Protein AF-0000000075210042 (afdb_homodimer)

InterPro domains:
  IPR010273 Protein of unknown function DUF881 [PF05949] (85-230)
  IPR010273 Protein of unknown function DUF881 [PTHR37313] (5-234)

Radius of gyration: 29.51 Å; Cα contacts (8 Å, |Δi|>4): 650; chains: 2; bounding box: 84×74×99 Å

Nearest PDB structures (foldseek):
  3gmg-assembly1_B  TM=8.256E-01  e=3.263E-10  Mycobacterium tuberculosis
  3tx8-assembly1_A-2  TM=2.469E-01  e=9.122E-02  Corynebacterium glutamicum
  5y1h-assembly1_A  TM=3.412E-01  e=2.172E+00  Plasmodium falciparum FcB1/Columbia
  1rq0-assembly1_C  TM=2.371E-01  e=1.702E+00  Thermotoga maritima
  7pd8-assembly1_A  TM=3.123E-01  e=5.421E+00  Bos taurus

Foldseek 3Di:
DPPDPVVVVVVVCVVVVVVCVVVPVVPDPPPPPPCCCVVVVVVVVVVVVVVVVVVVVVVVVLVVLQVCLVPDDDVSVVVSVVVNVVVVCVQQLQAKDKFWAKKKKKDFQPCPPPPDDDDTFADDLVLVVVLVVVLVVQAWRWKAKQQATDGPPWDWHDDPRFIDTRNHTHDDDTIMMTTHGPDHPSSQVDSCPDPSVVVSVVSRMDMDMDIDGMDIHGGHDDDDPPDPPPDPPPPD/DDPDPVVVVVVVCVVVVVVCVVVPVVPDPPPPPPCCCVVVVVVVVVVVVVVVVVVVVVVVVLVVLQVCLVPDDDVSVVVSVVVNVVVVCVQQLQAKDKFWAKKKKKDFQPPPPPPDDDDTFADDLVLVVVLVVVLVVQAWRWKAKQQATDGPPWDWHDDPRFIDTRNHTHDDDTIMMTTHGPDHPSSQVDSCPDVSVVVSVVSRMDMDMDIDGMDIHGGHDDDDPPDPPPDPPPPD

Structure (mmCIF, N/CA/C/O backbone):
data_AF-0000000075210042-model_v1
#
loop_
_entity.id
_entity.type
_entity.pdbx_description
1 polymer 'NgoFVII family restriction endonuclease'
#
loop_
_atom_site.group_PDB
_atom_site.id
_atom_site.type_symbol
_atom_site.label_atom_id
_atom_site.label_alt_id
_atom_site.label_comp_id
_atom_site.label_asym_id
_atom_site.label_entity_id
_atom_site.label_seq_id
_atom_site.pdbx_PDB_ins_code
_atom_site.Cartn_x
_atom_site.Cartn_y
_atom_site.Cartn_z
_atom_site.occupancy
_atom_site.B_iso_or_equiv
_atom_site.auth_seq_id
_atom_site.auth_comp_id
_atom_site.auth_asym_id
_atom_site.auth_atom_id
_atom_site.pdbx_PDB_model_num
ATOM 1 N N . MET A 1 1 ? 5.688 -45.719 52.594 1 31.33 1 MET A N 1
ATOM 2 C CA . MET A 1 1 ? 6.605 -45.969 51.469 1 31.33 1 MET A CA 1
ATOM 3 C C . MET A 1 1 ? 7.375 -44.688 51.094 1 31.33 1 MET A C 1
ATOM 5 O O . MET A 1 1 ? 6.773 -43.688 50.75 1 31.33 1 MET A O 1
ATOM 9 N N . LYS A 1 2 ? 8.641 -44.469 51.781 1 35.53 2 LYS A N 1
ATOM 10 C CA . LYS A 1 2 ? 9.773 -43.562 51.906 1 35.53 2 LYS A CA 1
ATOM 11 C C . LYS A 1 2 ? 10.391 -43.219 50.562 1 35.53 2 LYS A C 1
ATOM 13 O O . LYS A 1 2 ? 11.156 -44.031 50 1 35.53 2 LYS A O 1
ATOM 18 N N . MET A 1 3 ? 9.594 -42.938 49.656 1 43.34 3 MET A N 1
ATOM 19 C CA . MET A 1 3 ? 10.047 -42.719 48.281 1 43.34 3 MET A CA 1
ATOM 20 C C . MET A 1 3 ? 11.336 -41.875 48.25 1 43.34 3 MET A C 1
ATOM 22 O O . MET A 1 3 ? 11.336 -40.719 48.656 1 43.34 3 MET A O 1
ATOM 26 N N . ASN A 1 4 ? 12.562 -42.656 48.281 1 39.06 4 ASN A N 1
ATOM 27 C CA . ASN A 1 4 ? 13.883 -42.438 48.844 1 39.06 4 ASN A CA 1
ATOM 28 C C . ASN A 1 4 ? 14.555 -41.219 48.25 1 39.06 4 ASN A C 1
ATOM 30 O O . ASN A 1 4 ? 14.328 -40.875 47.094 1 39.06 4 ASN A O 1
ATOM 34 N N . ARG A 1 5 ? 15.117 -40.375 49.188 1 46.75 5 ARG A N 1
ATOM 35 C CA . ARG A 1 5 ? 15.953 -39.188 49.094 1 46.75 5 ARG A CA 1
ATOM 36 C C . ARG A 1 5 ? 16.984 -39.312 47.969 1 46.75 5 ARG A C 1
ATOM 38 O O . ARG A 1 5 ? 17.328 -38.312 47.312 1 46.75 5 ARG A O 1
ATOM 45 N N . GLN A 1 6 ? 17.344 -40.594 47.844 1 48.81 6 GLN A N 1
ATOM 46 C CA . GLN A 1 6 ? 18.453 -40.906 46.938 1 48.81 6 GLN A CA 1
ATOM 47 C C . GLN A 1 6 ? 18.031 -40.75 45.469 1 48.81 6 GLN A C 1
ATOM 49 O O . GLN A 1 6 ? 18.812 -40.281 44.656 1 48.81 6 GLN A O 1
ATOM 54 N N . TYR A 1 7 ? 16.828 -41.219 45.219 1 51.28 7 TYR A N 1
ATOM 55 C CA . TYR A 1 7 ? 16.391 -41.188 43.844 1 51.28 7 TYR A CA 1
ATOM 56 C C . TYR A 1 7 ? 16.141 -39.75 43.375 1 51.28 7 TYR A C 1
ATOM 58 O O . TYR A 1 7 ? 16.344 -39.406 42.219 1 51.28 7 TYR A O 1
ATOM 66 N N . MET A 1 8 ? 15.727 -39 44.406 1 45.5 8 MET A N 1
ATOM 67 C CA . MET A 1 8 ? 15.516 -37.562 44.125 1 45.5 8 MET A CA 1
ATOM 68 C C . MET A 1 8 ? 16.828 -36.875 43.812 1 45.5 8 MET A C 1
ATOM 70 O O . MET A 1 8 ? 16.906 -36.062 42.906 1 45.5 8 MET A O 1
ATOM 74 N N . LEU A 1 9 ? 17.828 -37.312 44.625 1 45.19 9 LEU A N 1
ATOM 75 C CA . LEU A 1 9 ? 19.125 -36.656 44.406 1 45.19 9 LEU A CA 1
ATOM 76 C C . LEU A 1 9 ? 19.734 -37.062 43.094 1 45.19 9 LEU A C 1
ATOM 78 O O . LEU A 1 9 ? 20.328 -36.25 42.375 1 45.19 9 LEU A O 1
ATOM 82 N N . ALA A 1 10 ? 19.469 -38.344 42.781 1 48.41 10 ALA A N 1
ATOM 83 C CA . ALA A 1 10 ? 20 -38.875 41.531 1 48.41 10 ALA A CA 1
ATOM 84 C C . ALA A 1 10 ? 19.328 -38.188 40.344 1 48.41 10 ALA A C 1
ATOM 86 O O . ALA A 1 10 ? 19.984 -37.906 39.344 1 48.41 10 ALA A O 1
ATOM 87 N N . PHE A 1 11 ? 18.062 -38 40.469 1 48.75 11 PHE A N 1
ATOM 88 C CA . PHE A 1 11 ? 17.312 -37.406 39.406 1 48.75 11 PHE A CA 1
ATOM 89 C C . PHE A 1 11 ? 17.734 -35.938 39.188 1 48.75 11 PHE A C 1
ATOM 91 O O . PHE A 1 11 ? 17.922 -35.5 38.062 1 48.75 11 PHE A O 1
ATOM 98 N N . VAL A 1 12 ? 17.922 -35.281 40.344 1 48.28 12 VAL A N 1
ATOM 99 C CA . VAL A 1 12 ? 18.375 -33.906 40.25 1 48.28 12 VAL A CA 1
ATOM 100 C C . VAL A 1 12 ? 19.781 -33.844 39.688 1 48.28 12 VAL A C 1
ATOM 102 O O . VAL A 1 12 ? 20.094 -32.969 38.875 1 48.28 12 VAL A O 1
ATOM 105 N N . ALA A 1 13 ? 20.547 -34.844 40.125 1 44.5 13 ALA A N 1
ATOM 106 C CA . ALA A 1 13 ? 21.906 -34.906 39.625 1 44.5 13 ALA A CA 1
ATOM 107 C C . ALA A 1 13 ? 21.922 -35.188 38.125 1 44.5 13 ALA A C 1
ATOM 109 O O . ALA A 1 13 ? 22.766 -34.656 37.375 1 44.5 13 ALA A O 1
ATOM 110 N N . LEU A 1 14 ? 21.031 -36.062 37.75 1 46.41 14 LEU A N 1
ATOM 111 C CA . LEU A 1 14 ? 20.969 -36.438 36.312 1 46.41 14 LEU A CA 1
ATOM 112 C C . LEU A 1 14 ? 20.547 -35.25 35.469 1 46.41 14 LEU A C 1
ATOM 114 O O . LEU A 1 14 ? 21.109 -35 34.406 1 46.41 14 LEU A O 1
ATOM 118 N N . VAL A 1 15 ? 19.516 -34.531 36 1 45.03 15 VAL A N 1
ATOM 119 C CA . VAL A 1 15 ? 19.047 -33.344 35.281 1 45.03 15 VAL A CA 1
ATOM 120 C C . VAL A 1 15 ? 20.141 -32.281 35.281 1 45.03 15 VAL A C 1
ATOM 122 O O . VAL A 1 15 ? 20.391 -31.641 34.25 1 45.03 15 VAL A O 1
ATOM 125 N N . LEU A 1 16 ? 20.797 -32.125 36.375 1 43.44 16 LEU A N 1
ATOM 126 C CA . LEU A 1 16 ? 21.875 -31.141 36.5 1 43.44 16 LEU A CA 1
ATOM 127 C C . LEU A 1 16 ? 23.094 -31.578 35.656 1 43.44 16 LEU A C 1
ATOM 129 O O . LEU A 1 16 ? 23.766 -30.734 35.062 1 43.44 16 LEU A O 1
ATOM 133 N N . GLY A 1 17 ? 23.344 -32.906 35.75 1 38.06 17 GLY A N 1
ATOM 134 C CA . GLY A 1 17 ? 24.453 -33.438 34.969 1 38.06 17 GLY A CA 1
ATOM 135 C C . GLY A 1 17 ? 24.266 -33.25 33.469 1 38.06 17 GLY A C 1
ATOM 136 O O . GLY A 1 17 ? 25.219 -33 32.75 1 38.06 17 GLY A O 1
ATOM 137 N N . MET A 1 18 ? 22.984 -33.625 32.938 1 36.81 18 MET A N 1
ATOM 138 C CA . MET A 1 18 ? 22.75 -33.469 31.5 1 36.81 18 MET A CA 1
ATOM 139 C C . MET A 1 18 ? 22.875 -32 31.078 1 36.81 18 MET A C 1
ATOM 141 O O . MET A 1 18 ? 23.297 -31.719 29.969 1 36.81 18 MET A O 1
ATOM 145 N N . MET A 1 19 ? 22.562 -31.141 31.969 1 34.25 19 MET A N 1
ATOM 146 C CA . MET A 1 19 ? 22.797 -29.719 31.828 1 34.25 19 MET A CA 1
ATOM 147 C C . MET A 1 19 ? 24.297 -29.422 31.766 1 34.25 19 MET A C 1
ATOM 149 O O . MET A 1 19 ? 24.734 -28.578 30.984 1 34.25 19 MET A O 1
ATOM 153 N N . LEU A 1 20 ? 25.016 -30 32.625 1 34.47 20 LEU A N 1
ATOM 154 C CA . LEU A 1 20 ? 26.453 -29.719 32.719 1 34.47 20 LEU A CA 1
ATOM 155 C C . LEU A 1 20 ? 27.203 -30.359 31.562 1 34.47 20 LEU A C 1
ATOM 157 O O . LEU A 1 20 ? 28.219 -29.828 31.109 1 34.47 20 LEU A O 1
ATOM 161 N N . SER A 1 21 ? 26.875 -31.656 31.266 1 33.06 21 SER A N 1
ATOM 162 C CA . SER A 1 21 ? 27.672 -32.281 30.219 1 33.06 21 SER A CA 1
ATOM 163 C C . SER A 1 21 ? 27.641 -31.5 28.922 1 33.06 21 SER A C 1
ATOM 165 O O . SER A 1 21 ? 28.562 -31.547 28.125 1 33.06 21 SER A O 1
ATOM 167 N N . VAL A 1 22 ? 26.391 -31.016 28.484 1 31.31 22 VAL A N 1
ATOM 168 C CA . VAL A 1 22 ? 26.438 -30.219 27.266 1 31.31 22 VAL A CA 1
ATOM 169 C C . VAL A 1 22 ? 27.281 -28.969 27.5 1 31.31 22 VAL A C 1
ATOM 171 O O . VAL A 1 22 ? 27.625 -28.25 26.547 1 31.31 22 VAL A O 1
ATOM 174 N N . GLN A 1 23 ? 27.594 -28.719 28.703 1 30.39 23 GLN A N 1
ATOM 175 C CA . GLN A 1 23 ? 28.375 -27.531 29.031 1 30.39 23 GLN A CA 1
ATOM 176 C C . GLN A 1 23 ? 29.844 -27.734 28.688 1 30.39 23 GLN A C 1
ATOM 178 O O . GLN A 1 23 ? 30.578 -26.766 28.5 1 30.39 23 GLN A O 1
ATOM 183 N N . PHE A 1 24 ? 30.391 -28.875 29.094 1 29.14 24 PHE A N 1
ATOM 184 C CA . PHE A 1 24 ? 31.844 -28.922 29.078 1 29.14 24 PHE A CA 1
ATOM 185 C C . PHE A 1 24 ? 32.375 -28.734 27.656 1 29.14 24 PHE A C 1
ATOM 187 O O . PHE A 1 24 ? 33.531 -28.344 27.469 1 29.14 24 PHE A O 1
ATOM 194 N N . GLN A 1 25 ? 32 -29.594 26.641 1 29.92 25 GLN A N 1
ATOM 195 C CA . GLN A 1 25 ? 32.75 -29.469 25.391 1 29.92 25 GLN A CA 1
ATOM 196 C C . GLN A 1 25 ? 32.656 -28.047 24.828 1 29.92 25 GLN A C 1
ATOM 198 O O . GLN A 1 25 ? 32.844 -27.828 23.641 1 29.92 25 GLN A O 1
ATOM 203 N N . THR A 1 26 ? 32.188 -27.141 25.594 1 28.23 26 THR A N 1
ATOM 204 C CA . THR A 1 26 ? 32.094 -25.719 25.281 1 28.23 26 THR A CA 1
ATOM 205 C C . THR A 1 26 ? 33.469 -25.078 25.188 1 28.23 26 THR A C 1
ATOM 207 O O . THR A 1 26 ? 33.594 -23.859 25.047 1 28.23 26 THR A O 1
ATOM 210 N N . ALA A 1 27 ? 34.438 -25.562 25.75 1 26.67 27 ALA A N 1
ATOM 211 C CA . ALA A 1 27 ? 35.531 -24.828 26.344 1 26.67 27 ALA A CA 1
ATOM 212 C C . ALA A 1 27 ? 36.469 -24.297 25.266 1 26.67 27 ALA A C 1
ATOM 214 O O . ALA A 1 27 ? 36.906 -23.141 25.344 1 26.67 27 ALA A O 1
ATOM 215 N N . ASN A 1 28 ? 37.5 -24.922 24.953 1 28.94 28 ASN A N 1
ATOM 216 C CA . ASN A 1 28 ? 38.719 -24.438 24.312 1 28.94 28 ASN A CA 1
ATOM 217 C C . ASN A 1 28 ? 38.469 -24.047 22.844 1 28.94 28 ASN A C 1
ATOM 219 O O . ASN A 1 28 ? 39.406 -23.891 22.078 1 28.94 28 ASN A O 1
ATOM 223 N N . ASN A 1 29 ? 37.406 -24.641 22.281 1 28.27 29 ASN A N 1
ATOM 224 C CA . ASN A 1 29 ? 37.188 -24.297 20.891 1 28.27 29 ASN A CA 1
ATOM 225 C C . ASN A 1 29 ? 36.844 -22.828 20.719 1 28.27 29 ASN A C 1
ATOM 227 O O . ASN A 1 29 ? 35.812 -22.359 21.266 1 28.27 29 ASN A O 1
ATOM 231 N N . PRO A 1 30 ? 37.844 -21.875 20.438 1 31.92 30 PRO A N 1
ATOM 232 C CA . PRO A 1 30 ? 37.594 -20.422 20.453 1 31.92 30 PRO A CA 1
ATOM 233 C C . PRO A 1 30 ? 36.25 -20.031 19.844 1 31.92 30 PRO A C 1
ATOM 235 O O . PRO A 1 30 ? 35.75 -20.734 18.969 1 31.92 30 PRO A O 1
ATOM 238 N N . ILE A 1 31 ? 35.312 -19.625 20.547 1 31.48 31 ILE A N 1
ATOM 239 C CA . ILE A 1 31 ? 33.969 -19.219 20.141 1 31.48 31 ILE A CA 1
ATOM 240 C C . ILE A 1 31 ? 34.031 -18.547 18.766 1 31.48 31 ILE A C 1
ATOM 242 O O . ILE A 1 31 ? 34.531 -17.438 18.625 1 31.48 31 ILE A O 1
ATOM 246 N N . GLU A 1 32 ? 34.531 -19.266 17.828 1 31.45 32 GLU A N 1
ATOM 247 C CA . GLU A 1 32 ? 34.594 -18.781 16.453 1 31.45 32 GLU A CA 1
ATOM 248 C C . GLU A 1 32 ? 33.281 -18.125 16.031 1 31.45 32 GLU A C 1
ATOM 250 O O . GLU A 1 32 ? 32.219 -18.781 16.016 1 31.45 32 GLU A O 1
ATOM 255 N N . ARG A 1 33 ? 33.094 -16.859 16.328 1 32.53 33 ARG A N 1
ATOM 256 C CA . ARG A 1 33 ? 32.125 -15.859 15.875 1 32.53 33 ARG A CA 1
ATOM 257 C C . ARG A 1 33 ? 31.531 -16.266 14.523 1 32.53 33 ARG A C 1
ATOM 259 O O . ARG A 1 33 ? 32.25 -16.5 13.562 1 32.53 33 ARG A O 1
ATOM 266 N N . ASP A 1 34 ? 30.484 -16.969 14.57 1 33.16 34 ASP A N 1
ATOM 267 C CA . ASP A 1 34 ? 29.688 -17.641 13.562 1 33.16 34 ASP A CA 1
ATOM 268 C C . ASP A 1 34 ? 29.766 -16.922 12.211 1 33.16 34 ASP A C 1
ATOM 270 O O . ASP A 1 34 ? 29.203 -15.852 12.039 1 33.16 34 ASP A O 1
ATOM 274 N N . THR A 1 35 ? 30.75 -17.016 11.516 1 37.66 35 THR A N 1
ATOM 275 C CA . THR A 1 35 ? 31.156 -16.609 10.172 1 37.66 35 THR A CA 1
ATOM 276 C C . THR A 1 35 ? 30.078 -17 9.148 1 37.66 35 THR A C 1
ATOM 278 O O . THR A 1 35 ? 30.031 -16.438 8.055 1 37.66 35 THR A O 1
ATOM 281 N N . ARG A 1 36 ? 29.453 -18.031 9.461 1 40.59 36 ARG A N 1
ATOM 282 C CA . ARG A 1 36 ? 28.312 -18.312 8.594 1 40.59 36 ARG A CA 1
ATOM 283 C C . ARG A 1 36 ? 27.281 -17.188 8.664 1 40.59 36 ARG A C 1
ATOM 285 O O . ARG A 1 36 ? 26.641 -16.875 7.66 1 40.59 36 ARG A O 1
ATOM 292 N N . ASP A 1 37 ? 27.094 -16.672 9.875 1 41.28 37 ASP A N 1
ATOM 293 C CA . ASP A 1 37 ? 26.203 -15.523 9.977 1 41.28 37 ASP A CA 1
ATOM 294 C C . ASP A 1 37 ? 26.812 -14.305 9.289 1 41.28 37 ASP A C 1
ATOM 296 O O . ASP A 1 37 ? 26.094 -13.555 8.602 1 41.28 37 ASP A O 1
ATOM 300 N N . ILE A 1 38 ? 28.141 -14.352 9.492 1 44.28 38 ILE A N 1
ATOM 301 C CA . ILE A 1 38 ? 28.797 -13.289 8.75 1 44.28 38 ILE A CA 1
ATOM 302 C C . ILE A 1 38 ? 28.875 -13.648 7.266 1 44.28 38 ILE A C 1
ATOM 304 O O . ILE A 1 38 ? 28.625 -12.805 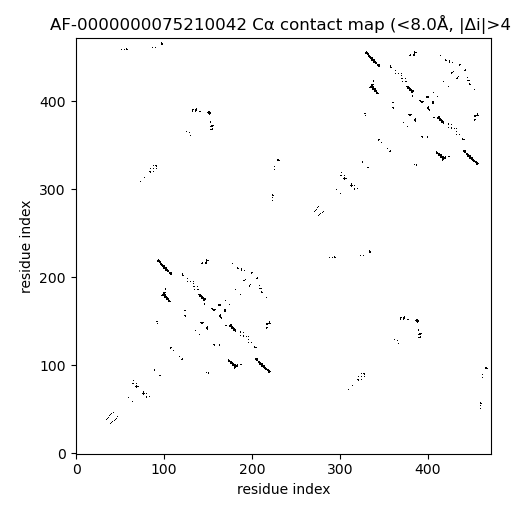6.398 1 44.28 38 ILE A O 1
ATOM 308 N N . TRP A 1 39 ? 29.141 -15 7.082 1 43.44 39 TRP A N 1
ATOM 309 C CA . TRP A 1 39 ? 29.156 -15.414 5.684 1 43.44 39 TRP A CA 1
ATOM 310 C C . TRP A 1 39 ? 27.75 -15.383 5.102 1 43.44 39 TRP A C 1
ATOM 312 O O . TRP A 1 39 ? 27.547 -14.922 3.975 1 43.44 39 TRP A O 1
ATOM 322 N N . GLU A 1 40 ? 26.875 -15.984 5.898 1 45.78 40 GLU A N 1
ATOM 323 C CA . GLU A 1 40 ? 25.484 -15.859 5.453 1 45.78 40 GLU A CA 1
ATOM 324 C C . GLU A 1 40 ? 25.047 -14.398 5.387 1 45.78 40 GLU A C 1
ATOM 326 O O . GLU A 1 40 ? 24.391 -13.984 4.434 1 45.78 40 GLU A O 1
ATOM 331 N N . LEU A 1 41 ? 25.453 -13.742 6.387 1 44.84 41 LEU A N 1
ATOM 332 C CA . LEU A 1 41 ? 25.188 -12.312 6.348 1 44.84 41 LEU A CA 1
ATOM 333 C C . LEU A 1 41 ? 25.984 -11.648 5.227 1 44.84 41 LEU A C 1
ATOM 335 O O . LEU A 1 41 ? 25.469 -10.758 4.539 1 44.84 41 LEU A O 1
ATOM 339 N N . ARG A 1 42 ? 27.219 -12.125 5.094 1 44.69 42 ARG A N 1
ATOM 340 C CA . ARG A 1 42 ? 28.016 -11.641 3.973 1 44.69 42 ARG A CA 1
ATOM 341 C C . ARG A 1 42 ? 27.453 -12.141 2.645 1 44.69 42 ARG A C 1
ATOM 343 O O . ARG A 1 42 ? 27.422 -11.406 1.66 1 44.69 42 ARG A O 1
ATOM 350 N N . ALA A 1 43 ? 27.062 -13.391 2.723 1 49 43 ALA A N 1
ATOM 351 C CA . ALA A 1 43 ? 26.422 -13.914 1.525 1 49 43 ALA A CA 1
ATOM 352 C C . ALA A 1 43 ? 25.094 -13.195 1.269 1 49 43 ALA A C 1
ATOM 354 O O . ALA A 1 43 ? 24.781 -12.844 0.129 1 49 43 ALA A O 1
ATOM 355 N N . ASP A 1 44 ? 24.422 -13.016 2.309 1 50.69 44 ASP A N 1
ATOM 356 C CA . ASP A 1 44 ? 23.203 -12.219 2.193 1 50.69 44 ASP A CA 1
ATOM 357 C C . ASP A 1 44 ? 23.531 -10.773 1.808 1 50.69 44 ASP A C 1
ATOM 359 O O . ASP A 1 44 ? 22.844 -10.18 0.973 1 50.69 44 ASP A O 1
ATOM 363 N N . LEU A 1 45 ? 24.547 -10.273 2.383 1 48.78 45 LEU A N 1
ATOM 364 C CA . LEU A 1 45 ? 25.016 -8.938 2.025 1 48.78 45 LEU A CA 1
ATOM 365 C C . LEU A 1 45 ? 25.531 -8.906 0.592 1 48.78 45 LEU A C 1
ATOM 367 O O . LEU A 1 45 ? 25.281 -7.949 -0.144 1 48.78 45 LEU A O 1
ATOM 371 N N . GLU A 1 46 ? 26.266 -9.922 0.293 1 51.91 46 GLU A N 1
ATOM 372 C CA . GLU A 1 46 ? 26.734 -10.016 -1.083 1 51.91 46 GLU A CA 1
ATOM 373 C C . GLU A 1 46 ? 25.578 -10.211 -2.059 1 51.91 46 GLU A C 1
ATOM 375 O O . GLU A 1 46 ? 25.562 -9.609 -3.137 1 51.91 46 GLU A O 1
ATOM 380 N N . GLU A 1 47 ? 24.672 -11 -1.646 1 50.53 47 GLU A N 1
ATOM 381 C CA . GLU A 1 47 ? 23.469 -11.164 -2.463 1 50.53 47 GLU A CA 1
ATOM 382 C C . GLU A 1 47 ? 22.672 -9.867 -2.535 1 50.53 47 GLU A C 1
ATOM 384 O O . GLU A 1 47 ? 22.188 -9.492 -3.604 1 50.53 47 GLU A O 1
ATOM 389 N N . GLU A 1 48 ? 22.688 -9.234 -1.444 1 48.25 48 GLU A N 1
ATOM 390 C CA . GLU A 1 48 ? 22.016 -7.938 -1.401 1 48.25 48 GLU A CA 1
ATOM 391 C C . GLU A 1 48 ? 22.797 -6.895 -2.205 1 48.25 48 GLU A C 1
ATOM 393 O O . GLU A 1 48 ? 22.203 -6.078 -2.908 1 48.25 48 GLU A O 1
ATOM 398 N N . LYS A 1 49 ? 24.062 -7 -2.074 1 48.88 49 LYS A N 1
ATOM 399 C CA . LYS A 1 49 ? 24.906 -6.117 -2.873 1 48.88 49 LYS A CA 1
ATOM 400 C C . LYS A 1 49 ? 24.766 -6.418 -4.363 1 48.88 49 LYS A C 1
ATOM 402 O O . LYS A 1 49 ? 24.672 -5.5 -5.18 1 48.88 49 LYS A O 1
ATOM 407 N N . LYS A 1 50 ? 24.797 -7.617 -4.656 1 50.38 50 LYS A N 1
ATOM 408 C CA . LYS A 1 50 ? 24.578 -8.023 -6.043 1 50.38 50 LYS A CA 1
ATOM 409 C C . LYS A 1 50 ? 23.203 -7.594 -6.535 1 50.38 50 LYS A C 1
ATOM 411 O O . LYS A 1 50 ? 23.062 -7.098 -7.652 1 50.38 50 LYS A O 1
ATOM 416 N N . ARG A 1 51 ? 22.281 -7.789 -5.668 1 45.12 51 ARG A N 1
ATOM 417 C CA . ARG A 1 51 ? 20.938 -7.336 -5.992 1 45.12 51 ARG A CA 1
ATOM 418 C C . ARG A 1 51 ? 20.891 -5.82 -6.152 1 45.12 51 ARG A C 1
ATOM 420 O O . ARG A 1 51 ? 20.281 -5.312 -7.094 1 45.12 51 ARG A O 1
ATOM 427 N N . GLN A 1 52 ? 21.562 -5.141 -5.277 1 45.16 52 GLN A N 1
ATOM 428 C CA . GLN A 1 52 ? 21.672 -3.689 -5.379 1 45.16 52 GLN A CA 1
ATOM 429 C C . GLN A 1 52 ? 22.391 -3.279 -6.656 1 45.16 52 GLN A C 1
ATOM 431 O O . GLN A 1 52 ? 22 -2.322 -7.324 1 45.16 52 GLN A O 1
ATOM 436 N N . GLN A 1 53 ? 23.453 -3.971 -6.879 1 47.66 53 GLN A N 1
ATOM 437 C CA . GLN A 1 53 ? 24.203 -3.682 -8.094 1 47.66 53 GLN A CA 1
ATOM 438 C C . GLN A 1 53 ? 23.375 -3.971 -9.344 1 47.66 53 GLN A C 1
ATOM 440 O O . GLN A 1 53 ? 23.375 -3.186 -10.289 1 47.66 53 GLN A O 1
ATOM 445 N N . MET A 1 54 ? 22.672 -5.023 -9.266 1 45.97 54 MET A N 1
ATOM 446 C CA . MET A 1 54 ? 21.812 -5.371 -10.391 1 45.97 54 MET A CA 1
ATOM 447 C C . MET A 1 54 ? 20.703 -4.34 -10.562 1 45.97 54 MET A C 1
ATOM 449 O O . MET A 1 54 ? 20.391 -3.938 -11.688 1 45.97 54 MET A O 1
ATOM 453 N N . LEU A 1 55 ? 20.172 -3.912 -9.492 1 43.47 55 LEU A N 1
ATOM 454 C CA . LEU A 1 55 ? 19.125 -2.9 -9.523 1 43.47 55 LEU A CA 1
ATOM 455 C C . LEU A 1 55 ? 19.672 -1.556 -9.984 1 43.47 55 LEU A C 1
ATOM 457 O O . LEU A 1 55 ? 19.062 -0.875 -10.805 1 43.47 55 LEU A O 1
ATOM 461 N N . ASN A 1 56 ? 20.797 -1.192 -9.492 1 44.72 56 ASN A N 1
ATOM 462 C CA . ASN A 1 56 ? 21.469 0.031 -9.93 1 44.72 56 ASN A CA 1
ATOM 463 C C . ASN A 1 56 ? 21.812 -0.029 -11.414 1 44.72 56 ASN A C 1
ATOM 465 O O . ASN A 1 56 ? 21.672 0.961 -12.133 1 44.72 56 ASN A O 1
ATOM 469 N N . GLU A 1 57 ? 22.234 -1.109 -11.805 1 46.84 57 GLU A N 1
ATOM 470 C CA . GLU A 1 57 ? 22.547 -1.299 -13.219 1 46.84 57 GLU A CA 1
ATOM 471 C C . GLU A 1 57 ? 21.281 -1.23 -14.078 1 46.84 57 GLU A C 1
ATOM 473 O O . GLU A 1 57 ? 21.297 -0.655 -15.164 1 46.84 57 GLU A O 1
ATOM 478 N N . GLU A 1 58 ? 20.297 -1.729 -13.539 1 45.34 58 GLU A N 1
ATOM 479 C CA . GLU A 1 58 ? 19.031 -1.654 -14.25 1 45.34 58 GLU A CA 1
ATOM 480 C C . GLU A 1 58 ? 18.531 -0.216 -14.336 1 45.34 58 GLU A C 1
ATOM 482 O O . GLU A 1 58 ? 18.062 0.223 -15.391 1 45.34 58 GLU A O 1
ATOM 487 N N . ILE A 1 59 ? 18.609 0.504 -13.328 1 43.53 59 ILE A N 1
ATOM 488 C CA . ILE A 1 59 ? 18.234 1.914 -13.32 1 43.53 59 ILE A CA 1
ATOM 489 C C . ILE A 1 59 ? 19.094 2.684 -14.32 1 43.53 59 ILE A C 1
ATOM 491 O O . ILE A 1 59 ? 18.578 3.463 -15.125 1 43.53 59 ILE A O 1
ATOM 495 N N . ARG A 1 60 ? 20.359 2.508 -14.195 1 45.03 60 ARG A N 1
ATOM 496 C CA . ARG A 1 60 ? 21.266 3.176 -15.117 1 45.03 60 ARG A CA 1
ATOM 497 C C . ARG A 1 60 ? 20.969 2.805 -16.562 1 45.03 60 ARG A C 1
ATOM 499 O O . ARG A 1 60 ? 20.969 3.664 -17.453 1 45.03 60 ARG A O 1
ATOM 506 N N . LYS A 1 61 ? 20.703 1.547 -16.703 1 46.09 61 LYS A N 1
ATOM 507 C CA . LYS A 1 61 ? 20.359 1.101 -18.047 1 46.09 61 LYS A CA 1
ATOM 508 C C . LYS A 1 61 ? 19.094 1.787 -18.547 1 46.09 61 LYS A C 1
ATOM 510 O O . LYS A 1 61 ? 19.031 2.23 -19.688 1 46.09 61 LYS A O 1
ATOM 515 N N . ASN A 1 62 ? 18.156 1.882 -17.688 1 45.75 62 ASN A N 1
ATOM 516 C CA . ASN A 1 62 ? 16.922 2.553 -18.078 1 45.75 62 ASN A CA 1
ATOM 517 C C . ASN A 1 62 ? 17.141 4.043 -18.312 1 45.75 62 ASN A C 1
ATOM 519 O O . ASN A 1 62 ? 16.578 4.617 -19.25 1 45.75 62 ASN A O 1
ATOM 523 N N . GLU A 1 63 ? 17.828 4.625 -17.469 1 47.09 63 GLU A N 1
ATOM 524 C CA . GLU A 1 63 ? 18.203 6.023 -17.656 1 47.09 63 GLU A CA 1
ATOM 525 C C . GLU A 1 63 ? 19 6.211 -18.953 1 47.09 63 GLU A C 1
ATOM 527 O O . GLU A 1 63 ? 18.766 7.164 -19.703 1 47.09 63 GLU A O 1
ATOM 532 N N . ASP A 1 64 ? 20.016 5.355 -19.078 1 48.16 64 ASP A N 1
ATOM 533 C CA . ASP A 1 64 ? 20.812 5.387 -20.312 1 48.16 64 ASP A CA 1
ATOM 534 C C . ASP A 1 64 ? 19.938 5.156 -21.531 1 48.16 64 ASP A C 1
ATOM 536 O O . ASP A 1 64 ? 20.109 5.812 -22.562 1 48.16 64 ASP A O 1
ATOM 540 N N . LEU A 1 65 ? 19.125 4.195 -21.297 1 46 65 LEU A N 1
ATOM 541 C CA . LEU A 1 65 ? 18.188 3.959 -22.391 1 46 65 LEU A CA 1
ATOM 542 C C . LEU A 1 65 ? 17.359 5.207 -22.672 1 46 65 LEU A C 1
ATOM 544 O O . LEU A 1 65 ? 17.141 5.574 -23.828 1 46 65 LEU A O 1
ATOM 548 N N . LEU A 1 66 ? 16.984 5.836 -21.641 1 46.38 66 LEU A N 1
ATOM 549 C CA . LEU A 1 66 ? 16.25 7.086 -21.781 1 46.38 66 LEU A CA 1
ATOM 550 C C . LEU A 1 66 ? 17.094 8.148 -22.469 1 46.38 66 LEU A C 1
ATOM 552 O O . LEU A 1 66 ? 16.609 8.891 -23.328 1 46.38 66 LEU A O 1
ATOM 556 N N . HIS A 1 67 ? 18.25 8.234 -21.984 1 47.94 67 HIS A N 1
ATOM 557 C CA . HIS A 1 67 ? 19.172 9.188 -22.594 1 47.94 67 HIS A CA 1
ATOM 558 C C . HIS A 1 67 ? 19.469 8.82 -24.047 1 47.94 67 HIS A C 1
ATOM 560 O O . HIS A 1 67 ? 19.516 9.703 -24.906 1 47.94 67 HIS A O 1
ATOM 566 N N . GLN A 1 68 ? 19.984 7.602 -24.281 1 48.84 68 GLN A N 1
ATOM 567 C CA . GLN A 1 68 ? 20.25 7.141 -25.641 1 48.84 68 GLN A CA 1
ATOM 568 C C . GLN A 1 68 ? 19.047 7.344 -26.547 1 48.84 68 GLN A C 1
ATOM 570 O O . GLN A 1 68 ? 19.188 7.664 -27.719 1 48.84 68 GLN A O 1
ATOM 575 N N . TYR A 1 69 ? 17.969 7.125 -25.953 1 46.88 69 TYR A N 1
ATOM 576 C CA . TYR A 1 69 ? 16.719 7.312 -26.672 1 46.88 69 TYR A CA 1
ATOM 577 C C . TYR A 1 69 ? 16.562 8.766 -27.109 1 46.88 69 TYR A C 1
ATOM 579 O O . TYR A 1 69 ? 15.977 9.039 -28.172 1 46.88 69 TYR A O 1
ATOM 587 N N . SER A 1 70 ? 16.938 9.664 -26.344 1 46.69 70 SER A N 1
ATOM 588 C CA . SER A 1 70 ? 16.875 11.094 -26.656 1 46.69 70 SER A CA 1
ATOM 589 C C . SER A 1 70 ? 17.891 11.453 -27.734 1 46.69 70 SER A C 1
ATOM 591 O O . SER A 1 70 ? 17.688 12.406 -28.484 1 46.69 70 SER A O 1
ATOM 593 N N . SER A 1 71 ? 18.906 10.789 -27.656 1 47.5 71 SER A N 1
ATOM 594 C CA . SER A 1 71 ? 19.969 11.18 -28.578 1 47.5 71 SER A CA 1
ATOM 595 C C . SER A 1 71 ? 19.859 10.438 -29.906 1 47.5 71 SER A C 1
ATOM 597 O O . SER A 1 71 ? 20.469 10.836 -30.891 1 47.5 71 SER A O 1
ATOM 599 N N . LYS A 1 72 ? 19.297 9.18 -29.859 1 48.09 72 LYS A N 1
ATOM 600 C CA . LYS A 1 72 ? 19.391 8.461 -31.125 1 48.09 72 LYS A CA 1
ATOM 601 C C . LYS A 1 72 ? 18.406 9 -32.156 1 48.09 72 LYS A C 1
ATOM 603 O O . LYS A 1 72 ? 17.422 9.648 -31.781 1 48.09 72 LYS A O 1
ATOM 608 N N . GLY A 1 73 ? 18.688 8.766 -33.406 1 51.22 73 GLY A N 1
ATOM 609 C CA . GLY A 1 73 ? 17.906 9.133 -34.594 1 51.22 73 GLY A CA 1
ATOM 610 C C . GLY A 1 73 ? 16.406 8.945 -34.375 1 51.22 73 GLY A C 1
ATOM 611 O O . GLY A 1 73 ? 15.977 8.312 -33.438 1 51.22 73 GLY A O 1
ATOM 612 N N . GLN A 1 74 ? 15.492 9.547 -35.125 1 55.41 74 GLN A N 1
ATOM 613 C CA . GLN A 1 74 ? 14.055 9.758 -34.969 1 55.41 74 GLN A CA 1
ATOM 614 C C . GLN A 1 74 ? 13.328 8.438 -34.75 1 55.41 74 GLN A C 1
ATOM 616 O O . GLN A 1 74 ? 12.484 8.328 -33.875 1 55.41 74 GLN A O 1
ATOM 621 N N . GLU A 1 75 ? 13.609 7.402 -35.625 1 58.06 75 GLU A N 1
ATOM 622 C CA . GLU A 1 75 ? 12.852 6.156 -35.562 1 58.06 75 GLU A CA 1
ATOM 623 C C . GLU A 1 75 ? 13.227 5.344 -34.344 1 58.06 75 GLU A C 1
ATOM 625 O O . GLU A 1 75 ? 12.352 4.785 -33.656 1 58.06 75 GLU A O 1
ATOM 630 N N . SER A 1 76 ? 14.508 5.316 -34.031 1 62.75 76 SER A N 1
ATOM 631 C CA . SER A 1 76 ? 15.016 4.547 -32.906 1 62.75 76 SER A CA 1
ATOM 632 C C . SER A 1 76 ? 14.609 5.184 -31.578 1 62.75 76 SER A C 1
ATOM 634 O O . SER A 1 76 ? 14.273 4.48 -30.625 1 62.75 76 SER A O 1
ATOM 636 N N . ALA A 1 77 ? 14.453 6.383 -31.672 1 61.69 77 ALA A N 1
ATOM 637 C CA . ALA A 1 77 ? 14.047 7.121 -30.469 1 61.69 77 ALA A CA 1
ATOM 638 C C . ALA A 1 77 ? 12.578 6.875 -30.141 1 61.69 77 ALA A C 1
ATOM 640 O O . ALA A 1 77 ? 12.219 6.723 -28.984 1 61.69 77 ALA A O 1
ATOM 641 N N . ASN A 1 78 ? 11.797 6.672 -31.234 1 67.31 78 ASN A N 1
ATOM 642 C CA . ASN A 1 78 ? 10.375 6.43 -31.047 1 67.31 78 ASN A CA 1
ATOM 643 C C . ASN A 1 78 ? 10.117 5.039 -30.469 1 67.31 78 ASN A C 1
ATOM 645 O O . ASN A 1 78 ? 9.281 4.879 -29.578 1 67.31 78 ASN A O 1
ATOM 649 N N . GLU A 1 79 ? 10.789 4.09 -31 1 72.69 79 GLU A N 1
ATOM 650 C CA . GLU A 1 79 ? 10.641 2.727 -30.5 1 72.69 79 GLU A CA 1
ATOM 651 C C . GLU A 1 79 ? 11.078 2.627 -29.031 1 72.69 79 GLU A C 1
ATOM 653 O O . GLU A 1 79 ? 10.445 1.935 -28.234 1 72.69 79 GLU A O 1
ATOM 658 N N . ALA A 1 80 ? 12.078 3.355 -28.75 1 70.19 80 ALA A N 1
ATOM 659 C CA . ALA A 1 80 ? 12.57 3.355 -27.375 1 70.19 80 ALA A CA 1
ATOM 660 C C . ALA A 1 80 ? 11.562 4.004 -26.422 1 70.19 80 ALA A C 1
ATOM 662 O O . ALA A 1 80 ? 11.352 3.527 -25.312 1 70.19 80 ALA A O 1
ATOM 663 N N . MET A 1 81 ? 10.961 5.012 -26.828 1 72.56 81 MET A N 1
ATOM 664 C CA . MET A 1 81 ? 9.969 5.703 -26.016 1 72.56 81 MET A CA 1
ATOM 665 C C . MET A 1 81 ? 8.727 4.836 -25.812 1 72.56 81 MET A C 1
ATOM 667 O O . MET A 1 81 ? 8.164 4.797 -24.719 1 72.56 81 MET A O 1
ATOM 671 N N . GLU A 1 82 ? 8.375 4.152 -26.844 1 72.88 82 GLU A N 1
ATOM 672 C CA . GLU A 1 82 ? 7.234 3.246 -26.75 1 72.88 82 GLU A CA 1
ATOM 673 C C . GLU A 1 82 ? 7.5 2.127 -25.75 1 72.88 82 GLU A C 1
ATOM 675 O O . GLU A 1 82 ? 6.617 1.759 -24.969 1 72.88 82 GLU A O 1
ATOM 680 N N . GLN A 1 83 ? 8.688 1.667 -25.75 1 75.69 83 GLN A N 1
ATOM 681 C CA . GLN A 1 83 ? 9.055 0.609 -24.812 1 75.69 83 GLN A CA 1
ATOM 682 C C . GLN A 1 83 ? 9.102 1.131 -23.375 1 75.69 83 GLN A C 1
ATOM 684 O O . GLN A 1 83 ? 8.648 0.452 -22.453 1 75.69 83 GLN A O 1
ATOM 689 N N . ALA A 1 84 ? 9.602 2.318 -23.234 1 69.5 84 ALA A N 1
ATOM 690 C CA . ALA A 1 84 ? 9.641 2.93 -21.906 1 69.5 84 ALA A CA 1
ATOM 691 C C . ALA A 1 84 ? 8.234 3.145 -21.359 1 69.5 84 ALA A C 1
ATOM 693 O O . ALA A 1 84 ? 7.98 2.902 -20.172 1 69.5 84 ALA A O 1
ATOM 694 N N . LEU A 1 85 ? 7.352 3.584 -22.203 1 73.5 85 LEU A N 1
ATOM 695 C CA . LEU A 1 85 ? 5.961 3.801 -21.812 1 73.5 85 LEU A CA 1
ATOM 696 C C . LEU A 1 85 ? 5.312 2.494 -21.375 1 73.5 85 LEU A C 1
ATOM 698 O O . LEU A 1 85 ? 4.613 2.453 -20.359 1 73.5 85 LEU A O 1
ATOM 702 N N . ALA A 1 86 ? 5.551 1.498 -22.109 1 71.56 86 ALA A N 1
ATOM 703 C CA . ALA A 1 86 ? 4.992 0.187 -21.797 1 71.56 86 ALA A CA 1
ATOM 704 C C . ALA A 1 86 ? 5.504 -0.319 -20.453 1 71.56 86 ALA A C 1
ATOM 706 O O . ALA A 1 86 ? 4.734 -0.849 -19.641 1 71.56 86 ALA A O 1
ATOM 707 N N . ASP A 1 87 ? 6.699 -0.061 -20.203 1 72.69 87 ASP A N 1
ATOM 708 C CA . ASP A 1 87 ? 7.309 -0.5 -18.953 1 72.69 87 ASP A CA 1
ATOM 709 C C . ASP A 1 87 ? 6.746 0.275 -17.766 1 72.69 87 ASP A C 1
ATOM 711 O O . ASP A 1 87 ? 6.504 -0.299 -16.703 1 72.69 87 ASP A O 1
ATOM 715 N N . LEU A 1 88 ? 6.5 1.511 -17.953 1 73.88 88 LEU A N 1
ATOM 716 C CA . LEU A 1 88 ? 5.98 2.338 -16.859 1 73.88 88 LEU A CA 1
ATOM 717 C C . LEU A 1 88 ? 4.527 1.986 -16.562 1 73.88 88 LEU A C 1
ATOM 719 O O . LEU A 1 88 ? 4.102 2.029 -15.406 1 73.88 88 LEU A O 1
ATOM 723 N N . LYS A 1 89 ? 3.76 1.734 -17.562 1 74.81 89 LYS A N 1
ATOM 724 C CA . LYS A 1 89 ? 2.385 1.286 -17.359 1 74.81 89 LYS A CA 1
ATOM 725 C C . LYS A 1 89 ? 2.344 0.02 -16.516 1 74.81 89 LYS A C 1
ATOM 727 O O . LYS A 1 89 ? 1.498 -0.111 -15.625 1 74.81 89 LYS A O 1
ATOM 732 N N . LYS A 1 90 ? 3.27 -0.799 -16.812 1 75.25 90 LYS A N 1
ATOM 733 C CA . LYS A 1 90 ? 3.396 -2.039 -16.047 1 75.25 90 LYS A CA 1
ATOM 734 C C . LYS A 1 90 ? 3.75 -1.753 -14.586 1 75.25 90 LYS A C 1
ATOM 736 O O . LYS A 1 90 ? 3.143 -2.316 -13.672 1 75.25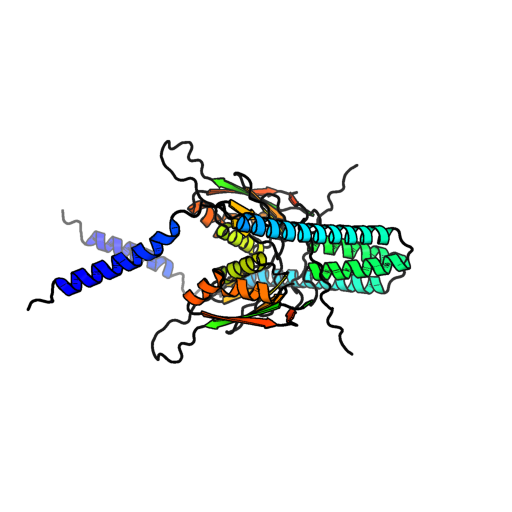 90 LYS A O 1
ATOM 741 N N . GLN A 1 91 ? 4.574 -0.819 -14.438 1 73.75 91 GLN A N 1
ATOM 742 C CA . GLN A 1 91 ? 5.039 -0.49 -13.094 1 73.75 91 GLN A CA 1
ATOM 743 C C . GLN A 1 91 ? 3.936 0.184 -12.281 1 73.75 91 GLN A C 1
ATOM 745 O O . GLN A 1 91 ? 3.85 -0.007 -11.07 1 73.75 91 GLN A O 1
ATOM 750 N N . ALA A 1 92 ? 3.104 0.877 -12.938 1 74.69 92 ALA A N 1
ATOM 751 C CA . ALA A 1 92 ? 2.035 1.614 -12.266 1 74.69 92 ALA A CA 1
ATOM 752 C C . ALA A 1 92 ? 0.809 0.731 -12.055 1 74.69 92 ALA A C 1
ATOM 754 O O . ALA A 1 92 ? -0.171 1.155 -11.438 1 74.69 92 ALA A O 1
ATOM 755 N N . GLY A 1 93 ? 0.887 -0.521 -12.539 1 78.81 93 GLY A N 1
ATOM 756 C CA . GLY A 1 93 ? -0.215 -1.454 -12.375 1 78.81 93 GLY A CA 1
ATOM 757 C C . GLY A 1 93 ? -1.37 -1.188 -13.32 1 78.81 93 GLY A C 1
ATOM 758 O O . GLY A 1 93 ? -2.498 -1.617 -13.07 1 78.81 93 GLY A O 1
ATOM 759 N N . LEU A 1 94 ? -1.091 -0.532 -14.422 1 77.88 94 LEU A N 1
ATOM 760 C CA . LEU A 1 94 ? -2.152 -0.106 -15.328 1 77.88 94 LEU A CA 1
ATOM 761 C C . LEU A 1 94 ? -2.324 -1.103 -16.469 1 77.88 94 LEU A C 1
ATOM 763 O O . LEU A 1 94 ? -3.043 -0.831 -17.438 1 77.88 94 LEU A O 1
ATOM 767 N N . THR A 1 95 ? -1.625 -2.186 -16.422 1 79.81 95 THR A N 1
ATOM 768 C CA . THR A 1 95 ? -1.756 -3.26 -17.391 1 79.81 95 THR A CA 1
ATOM 769 C C . THR A 1 95 ? -1.907 -4.609 -16.703 1 79.81 95 THR A C 1
ATOM 771 O O . THR A 1 95 ? -1.546 -4.758 -15.531 1 79.81 95 THR A O 1
ATOM 774 N N . GLU A 1 96 ? -2.566 -5.473 -17.516 1 88.12 96 GLU A N 1
ATOM 775 C CA . GLU A 1 96 ? -2.498 -6.855 -17.047 1 88.12 96 GLU A CA 1
ATOM 776 C C . GLU A 1 96 ? -1.055 -7.348 -17 1 88.12 96 GLU A C 1
ATOM 778 O O . GLU A 1 96 ? -0.231 -6.957 -17.828 1 88.12 96 GLU A O 1
ATOM 783 N N . ILE A 1 97 ? -0.801 -8.133 -16.031 1 87.62 97 ILE A N 1
ATOM 784 C CA . ILE A 1 97 ? 0.558 -8.648 -15.906 1 87.62 97 ILE A CA 1
ATOM 785 C C . ILE A 1 97 ? 0.52 -10.117 -15.484 1 87.62 97 ILE A C 1
ATOM 787 O O . ILE A 1 97 ? -0.386 -10.539 -14.766 1 87.62 97 ILE A O 1
ATOM 791 N N . SER A 1 98 ? 1.447 -10.828 -16.078 1 92.56 98 SER A N 1
ATOM 792 C CA . SER A 1 98 ? 1.53 -12.25 -15.75 1 92.56 98 SER A CA 1
ATOM 793 C C . SER A 1 98 ? 2.949 -12.641 -15.352 1 92.56 98 SER A C 1
ATOM 795 O O . SER A 1 98 ? 3.908 -11.938 -15.672 1 92.56 98 SER A O 1
ATOM 797 N N . GLY A 1 99 ? 3.021 -13.688 -14.586 1 93.88 99 GLY A N 1
ATOM 798 C CA . GLY A 1 99 ? 4.301 -14.219 -14.133 1 93.88 99 GLY A CA 1
ATOM 799 C C . GLY A 1 99 ? 4.16 -15.328 -13.109 1 93.88 99 GLY A C 1
ATOM 800 O O . GLY A 1 99 ? 3.053 -15.805 -12.852 1 93.88 99 GLY A O 1
ATOM 801 N N . GLN A 1 100 ? 5.312 -15.719 -12.633 1 96.88 100 GLN A N 1
ATOM 802 C CA . GLN A 1 100 ? 5.285 -16.75 -11.609 1 96.88 100 GLN A CA 1
ATOM 803 C C . GLN A 1 100 ? 4.891 -16.172 -10.25 1 96.88 100 GLN A C 1
ATOM 805 O O . GLN A 1 100 ? 5.07 -14.984 -10.008 1 96.88 100 GLN A O 1
ATOM 810 N N . GLY A 1 101 ? 4.375 -16.969 -9.484 1 98.31 101 GLY A N 1
ATOM 811 C CA . GLY A 1 101 ? 3.994 -16.484 -8.164 1 98.31 101 GLY A CA 1
ATOM 812 C C . GLY A 1 101 ? 3.256 -17.531 -7.344 1 98.31 101 GLY A C 1
ATOM 813 O O . GLY A 1 101 ? 3.545 -18.719 -7.441 1 98.31 101 GLY A O 1
ATOM 814 N N . ILE A 1 102 ? 2.438 -16.984 -6.402 1 98.75 102 ILE A N 1
ATOM 815 C CA . ILE A 1 102 ? 1.652 -17.891 -5.562 1 98.75 102 ILE A CA 1
ATOM 816 C C . ILE A 1 102 ? 0.2 -17.422 -5.523 1 98.75 102 ILE A C 1
ATOM 818 O O . ILE A 1 102 ? -0.082 -16.234 -5.723 1 98.75 102 ILE A O 1
ATOM 822 N N . THR A 1 103 ? -0.653 -18.344 -5.375 1 98.75 103 THR A N 1
ATOM 823 C CA . THR A 1 103 ? -2.066 -18.094 -5.117 1 98.75 103 THR A CA 1
ATOM 824 C C . THR A 1 103 ? -2.439 -18.5 -3.693 1 98.75 103 THR A C 1
ATOM 826 O O . THR A 1 103 ? -2.213 -19.641 -3.285 1 98.75 103 THR A O 1
ATOM 829 N N . ILE A 1 104 ? -2.979 -17.562 -2.969 1 98.69 104 ILE A N 1
ATOM 830 C CA . ILE A 1 104 ? -3.424 -17.797 -1.601 1 98.69 104 ILE A CA 1
ATOM 831 C C . ILE A 1 104 ? -4.949 -17.859 -1.557 1 98.69 104 ILE A C 1
ATOM 833 O O . ILE A 1 104 ? -5.625 -16.969 -2.082 1 98.69 104 ILE A O 1
ATOM 837 N N . THR A 1 105 ? -5.477 -18.922 -0.957 1 98.06 105 THR A N 1
ATOM 838 C CA . THR A 1 105 ? -6.918 -19.078 -0.802 1 98.06 105 THR A CA 1
ATOM 839 C C . THR A 1 105 ? -7.305 -19.109 0.674 1 98.06 105 THR A C 1
ATOM 841 O O . THR A 1 105 ? -6.711 -19.844 1.464 1 98.06 105 THR A O 1
ATOM 844 N N . ILE A 1 106 ? -8.266 -18.312 1.007 1 96.69 106 ILE A N 1
ATOM 845 C CA . ILE A 1 106 ? -8.734 -18.188 2.385 1 96.69 106 ILE A CA 1
ATOM 846 C C . ILE A 1 106 ? -10.195 -18.625 2.475 1 96.69 106 ILE A C 1
ATOM 848 O O . ILE A 1 106 ? -11.031 -18.172 1.682 1 96.69 106 ILE A O 1
ATOM 852 N N . GLU A 1 107 ? -10.547 -19.422 3.42 1 94.56 107 GLU A N 1
ATOM 853 C CA . GLU A 1 107 ? -11.914 -19.875 3.654 1 94.56 107 GLU A CA 1
ATOM 854 C C . GLU A 1 107 ? -12.148 -20.172 5.133 1 94.56 107 GLU A C 1
ATOM 856 O O . GLU A 1 107 ? -11.219 -20.562 5.848 1 94.56 107 GLU A O 1
ATOM 861 N N . PRO A 1 108 ? -13.352 -19.906 5.516 1 92.44 108 PRO A N 1
ATOM 862 C CA . PRO A 1 108 ? -13.641 -20.266 6.91 1 92.44 108 PRO A CA 1
ATOM 863 C C . PRO A 1 108 ? -13.547 -21.766 7.168 1 92.44 108 PRO A C 1
ATOM 865 O O . PRO A 1 108 ? -13.844 -22.562 6.281 1 92.44 108 PRO A O 1
ATOM 868 N N . PHE A 1 109 ? -13.125 -21.984 8.359 1 83.81 109 PHE A N 1
ATOM 869 C CA . PHE A 1 109 ? -13.164 -23.391 8.758 1 83.81 109 PHE A CA 1
ATOM 870 C C . PHE A 1 109 ? -14.602 -23.859 8.914 1 83.81 109 PHE A C 1
ATOM 872 O O . PHE A 1 109 ? -15.43 -23.172 9.523 1 83.81 109 PHE A O 1
ATOM 879 N N . ASN A 1 110 ? -15.352 -24.266 7.711 1 67 110 ASN A N 1
ATOM 880 C CA . ASN A 1 110 ? -16.703 -24.797 7.852 1 67 110 ASN A CA 1
ATOM 881 C C . ASN A 1 110 ? -16.75 -25.922 8.883 1 67 110 ASN A C 1
ATOM 883 O O . ASN A 1 110 ? -16.031 -26.922 8.758 1 67 110 ASN A O 1
ATOM 887 N N . GLU A 1 111 ? -16.766 -25.625 10.008 1 53.66 111 GLU A N 1
ATOM 888 C CA . GLU A 1 111 ? -17.172 -26.781 10.781 1 53.66 111 GLU A CA 1
ATOM 889 C C . GLU A 1 111 ? -18.453 -27.391 10.227 1 53.66 111 GLU A C 1
ATOM 891 O O . GLU A 1 111 ? -19.547 -26.859 10.445 1 53.66 111 GLU A O 1
ATOM 896 N N . GLY A 1 112 ? -18.844 -27.469 8.977 1 46.94 112 GLY A N 1
ATOM 897 C CA . GLY A 1 112 ? -19.953 -28.406 8.828 1 46.94 112 GLY A CA 1
ATOM 898 C C . GLY A 1 112 ? -20.094 -29.344 10.008 1 46.94 112 GLY A C 1
ATOM 899 O O . GLY A 1 112 ? -21.172 -29.891 10.234 1 46.94 112 GLY A O 1
ATOM 900 N N . LEU A 1 113 ? -19.078 -30.203 10.18 1 43.5 113 LEU A N 1
ATOM 901 C CA . LEU A 1 113 ? -19.25 -31.391 10.992 1 43.5 113 LEU A CA 1
ATOM 902 C C . LEU A 1 113 ? -19.797 -31.031 12.375 1 43.5 113 LEU A C 1
ATOM 904 O O . LEU A 1 113 ? -20.188 -31.922 13.133 1 43.5 113 LEU A O 1
ATOM 908 N N . VAL A 1 114 ? -19.172 -30 13.148 1 41.09 114 VAL A N 1
ATOM 909 C CA . VAL A 1 114 ? -19.812 -30.047 14.453 1 41.09 114 VAL A CA 1
ATOM 910 C C . VAL A 1 114 ? -21.172 -29.359 14.391 1 41.09 114 VAL A C 1
ATOM 912 O O . VAL A 1 114 ? -21.281 -28.25 13.852 1 41.09 114 VAL A O 1
ATOM 915 N N . GLY A 1 115 ? -22.266 -29.891 14.172 1 44.75 115 GLY A N 1
ATOM 916 C CA . GLY A 1 115 ? -23.656 -29.547 14.445 1 44.75 115 GLY A CA 1
ATOM 917 C C . GLY A 1 115 ? -23.828 -28.188 15.078 1 44.75 115 GLY A C 1
ATOM 918 O O . GLY A 1 115 ? -24.953 -27.719 15.289 1 44.75 115 GLY A O 1
ATOM 919 N N . GLY A 1 116 ? -22.922 -27.703 16.172 1 47.47 116 GLY A N 1
ATOM 920 C CA . GLY A 1 116 ? -23.312 -26.672 17.125 1 47.47 116 GLY A CA 1
ATOM 921 C C . GLY A 1 116 ? -23.141 -25.266 16.578 1 47.47 116 GLY A C 1
ATOM 922 O O . GLY A 1 116 ? -22.688 -25.078 15.445 1 47.47 116 GLY A O 1
ATOM 923 N N . ASP A 1 117 ? -23.438 -24.031 17.328 1 52.16 117 ASP A N 1
ATOM 924 C CA . ASP A 1 117 ? -23.484 -22.578 17.453 1 52.16 117 ASP A CA 1
ATOM 925 C C . ASP A 1 117 ? -22.141 -21.953 17.109 1 52.16 117 ASP A C 1
ATOM 927 O O . ASP A 1 117 ? -21.797 -20.891 17.641 1 52.16 117 ASP A O 1
ATOM 931 N N . THR A 1 118 ? -21.344 -22.625 16.312 1 57.34 118 THR A N 1
ATOM 932 C CA . THR A 1 118 ? -20.078 -21.922 16.281 1 57.34 118 THR A CA 1
ATOM 933 C C . THR A 1 118 ? -20.141 -20.719 15.328 1 57.34 118 THR A C 1
ATOM 935 O O . THR A 1 118 ? -20.547 -20.859 14.18 1 57.34 118 THR A O 1
ATOM 938 N N . PRO A 1 119 ? -19.906 -19.484 15.75 1 63.03 119 PRO A N 1
ATOM 939 C CA . PRO A 1 119 ? -20 -18.234 14.984 1 63.03 119 PRO A CA 1
ATOM 940 C C . PRO A 1 119 ? -19.047 -18.203 13.797 1 63.03 119 PRO A C 1
ATOM 942 O O . PRO A 1 119 ? -17.953 -18.766 13.867 1 63.03 119 PRO A O 1
ATOM 945 N N . VAL A 1 120 ? -19.562 -18.156 12.562 1 73.12 120 VAL A N 1
ATOM 946 C CA . VAL A 1 120 ? -18.781 -17.906 11.359 1 73.12 120 VAL A CA 1
ATOM 947 C C . VAL A 1 120 ? -17.719 -16.844 11.641 1 73.12 120 VAL A C 1
ATOM 949 O O . VAL A 1 120 ? -18.016 -15.789 12.219 1 73.12 120 VAL A O 1
ATOM 952 N N . PRO A 1 121 ? -16.469 -17.25 11.273 1 84.25 121 PRO A N 1
ATOM 953 C CA . PRO A 1 121 ? -15.414 -16.266 11.562 1 84.25 121 PRO A CA 1
ATOM 954 C C . PRO A 1 121 ? -15.586 -14.977 10.781 1 84.25 121 PRO A C 1
ATOM 956 O O . PRO A 1 121 ? -16.188 -14.969 9.703 1 84.25 121 PRO A O 1
ATOM 959 N N . HIS A 1 122 ? -15.133 -13.977 11.375 1 87.81 122 HIS A N 1
ATOM 960 C CA . HIS A 1 122 ? -15.227 -12.648 10.781 1 87.81 122 HIS A CA 1
ATOM 961 C C . HIS A 1 122 ? -13.883 -12.18 10.258 1 87.81 122 HIS A C 1
ATOM 963 O O . HIS A 1 122 ? -12.867 -12.273 10.953 1 87.81 122 HIS A O 1
ATOM 969 N N . LEU A 1 123 ? -13.844 -11.812 8.977 1 92.81 123 LEU A N 1
ATOM 970 C CA . LEU A 1 123 ? -12.664 -11.219 8.359 1 92.81 123 LEU A CA 1
ATOM 971 C C . LEU A 1 123 ? -12.594 -9.727 8.648 1 92.81 123 LEU A C 1
ATOM 973 O O . LEU A 1 123 ? -13.602 -9.023 8.547 1 92.81 123 LEU A O 1
ATOM 977 N N . TYR A 1 124 ? -11.367 -9.219 9.031 1 92.69 124 TYR A N 1
ATOM 978 C CA . TYR A 1 124 ? -11.164 -7.797 9.297 1 92.69 124 TYR A CA 1
ATOM 979 C C . TYR A 1 124 ? -10.188 -7.188 8.289 1 92.69 124 TYR A C 1
ATOM 981 O O . TYR A 1 124 ? -9.242 -7.848 7.855 1 92.69 124 TYR A O 1
ATOM 989 N N . PRO A 1 125 ? -10.398 -5.859 7.957 1 95 125 PRO A N 1
ATOM 990 C CA . PRO A 1 125 ? -9.484 -5.184 7.035 1 95 125 PRO A CA 1
ATOM 991 C C . PRO A 1 125 ? -8.023 -5.25 7.492 1 95 125 PRO A C 1
ATOM 993 O O . PRO A 1 125 ? -7.121 -5.387 6.668 1 95 125 PRO A O 1
ATOM 996 N N . ASP A 1 126 ? -7.848 -5.23 8.758 1 93.62 126 ASP A N 1
ATOM 997 C CA . ASP A 1 126 ? -6.492 -5.211 9.305 1 93.62 126 ASP A CA 1
ATOM 998 C C . ASP A 1 126 ? -5.75 -6.508 8.984 1 93.62 126 ASP A C 1
ATOM 1000 O O . ASP A 1 126 ? -4.535 -6.504 8.789 1 93.62 126 ASP A O 1
ATOM 1004 N N . MET A 1 127 ? -6.43 -7.602 8.961 1 95.94 127 MET A N 1
ATOM 1005 C CA . MET A 1 127 ? -5.82 -8.891 8.633 1 95.94 127 MET A CA 1
ATOM 1006 C C . MET A 1 127 ? -5.266 -8.883 7.215 1 95.94 127 MET A C 1
ATOM 1008 O O . MET A 1 127 ? -4.141 -9.336 6.984 1 95.94 127 MET A O 1
ATOM 1012 N N . LEU A 1 128 ? -6.027 -8.297 6.332 1 97 128 LEU A N 1
ATOM 1013 C CA . LEU A 1 128 ? -5.594 -8.211 4.941 1 97 128 LEU A CA 1
ATOM 1014 C C . LEU A 1 128 ? -4.418 -7.25 4.793 1 97 128 LEU A C 1
ATOM 1016 O O . LEU A 1 128 ? -3.459 -7.543 4.074 1 97 128 LEU A O 1
ATOM 1020 N N . ARG A 1 129 ? -4.484 -6.152 5.445 1 95.62 129 ARG A N 1
ATOM 1021 C CA . ARG A 1 129 ? -3.398 -5.176 5.383 1 95.62 129 ARG A CA 1
ATOM 1022 C C . ARG A 1 129 ? -2.092 -5.777 5.895 1 95.62 129 ARG A C 1
ATOM 1024 O O . ARG A 1 129 ? -1.029 -5.547 5.312 1 95.62 129 ARG A O 1
ATOM 1031 N N . ARG A 1 130 ? -2.154 -6.496 6.949 1 95.5 130 ARG A N 1
ATOM 1032 C CA . ARG A 1 130 ? -0.966 -7.145 7.496 1 95.5 130 ARG A CA 1
ATOM 1033 C C . ARG A 1 130 ? -0.405 -8.172 6.516 1 95.5 130 ARG A C 1
ATOM 1035 O O . ARG A 1 130 ? 0.812 -8.273 6.344 1 95.5 130 ARG A O 1
ATOM 1042 N N . LEU A 1 131 ? -1.282 -8.906 5.938 1 97.56 131 LEU A N 1
ATOM 1043 C CA . LEU A 1 131 ? -0.853 -9.898 4.961 1 97.56 131 LEU A CA 1
ATOM 1044 C C . LEU A 1 131 ? -0.133 -9.234 3.791 1 97.56 131 LEU A C 1
ATOM 1046 O O . LEU A 1 131 ? 0.934 -9.688 3.373 1 97.56 131 LEU A O 1
ATOM 1050 N N . ILE A 1 132 ? -0.691 -8.125 3.256 1 97.25 132 ILE A N 1
ATOM 1051 C CA . ILE A 1 132 ? -0.091 -7.395 2.146 1 97.25 132 ILE A CA 1
ATOM 1052 C C . ILE A 1 132 ? 1.3 -6.906 2.543 1 97.25 132 ILE A C 1
ATOM 1054 O O . ILE A 1 132 ? 2.25 -7.02 1.768 1 97.25 132 ILE A O 1
ATOM 1058 N N . ASN A 1 133 ? 1.402 -6.398 3.654 1 95.81 133 ASN A N 1
ATOM 1059 C CA . ASN A 1 133 ? 2.689 -5.898 4.129 1 95.81 133 ASN A CA 1
ATOM 1060 C C . ASN A 1 133 ? 3.725 -7.016 4.219 1 95.81 133 ASN A C 1
ATOM 1062 O O . ASN A 1 133 ? 4.891 -6.82 3.869 1 95.81 133 ASN A O 1
ATOM 1066 N N . GLU A 1 134 ? 3.324 -8.125 4.754 1 96.5 134 GLU A N 1
ATOM 1067 C CA . GLU A 1 134 ? 4.254 -9.25 4.855 1 96.5 134 GLU A CA 1
ATOM 1068 C C . GLU A 1 134 ? 4.691 -9.727 3.475 1 96.5 134 GLU A C 1
ATOM 1070 O O . GLU A 1 134 ? 5.867 -10.039 3.264 1 96.5 134 GLU A O 1
ATOM 1075 N N . LEU A 1 135 ? 3.781 -9.797 2.623 1 97.88 135 LEU A N 1
ATOM 1076 C CA . LEU A 1 135 ? 4.109 -10.172 1.251 1 97.88 135 LEU A CA 1
ATOM 1077 C C . LEU A 1 135 ? 5.148 -9.227 0.662 1 97.88 135 LEU A C 1
ATOM 1079 O O . LEU A 1 135 ? 6.109 -9.664 0.031 1 97.88 135 LEU A O 1
ATOM 1083 N N . ASN A 1 136 ? 4.938 -7.98 0.88 1 93.81 136 ASN A N 1
ATOM 1084 C CA . ASN A 1 136 ? 5.902 -6.984 0.427 1 93.81 136 ASN A CA 1
ATOM 1085 C C . ASN A 1 136 ? 7.27 -7.199 1.072 1 93.81 136 ASN A C 1
ATOM 1087 O O . ASN A 1 136 ? 8.305 -7.078 0.408 1 93.81 136 ASN A O 1
ATOM 1091 N N . ARG A 1 137 ? 7.234 -7.512 2.268 1 93.44 137 ARG A N 1
ATOM 1092 C CA . ARG A 1 137 ? 8.469 -7.766 2.996 1 93.44 137 ARG A CA 1
ATOM 1093 C C . ARG A 1 137 ? 9.227 -8.945 2.395 1 93.44 137 ARG A C 1
ATOM 1095 O O . ARG A 1 137 ? 10.461 -8.969 2.408 1 93.44 137 ARG A O 1
ATOM 1102 N N . TYR A 1 138 ? 8.461 -9.867 1.905 1 95.19 138 TYR A N 1
ATOM 1103 C CA . TYR A 1 138 ? 9.078 -11.086 1.383 1 95.19 138 TYR A CA 1
ATOM 1104 C C . TYR A 1 138 ? 9.227 -11.008 -0.132 1 95.19 138 TYR A C 1
ATOM 1106 O O . TYR A 1 138 ? 9.195 -12.039 -0.815 1 95.19 138 TYR A O 1
ATOM 1114 N N . ASP A 1 139 ? 9.164 -9.883 -0.706 1 91.38 139 ASP A N 1
ATOM 1115 C CA . ASP A 1 139 ? 9.594 -9.57 -2.066 1 91.38 139 ASP A CA 1
ATOM 1116 C C . ASP A 1 139 ? 8.484 -9.844 -3.072 1 91.38 139 ASP A C 1
ATOM 1118 O O . ASP A 1 139 ? 8.75 -10.258 -4.203 1 91.38 139 ASP A O 1
ATOM 1122 N N . ALA A 1 140 ? 7.262 -9.727 -2.594 1 95.44 140 ALA A N 1
ATOM 1123 C CA . ALA A 1 140 ? 6.184 -9.688 -3.58 1 95.44 140 ALA A CA 1
ATOM 1124 C C . ALA A 1 140 ? 6.348 -8.508 -4.531 1 95.44 140 ALA A C 1
ATOM 1126 O O . ALA A 1 140 ? 6.762 -7.426 -4.117 1 95.44 140 ALA A O 1
ATOM 1127 N N . LEU A 1 141 ? 5.992 -8.742 -5.82 1 91.81 141 LEU A N 1
ATOM 1128 C CA . LEU A 1 141 ? 6.133 -7.691 -6.82 1 91.81 141 LEU A CA 1
ATOM 1129 C C . LEU A 1 141 ? 4.801 -6.988 -7.062 1 91.81 141 LEU A C 1
ATOM 1131 O O . LEU A 1 141 ? 4.738 -5.758 -7.082 1 91.81 141 LEU A O 1
ATOM 1135 N N . GLU A 1 142 ? 3.818 -7.793 -7.348 1 93.06 142 GLU A N 1
ATOM 1136 C CA . GLU A 1 142 ? 2.457 -7.348 -7.633 1 93.06 142 GLU A CA 1
ATOM 1137 C C . GLU A 1 142 ? 1.429 -8.312 -7.043 1 93.06 142 GLU A C 1
ATOM 1139 O O . GLU A 1 142 ? 1.733 -9.484 -6.805 1 93.06 142 GLU A O 1
ATOM 1144 N N . MET A 1 143 ? 0.226 -7.676 -6.82 1 97.38 143 MET A N 1
ATOM 1145 C CA . MET A 1 143 ? -0.766 -8.586 -6.262 1 97.38 143 MET A CA 1
ATOM 1146 C C . MET A 1 143 ? -2.182 -8.094 -6.539 1 97.38 143 MET A C 1
ATOM 1148 O O . MET A 1 143 ? -2.373 -6.945 -6.945 1 97.38 143 MET A O 1
ATOM 1152 N N . SER A 1 144 ? -3.088 -8.969 -6.395 1 97.5 144 SER A N 1
ATOM 1153 C CA . SER A 1 144 ? -4.516 -8.664 -6.422 1 97.5 144 SER A CA 1
ATOM 1154 C C . SER A 1 144 ? -5.258 -9.398 -5.309 1 97.5 144 SER A C 1
ATOM 1156 O O . SER A 1 144 ? -4.832 -10.477 -4.879 1 97.5 144 SER A O 1
ATOM 1158 N N . ILE A 1 145 ? -6.266 -8.773 -4.848 1 97.88 145 ILE A N 1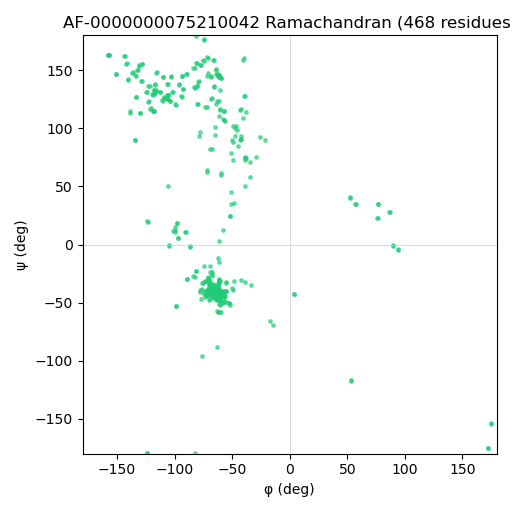
ATOM 1159 C CA . ILE A 1 145 ? -7.164 -9.367 -3.859 1 97.88 145 ILE A CA 1
ATOM 1160 C C . ILE A 1 145 ? -8.57 -9.484 -4.445 1 97.88 145 ILE A C 1
ATOM 1162 O O . ILE A 1 145 ? -9.219 -8.477 -4.723 1 97.88 145 ILE A O 1
ATOM 1166 N N . ASP A 1 146 ? -8.992 -10.781 -4.605 1 96.62 146 ASP A N 1
ATOM 1167 C CA . ASP A 1 146 ? -10.336 -11.047 -5.117 1 96.62 146 ASP A CA 1
ATOM 1168 C C . ASP A 1 146 ? -10.594 -10.289 -6.414 1 96.62 146 ASP A C 1
ATOM 1170 O O . ASP A 1 146 ? -11.617 -9.617 -6.551 1 96.62 146 ASP A O 1
ATOM 1174 N N . GLY A 1 147 ? -9.57 -10.273 -7.234 1 94.56 147 GLY A N 1
ATOM 1175 C CA . GLY A 1 147 ? -9.719 -9.711 -8.562 1 94.56 147 GLY A CA 1
ATOM 1176 C C . GLY A 1 147 ? -9.422 -8.227 -8.625 1 94.56 147 GLY A C 1
ATOM 1177 O O . GLY A 1 147 ? -9.5 -7.609 -9.688 1 94.56 147 GLY A O 1
ATOM 1178 N N . GLN A 1 148 ? -9.094 -7.656 -7.488 1 94.19 148 GLN A N 1
ATOM 1179 C CA . GLN A 1 148 ? -8.773 -6.234 -7.453 1 94.19 148 GLN A CA 1
ATOM 1180 C C . GLN A 1 148 ? -7.266 -6.016 -7.344 1 94.19 148 GLN A C 1
ATOM 1182 O O . GLN A 1 148 ? -6.633 -6.488 -6.395 1 94.19 148 GLN A O 1
ATOM 1187 N N . ARG A 1 149 ? -6.77 -5.246 -8.367 1 93.94 149 ARG A N 1
ATOM 1188 C CA . ARG A 1 149 ? -5.348 -4.934 -8.344 1 93.94 149 ARG A CA 1
ATOM 1189 C C . ARG A 1 149 ? -5 -4.051 -7.145 1 93.94 149 ARG A C 1
ATOM 1191 O O . ARG A 1 149 ? -5.734 -3.117 -6.824 1 93.94 149 ARG A O 1
ATOM 1198 N N . VAL A 1 150 ? -3.891 -4.391 -6.469 1 94.12 150 VAL A N 1
ATOM 1199 C CA . VAL A 1 150 ? -3.451 -3.605 -5.32 1 94.12 150 VAL A CA 1
ATOM 1200 C C . VAL A 1 150 ? -2.33 -2.658 -5.742 1 94.12 150 VAL A C 1
ATOM 1202 O O . VAL A 1 150 ? -1.293 -3.098 -6.242 1 94.12 150 VAL A O 1
ATOM 1205 N N . VAL A 1 151 ? -2.525 -1.346 -5.578 1 89.44 151 VAL A N 1
ATOM 1206 C CA . VAL A 1 151 ? -1.515 -0.315 -5.789 1 89.44 151 VAL A CA 1
ATOM 1207 C C . VAL A 1 151 ? -1.356 0.522 -4.523 1 89.44 151 VAL A C 1
ATOM 1209 O O . VAL A 1 151 ? -2.012 0.259 -3.512 1 89.44 151 VAL A O 1
ATOM 1212 N N . SER A 1 152 ? -0.526 1.502 -4.496 1 87.56 152 SER A N 1
ATOM 1213 C CA . SER A 1 152 ? -0.175 2.262 -3.299 1 87.56 152 SER A CA 1
ATOM 1214 C C . SER A 1 152 ? -1.396 2.959 -2.709 1 87.56 152 SER A C 1
ATOM 1216 O O . SER A 1 152 ? -1.511 3.096 -1.489 1 87.56 152 SER A O 1
ATOM 1218 N N . ARG A 1 153 ? -2.322 3.33 -3.531 1 87.88 153 ARG A N 1
ATOM 1219 C CA . ARG A 1 153 ? -3.443 4.137 -3.059 1 87.88 153 ARG A CA 1
ATOM 1220 C C . ARG A 1 153 ? -4.68 3.273 -2.824 1 87.88 153 ARG A C 1
ATOM 1222 O O . ARG A 1 153 ? -5.789 3.791 -2.684 1 87.88 153 ARG A O 1
ATOM 1229 N N . THR A 1 154 ? -4.465 1.981 -2.822 1 91.19 154 THR A N 1
ATOM 1230 C CA . THR A 1 154 ? -5.578 1.068 -2.59 1 91.19 154 THR A CA 1
ATOM 1231 C C . THR A 1 154 ? -6.02 1.112 -1.129 1 91.19 154 THR A C 1
ATOM 1233 O O . THR A 1 154 ? -5.254 0.746 -0.234 1 91.19 154 THR A O 1
ATOM 1236 N N . PRO A 1 155 ? -7.219 1.499 -0.918 1 92.56 155 PRO A N 1
ATOM 1237 C CA . PRO A 1 155 ? -7.754 1.394 0.442 1 92.56 155 PRO A CA 1
ATOM 1238 C C . PRO A 1 155 ? -8.43 0.051 0.708 1 92.56 155 PRO A C 1
ATOM 1240 O O . PRO A 1 155 ? -9.055 -0.519 -0.191 1 92.56 155 PRO A O 1
ATOM 1243 N N . ILE A 1 156 ? -8.328 -0.418 1.914 1 95.06 156 ILE A N 1
ATOM 1244 C CA . ILE A 1 156 ? -9.07 -1.571 2.416 1 95.06 156 ILE A CA 1
ATOM 1245 C C . ILE A 1 156 ? -9.914 -1.158 3.617 1 95.06 156 ILE A C 1
ATOM 1247 O O . ILE A 1 156 ? -9.383 -0.727 4.645 1 95.06 156 ILE A O 1
ATOM 1251 N N . ARG A 1 157 ? -11.227 -1.28 3.459 1 92.25 157 ARG A N 1
ATOM 1252 C CA . ARG A 1 157 ? -12.086 -0.744 4.508 1 92.25 157 ARG A CA 1
ATOM 1253 C C . ARG A 1 157 ? -13.312 -1.625 4.715 1 92.25 157 ARG A C 1
ATOM 1255 O O . ARG A 1 157 ? -13.633 -2.463 3.869 1 92.25 157 ARG A O 1
ATOM 1262 N N . GLU A 1 158 ? -13.938 -1.453 5.812 1 92.69 158 GLU A N 1
ATOM 1263 C CA . GLU A 1 158 ? -15.203 -2.123 6.105 1 92.69 158 GLU A CA 1
ATOM 1264 C C . GLU A 1 158 ? -16.375 -1.15 6.016 1 92.69 158 GLU A C 1
ATOM 1266 O O . GLU A 1 158 ? -16.344 -0.07 6.609 1 92.69 158 GLU A O 1
ATOM 1271 N N . VAL A 1 159 ? -17.406 -1.545 5.234 1 87.75 159 VAL A N 1
ATOM 1272 C CA . VAL A 1 159 ? -18.625 -0.758 5.094 1 87.75 159 VAL A CA 1
ATOM 1273 C C . VAL A 1 159 ? -19.844 -1.651 5.316 1 87.75 159 VAL A C 1
ATOM 1275 O O . VAL A 1 159 ? -20.109 -2.568 4.531 1 87.75 159 VAL A O 1
ATOM 1278 N N . ASN A 1 160 ? -20.594 -1.426 6.402 1 90.44 160 ASN A N 1
ATOM 1279 C CA . ASN A 1 160 ? -21.812 -2.166 6.711 1 90.44 160 ASN A CA 1
ATOM 1280 C C . ASN A 1 160 ? -21.547 -3.668 6.797 1 90.44 160 ASN A C 1
ATOM 1282 O O . ASN A 1 160 ? -22.281 -4.465 6.203 1 90.44 160 ASN A O 1
ATOM 1286 N N . GLY A 1 161 ? -20.422 -4.004 7.277 1 87.75 161 GLY A N 1
ATOM 1287 C CA . GLY A 1 161 ? -20.125 -5.402 7.539 1 87.75 161 GLY A CA 1
ATOM 1288 C C . GLY A 1 161 ? -19.406 -6.082 6.387 1 87.75 161 GLY A C 1
ATOM 1289 O O . GLY A 1 161 ? -19 -7.242 6.496 1 87.75 161 GLY A O 1
ATOM 1290 N N . SER A 1 162 ? -19.281 -5.332 5.352 1 92.12 162 SER A N 1
ATOM 1291 C CA . SER A 1 162 ? -18.578 -5.883 4.199 1 92.12 162 SER A CA 1
ATOM 1292 C C . SER A 1 162 ? -17.219 -5.207 4.008 1 92.12 162 SER A C 1
ATOM 1294 O O . SER A 1 162 ? -17.094 -3.994 4.188 1 92.12 162 SER A O 1
ATOM 1296 N N . ILE A 1 163 ? -16.312 -6.059 3.576 1 95.12 163 ILE A N 1
ATOM 1297 C CA . ILE A 1 163 ? -14.984 -5.5 3.316 1 95.12 163 ILE A CA 1
ATOM 1298 C C . ILE A 1 163 ? -14.875 -5.082 1.854 1 95.12 163 ILE A C 1
ATOM 1300 O O . ILE A 1 163 ? -15.266 -5.832 0.955 1 95.12 163 ILE A O 1
ATOM 1304 N N . TYR A 1 164 ? -14.352 -3.891 1.648 1 93.12 164 TYR A N 1
ATOM 1305 C CA . TYR A 1 164 ? -14.141 -3.348 0.311 1 93.12 164 TYR A CA 1
ATOM 1306 C C . TYR A 1 164 ? -12.648 -3.217 0.007 1 93.12 164 TYR A C 1
ATOM 1308 O O . TYR A 1 164 ? -11.875 -2.793 0.864 1 93.12 164 TYR A O 1
ATOM 1316 N N . VAL A 1 165 ? -12.258 -3.68 -1.082 1 94.5 165 VAL A N 1
ATOM 1317 C CA . VAL A 1 165 ? -10.953 -3.41 -1.674 1 94.5 165 VAL A CA 1
ATOM 1318 C C . VAL A 1 165 ? -11.117 -2.51 -2.896 1 94.5 165 VAL A C 1
ATOM 1320 O O . VAL A 1 165 ? -11.852 -2.842 -3.826 1 94.5 165 VAL A O 1
ATOM 1323 N N . ASN A 1 166 ? -10.32 -1.468 -2.721 1 87.94 166 ASN A N 1
ATOM 1324 C CA . ASN A 1 166 ? -10.688 -0.401 -3.645 1 87.94 166 ASN A CA 1
ATOM 1325 C C . ASN A 1 166 ? -12.172 -0.062 -3.545 1 87.94 166 ASN A C 1
ATOM 1327 O O . ASN A 1 166 ? -12.68 0.214 -2.455 1 87.94 166 ASN A O 1
ATOM 1331 N N . ASN A 1 167 ? -13.039 -0.112 -4.254 1 85.25 167 ASN A N 1
ATOM 1332 C CA . ASN A 1 167 ? -14.453 0.221 -4.211 1 85.25 167 ASN A CA 1
ATOM 1333 C C . ASN A 1 167 ? -15.328 -0.983 -4.559 1 85.25 167 ASN A C 1
ATOM 1335 O O . ASN A 1 167 ? -16.484 -0.826 -4.945 1 85.25 167 ASN A O 1
ATOM 1339 N N . GLU A 1 168 ? -14.742 -2.109 -4.441 1 90.19 168 GLU A N 1
ATOM 1340 C CA . GLU A 1 168 ? -15.469 -3.342 -4.719 1 90.19 168 GLU A CA 1
ATOM 1341 C C . GLU A 1 168 ? -15.547 -4.23 -3.482 1 90.19 168 GLU A C 1
ATOM 1343 O O . GLU A 1 168 ? -14.531 -4.469 -2.818 1 90.19 168 GLU A O 1
ATOM 1348 N N . PRO A 1 169 ? -16.75 -4.656 -3.162 1 93.88 169 PRO A N 1
ATOM 1349 C CA . PRO A 1 169 ? -16.844 -5.574 -2.023 1 93.88 169 PRO A CA 1
ATOM 1350 C C . PRO A 1 169 ? -16.219 -6.938 -2.307 1 93.88 169 PRO A C 1
ATOM 1352 O O . PRO A 1 169 ? -16.266 -7.414 -3.445 1 93.88 169 PRO A O 1
ATOM 1355 N N . LEU A 1 170 ? -15.641 -7.48 -1.273 1 94.88 170 LEU A N 1
ATOM 1356 C CA . LEU A 1 170 ? -15.133 -8.844 -1.42 1 94.88 170 LEU A CA 1
ATOM 1357 C C . LEU A 1 170 ? -16.266 -9.812 -1.732 1 94.88 170 LEU A C 1
ATOM 1359 O O . LEU A 1 170 ? -17.375 -9.664 -1.214 1 94.88 170 LEU A O 1
ATOM 1363 N N . SER A 1 171 ? -15.922 -10.773 -2.512 1 89.75 171 SER A N 1
ATOM 1364 C CA . SER A 1 171 ? -16.875 -11.828 -2.807 1 89.75 171 SER A CA 1
ATOM 1365 C C . SER A 1 171 ? -17.047 -12.773 -1.621 1 89.75 171 SER A C 1
ATOM 1367 O O . SER A 1 171 ? -16.375 -12.625 -0.604 1 89.75 171 SER A O 1
ATOM 1369 N N . SER A 1 172 ? -18.016 -13.75 -1.821 1 89.69 172 SER A N 1
ATOM 1370 C CA . SER A 1 172 ? -18.141 -14.812 -0.836 1 89.69 172 SER A CA 1
ATOM 1371 C C . SER A 1 172 ? -16.906 -15.703 -0.815 1 89.69 172 SER A C 1
ATOM 1373 O O . SER A 1 172 ? -16.094 -15.688 -1.751 1 89.69 172 SER A O 1
ATOM 1375 N N . PHE A 1 173 ? -16.766 -16.344 0.259 1 91.88 173 PHE A N 1
ATOM 1376 C CA . PHE A 1 173 ? -15.625 -17.234 0.396 1 91.88 173 PHE A CA 1
ATOM 1377 C C . PHE A 1 173 ? -15.688 -18.359 -0.637 1 91.88 173 PHE A C 1
ATOM 1379 O O . PHE A 1 173 ? -16.781 -18.781 -1.042 1 91.88 173 PHE A O 1
ATOM 1386 N N . PRO A 1 174 ? -14.609 -18.812 -1.152 1 95.25 174 PRO A N 1
ATOM 1387 C CA . PRO A 1 174 ? -13.242 -18.484 -0.748 1 95.25 174 PRO A CA 1
ATOM 1388 C C . PRO A 1 174 ? -12.734 -17.203 -1.378 1 95.25 174 PRO A C 1
ATOM 1390 O O . PRO A 1 174 ? -13.156 -16.828 -2.477 1 95.25 174 PRO A O 1
ATOM 1393 N N . ILE A 1 175 ? -11.797 -16.531 -0.661 1 96.25 175 ILE A N 1
ATOM 1394 C CA . ILE A 1 175 ? -11.102 -15.359 -1.17 1 96.25 175 ILE A CA 1
ATOM 1395 C C . ILE A 1 175 ? -9.758 -15.773 -1.766 1 96.25 175 ILE A C 1
ATOM 1397 O O . ILE A 1 175 ? -9.039 -16.594 -1.18 1 96.25 175 ILE A O 1
ATOM 1401 N N . GLU A 1 176 ? -9.5 -15.164 -2.875 1 97.75 176 GLU A N 1
ATOM 1402 C CA . GLU A 1 176 ? -8.25 -15.508 -3.545 1 97.75 176 GLU A CA 1
ATOM 1403 C C . GLU A 1 176 ? -7.316 -14.297 -3.613 1 97.75 176 GLU A C 1
ATOM 1405 O O . GLU A 1 176 ? -7.73 -13.211 -4.004 1 97.75 176 GLU A O 1
ATOM 1410 N N . ILE A 1 177 ? -6.098 -14.469 -3.273 1 98.5 177 ILE A N 1
ATOM 1411 C CA . ILE A 1 177 ? -5.031 -13.477 -3.383 1 98.5 177 ILE A CA 1
ATOM 1412 C C . ILE A 1 177 ? -3.938 -14 -4.309 1 98.5 177 ILE A C 1
ATOM 1414 O O . ILE A 1 177 ? -3.307 -15.023 -4.02 1 98.5 177 ILE A O 1
ATOM 1418 N N . ASN A 1 178 ? -3.766 -13.328 -5.422 1 98.56 178 ASN A N 1
ATOM 1419 C CA . ASN A 1 178 ? -2.742 -13.695 -6.395 1 98.56 178 ASN A CA 1
ATOM 1420 C C . ASN A 1 178 ? -1.523 -12.781 -6.297 1 98.56 178 ASN A C 1
ATOM 1422 O O . ASN A 1 178 ? -1.66 -11.555 -6.285 1 98.56 178 ASN A O 1
ATOM 1426 N N . VAL A 1 179 ? -0.353 -13.391 -6.242 1 98.44 179 VAL A N 1
ATOM 1427 C CA . VAL A 1 179 ? 0.858 -12.625 -5.965 1 98.44 179 VAL A CA 1
ATOM 1428 C C . VAL A 1 179 ? 1.957 -13.016 -6.949 1 98.44 179 VAL A C 1
ATOM 1430 O O . VAL A 1 179 ? 2.236 -14.203 -7.133 1 98.44 179 VAL A O 1
ATOM 1433 N N . LEU A 1 180 ? 2.508 -12.023 -7.586 1 96.81 180 LEU A N 1
ATOM 1434 C CA . LEU A 1 180 ? 3.664 -12.25 -8.445 1 96.81 180 LEU A CA 1
ATOM 1435 C C . LEU A 1 180 ? 4.965 -12.023 -7.684 1 96.81 180 LEU A C 1
ATOM 1437 O O . LEU A 1 180 ? 5.047 -11.117 -6.852 1 96.81 180 LEU A O 1
ATOM 1441 N N . THR A 1 181 ? 6.043 -12.828 -8 1 95.94 181 THR A N 1
ATOM 1442 C CA . THR A 1 181 ? 7.355 -12.727 -7.371 1 95.94 181 THR A CA 1
ATOM 1443 C C . THR A 1 181 ? 8.43 -13.336 -8.258 1 95.94 181 THR A C 1
ATOM 1445 O O . THR A 1 181 ? 8.125 -14.117 -9.172 1 95.94 181 THR A O 1
ATOM 1448 N N . ASP A 1 182 ? 9.625 -13.031 -8 1 90.62 182 ASP A N 1
ATOM 1449 C CA . ASP A 1 182 ? 10.742 -13.594 -8.758 1 90.62 182 ASP A CA 1
ATOM 1450 C C . ASP A 1 182 ? 11.102 -14.984 -8.258 1 90.62 182 ASP A C 1
ATOM 1452 O O . ASP A 1 182 ? 11.742 -15.766 -8.969 1 90.62 182 ASP A O 1
ATOM 1456 N N . ASP A 1 183 ? 10.742 -15.25 -7.051 1 95.06 183 ASP A N 1
ATOM 1457 C CA . ASP A 1 183 ? 11.039 -16.547 -6.434 1 95.06 183 ASP A CA 1
ATOM 1458 C C . ASP A 1 183 ? 9.812 -17.094 -5.703 1 95.06 183 ASP A C 1
ATOM 1460 O O . ASP A 1 183 ? 9.648 -16.875 -4.504 1 95.06 183 ASP A O 1
ATOM 1464 N N . SER A 1 184 ? 9.055 -17.828 -6.469 1 97.94 184 SER A N 1
ATOM 1465 C CA . SER A 1 184 ? 7.773 -18.312 -5.969 1 97.94 184 SER A CA 1
ATOM 1466 C C . SER A 1 184 ? 7.961 -19.297 -4.816 1 97.94 184 SER A C 1
ATOM 1468 O O . SER A 1 184 ? 7.207 -19.281 -3.844 1 97.94 184 SER A O 1
ATOM 1470 N N . LYS A 1 185 ? 8.953 -20.109 -4.918 1 98.06 185 LYS A N 1
ATOM 1471 C CA . LYS A 1 185 ? 9.195 -21.094 -3.873 1 98.06 185 LYS A CA 1
ATOM 1472 C C . LYS A 1 185 ? 9.602 -20.422 -2.562 1 98.06 185 LYS A C 1
ATOM 1474 O O . LYS A 1 185 ? 9.094 -20.781 -1.497 1 98.06 185 LYS A O 1
ATOM 1479 N N . LYS A 1 186 ? 10.484 -19.484 -2.666 1 98 186 LYS A N 1
ATOM 1480 C CA . LYS A 1 186 ? 10.914 -18.75 -1.479 1 98 186 LYS A CA 1
ATOM 1481 C C . LYS A 1 186 ? 9.742 -18.016 -0.823 1 98 186 LYS A C 1
ATOM 1483 O O . LYS A 1 186 ? 9.57 -18.078 0.396 1 98 186 LYS A O 1
ATOM 1488 N N . LEU A 1 187 ? 8.984 -17.328 -1.61 1 98.25 187 LEU A N 1
ATOM 1489 C CA . LEU A 1 187 ? 7.828 -16.609 -1.079 1 98.25 187 LEU A CA 1
ATOM 1490 C C . LEU A 1 187 ? 6.855 -17.578 -0.411 1 98.25 187 LEU A C 1
ATOM 1492 O O . LEU A 1 187 ? 6.332 -17.297 0.669 1 98.25 187 LEU A O 1
ATOM 1496 N N . HIS A 1 188 ? 6.609 -18.672 -1.032 1 98.56 188 HIS A N 1
ATOM 1497 C CA . HIS A 1 188 ? 5.715 -19.688 -0.475 1 98.56 188 HIS A CA 1
ATOM 1498 C C . HIS A 1 188 ? 6.195 -20.141 0.896 1 98.56 188 HIS A C 1
ATOM 1500 O O . HIS A 1 188 ? 5.422 -20.172 1.856 1 98.56 188 HIS A O 1
ATOM 1506 N N . GLN A 1 189 ? 7.449 -20.469 0.981 1 98.12 189 GLN A N 1
ATOM 1507 C CA . GLN A 1 189 ? 8.031 -20.953 2.225 1 98.12 189 GLN A CA 1
ATOM 1508 C C . GLN A 1 189 ? 7.926 -19.922 3.334 1 98.12 189 GLN A C 1
ATOM 1510 O O . GLN A 1 189 ? 7.59 -20.25 4.473 1 98.12 189 GLN A O 1
ATOM 1515 N N . LYS A 1 190 ? 8.141 -18.734 2.998 1 97.75 190 LYS A N 1
ATOM 1516 C CA . LYS A 1 190 ? 8.141 -17.656 3.998 1 97.75 190 LYS A CA 1
ATOM 1517 C C . LYS A 1 190 ? 6.719 -17.328 4.445 1 97.75 190 LYS A C 1
ATOM 1519 O O . LYS A 1 190 ? 6.461 -17.156 5.637 1 97.75 190 LYS A O 1
ATOM 1524 N N . ILE A 1 191 ? 5.816 -17.281 3.463 1 97.94 191 ILE A N 1
ATOM 1525 C CA . ILE A 1 191 ? 4.488 -16.766 3.783 1 97.94 191 ILE A CA 1
ATOM 1526 C C . ILE A 1 191 ? 3.703 -17.812 4.57 1 97.94 191 ILE A C 1
ATOM 1528 O O . ILE A 1 191 ? 2.918 -17.469 5.457 1 97.94 191 ILE A O 1
ATOM 1532 N N . ILE A 1 192 ? 3.873 -19.078 4.355 1 96.69 192 ILE A N 1
ATOM 1533 C CA . ILE A 1 192 ? 3.107 -20.125 5.035 1 96.69 192 ILE A CA 1
ATOM 1534 C C . ILE A 1 192 ? 3.477 -20.141 6.516 1 96.69 192 ILE A C 1
ATOM 1536 O O . ILE A 1 192 ? 2.664 -20.547 7.359 1 96.69 192 ILE A O 1
ATOM 1540 N N . ALA A 1 193 ? 4.633 -19.734 6.844 1 95.56 193 ALA A N 1
ATOM 1541 C CA . ALA A 1 193 ? 5.086 -19.703 8.234 1 95.56 193 ALA A CA 1
ATOM 1542 C C . ALA A 1 193 ? 4.973 -18.297 8.82 1 95.56 193 ALA A C 1
ATOM 1544 O O . ALA A 1 193 ? 5.469 -18.031 9.914 1 95.56 193 ALA A O 1
ATOM 1545 N N . SER A 1 194 ? 4.34 -17.438 8.164 1 96.06 194 SER A N 1
ATOM 1546 C CA . SER A 1 194 ? 4.344 -16.031 8.555 1 96.06 194 SER A CA 1
ATOM 1547 C C . SER A 1 194 ? 3.354 -15.766 9.68 1 96.06 194 SER A C 1
ATOM 1549 O O . SER A 1 194 ? 2.33 -16.438 9.789 1 96.06 194 SER A O 1
ATOM 1551 N N . PRO A 1 195 ? 3.592 -14.656 10.469 1 94.94 195 PRO A N 1
ATOM 1552 C CA . PRO A 1 195 ? 2.639 -14.25 11.508 1 94.94 195 PRO A CA 1
ATOM 1553 C C . PRO A 1 195 ? 1.273 -13.875 10.93 1 94.94 195 PRO A C 1
ATOM 1555 O O . PRO A 1 195 ? 0.244 -14.117 11.562 1 94.94 195 PRO A O 1
ATOM 1558 N N . ALA A 1 196 ? 1.276 -13.305 9.781 1 96.38 196 ALA A N 1
ATOM 1559 C CA . ALA A 1 196 ? 0.006 -12.906 9.18 1 96.38 196 ALA A CA 1
ATOM 1560 C C . ALA A 1 196 ? -0.883 -14.125 8.93 1 96.38 196 ALA A C 1
ATOM 1562 O O . ALA A 1 196 ? -2.082 -14.094 9.219 1 96.38 196 ALA A O 1
ATOM 1563 N N . ILE A 1 197 ? -0.324 -15.195 8.406 1 97.38 197 ILE A N 1
ATOM 1564 C CA . ILE A 1 197 ? -1.096 -16.406 8.148 1 97.38 197 ILE A CA 1
ATOM 1565 C C . ILE A 1 197 ? -1.533 -17.031 9.469 1 97.38 197 ILE A C 1
ATOM 1567 O O . ILE A 1 197 ? -2.66 -17.516 9.594 1 97.38 197 ILE A O 1
ATOM 1571 N N . GLU A 1 198 ? -0.67 -17.031 10.43 1 96.12 198 GLU A N 1
ATOM 1572 C CA . GLU A 1 198 ? -1.026 -17.531 11.758 1 96.12 198 GLU A CA 1
ATOM 1573 C C . GLU A 1 198 ? -2.25 -16.797 12.305 1 96.12 198 GLU A C 1
ATOM 1575 O O . GLU A 1 198 ? -3.096 -17.406 12.969 1 96.12 198 GLU A O 1
ATOM 1580 N N . ASP A 1 199 ? -2.303 -15.539 12.078 1 95.31 199 ASP A N 1
ATOM 1581 C CA . ASP A 1 199 ? -3.436 -14.734 12.523 1 95.31 199 ASP A CA 1
ATOM 1582 C C . ASP A 1 199 ? -4.738 -15.227 11.898 1 95.31 199 ASP A C 1
ATOM 1584 O O . ASP A 1 199 ? -5.77 -15.297 12.578 1 95.31 199 ASP A O 1
ATOM 1588 N N . PHE A 1 200 ? -4.727 -15.539 10.664 1 96.62 200 PHE A N 1
ATOM 1589 C CA . PHE A 1 200 ? -5.91 -16.078 10 1 96.62 200 PHE A CA 1
ATOM 1590 C C . PHE A 1 200 ? -6.332 -17.391 10.633 1 96.62 200 PHE A C 1
ATOM 1592 O O . PHE A 1 200 ? -7.52 -17.625 10.867 1 96.62 200 PHE A O 1
ATOM 1599 N N . ILE A 1 201 ? -5.398 -18.266 10.914 1 94.38 201 ILE A N 1
ATOM 1600 C CA . ILE A 1 201 ? -5.676 -19.578 11.492 1 94.38 201 ILE A CA 1
ATOM 1601 C C . ILE A 1 201 ? -6.27 -19.406 12.891 1 94.38 201 ILE A C 1
ATOM 1603 O O . ILE A 1 201 ? -7.238 -20.078 13.242 1 94.38 201 ILE A O 1
ATOM 1607 N N . ARG A 1 202 ? -5.73 -18.531 13.578 1 93.88 202 ARG A N 1
ATOM 1608 C CA . ARG A 1 202 ? -6.234 -18.25 14.914 1 93.88 202 ARG A CA 1
ATOM 1609 C C . ARG A 1 202 ? -7.684 -17.766 14.867 1 93.88 202 ARG A C 1
ATOM 1611 O O . ARG A 1 202 ? -8.453 -18.016 15.789 1 93.88 202 ARG A O 1
ATOM 1618 N N . GLU A 1 203 ? -8.094 -17.109 13.844 1 92.75 203 GLU A N 1
ATOM 1619 C CA . GLU A 1 203 ? -9.445 -16.594 13.688 1 92.75 203 GLU A CA 1
ATOM 1620 C C . GLU A 1 203 ? -10.352 -17.609 12.992 1 92.75 203 GLU A C 1
ATOM 1622 O O . GLU A 1 203 ? -11.406 -17.25 12.461 1 92.75 203 GLU A O 1
ATOM 1627 N N . ASN A 1 204 ? -9.852 -18.844 12.844 1 92.56 204 ASN A N 1
ATOM 1628 C CA . ASN A 1 204 ? -10.609 -19.984 12.344 1 92.56 204 ASN A CA 1
ATOM 1629 C C . ASN A 1 204 ? -10.781 -19.922 10.828 1 92.56 204 ASN A C 1
ATOM 1631 O O . ASN A 1 204 ? -11.844 -20.281 10.305 1 92.56 204 ASN A O 1
ATOM 1635 N N . PHE A 1 205 ? -9.773 -19.422 10.227 1 95.31 205 PHE A N 1
ATOM 1636 C CA . PHE A 1 205 ? -9.711 -19.516 8.773 1 95.31 205 PHE A CA 1
ATOM 1637 C C . PHE A 1 205 ? -8.734 -20.609 8.344 1 95.31 205 PHE A C 1
ATOM 1639 O O . PHE A 1 205 ? -7.738 -20.859 9.031 1 95.31 205 PHE A O 1
ATOM 1646 N N . TYR A 1 206 ? -9.148 -21.219 7.254 1 94 206 TYR A N 1
ATOM 1647 C CA . TYR A 1 206 ? -8.227 -22.094 6.543 1 94 206 TYR A CA 1
ATOM 1648 C C . TYR A 1 206 ? -7.523 -21.344 5.414 1 94 206 TYR A C 1
ATOM 1650 O O . TYR A 1 206 ? -8.172 -20.672 4.613 1 94 206 TYR A O 1
ATOM 1658 N N . VAL A 1 207 ? -6.168 -21.406 5.391 1 96.75 207 VAL A N 1
ATOM 1659 C CA . VAL A 1 207 ? -5.391 -20.703 4.379 1 96.75 207 VAL A CA 1
ATOM 1660 C C . VAL A 1 207 ? -4.516 -21.688 3.613 1 96.75 207 VAL A C 1
ATOM 1662 O O . VAL A 1 207 ? -3.756 -22.453 4.219 1 96.75 207 VAL A O 1
ATOM 1665 N N . GLU A 1 208 ? -4.715 -21.672 2.332 1 96.88 208 GLU A N 1
ATOM 1666 C CA . GLU A 1 208 ? -3.873 -22.484 1.457 1 96.88 208 GLU A CA 1
ATOM 1667 C C . GLU A 1 208 ? -3.07 -21.609 0.496 1 96.88 208 GLU A C 1
ATOM 1669 O O . GLU A 1 208 ? -3.586 -20.625 -0.029 1 96.88 208 GLU A O 1
ATOM 1674 N N . ALA A 1 209 ? -1.807 -21.938 0.303 1 98.12 209 ALA A N 1
ATOM 1675 C CA . ALA A 1 209 ? -0.952 -21.266 -0.667 1 98.12 209 ALA A CA 1
ATOM 1676 C C . ALA A 1 209 ? -0.349 -22.25 -1.657 1 98.12 209 ALA A C 1
ATOM 1678 O O . ALA A 1 209 ? 0.146 -23.312 -1.261 1 98.12 209 ALA A O 1
ATOM 1679 N N . ALA A 1 210 ? -0.43 -21.969 -2.904 1 98.19 210 ALA A N 1
ATOM 1680 C CA . ALA A 1 210 ? 0.104 -22.844 -3.941 1 98.19 210 ALA A CA 1
ATOM 1681 C C . ALA A 1 210 ? 1.007 -22.078 -4.902 1 98.19 210 ALA A C 1
ATOM 1683 O O . ALA A 1 210 ? 0.697 -20.953 -5.281 1 98.19 210 ALA A O 1
ATOM 1684 N N . VAL A 1 211 ? 2.076 -22.719 -5.289 1 98.44 211 VAL A N 1
ATOM 1685 C CA . VAL A 1 211 ? 2.996 -22.125 -6.262 1 98.44 211 VAL A CA 1
ATOM 1686 C C . VAL A 1 211 ? 2.441 -22.312 -7.672 1 98.44 211 VAL A C 1
ATOM 1688 O O . VAL A 1 211 ? 1.893 -23.375 -8 1 98.44 211 VAL A O 1
ATOM 1691 N N . SER A 1 212 ? 2.506 -21.328 -8.422 1 96.81 212 SER A N 1
ATOM 1692 C CA . SER A 1 212 ? 2.082 -21.375 -9.812 1 96.81 212 SER A CA 1
ATOM 1693 C C . SER A 1 212 ? 3.107 -20.719 -10.734 1 96.81 212 SER A C 1
ATOM 1695 O O . SER A 1 212 ? 3.68 -19.688 -10.391 1 96.81 212 SER A O 1
ATOM 1697 N N . ASP A 1 213 ? 3.264 -21.25 -11.914 1 94.75 213 ASP A N 1
ATOM 1698 C CA . ASP A 1 213 ? 4.23 -20.719 -12.867 1 94.75 213 ASP A CA 1
ATOM 1699 C C . ASP A 1 213 ? 3.662 -19.516 -13.617 1 94.75 213 ASP A C 1
ATOM 1701 O O . ASP A 1 213 ? 4.414 -18.688 -14.141 1 94.75 213 ASP A O 1
ATOM 1705 N N . GLN A 1 214 ? 2.359 -19.578 -13.703 1 95.44 214 GLN A N 1
ATOM 1706 C CA . GLN A 1 214 ? 1.749 -18.484 -14.453 1 95.44 214 GLN A CA 1
ATOM 1707 C C . GLN A 1 214 ? 0.479 -18 -13.766 1 95.44 214 GLN A C 1
ATOM 1709 O O . GLN A 1 214 ? -0.504 -18.734 -13.664 1 95.44 214 GLN A O 1
ATOM 1714 N N . ILE A 1 215 ? 0.554 -16.812 -13.328 1 96.62 215 ILE A N 1
ATOM 1715 C CA . ILE A 1 215 ? -0.578 -16.109 -12.734 1 96.62 215 ILE A CA 1
ATOM 1716 C C . ILE A 1 215 ? -0.838 -14.812 -13.5 1 96.62 215 ILE A C 1
ATOM 1718 O O . ILE A 1 215 ? 0.1 -14.094 -13.852 1 96.62 215 ILE A O 1
ATOM 1722 N N . MET A 1 216 ? -2.135 -14.57 -13.742 1 95.44 216 MET A N 1
ATOM 1723 C CA . MET A 1 216 ? -2.518 -13.328 -14.398 1 95.44 216 MET A CA 1
ATOM 1724 C C . MET A 1 216 ? -3.178 -12.367 -13.414 1 95.44 216 MET A C 1
ATOM 1726 O O . MET A 1 216 ? -4.082 -12.758 -12.672 1 95.44 216 MET A O 1
ATOM 1730 N N . LEU A 1 217 ? -2.633 -11.141 -13.359 1 95.5 217 LEU A N 1
ATOM 1731 C CA . LEU A 1 217 ? -3.236 -10.094 -12.547 1 95.5 217 LEU A CA 1
ATOM 1732 C C . LEU A 1 217 ? -3.932 -9.055 -13.43 1 95.5 217 LEU A C 1
ATOM 1734 O O . LEU A 1 217 ? -3.398 -8.664 -14.469 1 95.5 217 LEU A O 1
ATOM 1738 N N . PRO A 1 218 ? -5.105 -8.641 -13 1 91.69 218 PRO A N 1
ATOM 1739 C CA . PRO A 1 218 ? -5.785 -7.602 -13.766 1 91.69 218 PRO A CA 1
ATOM 1740 C C . PRO A 1 218 ? -5.117 -6.234 -13.633 1 91.69 218 PRO A C 1
ATOM 1742 O O . PRO A 1 218 ? -4.297 -6.031 -12.734 1 91.69 218 PRO A O 1
ATOM 1745 N N . ALA A 1 219 ? -5.414 -5.344 -14.602 1 86.06 219 ALA A N 1
ATOM 1746 C CA . ALA A 1 219 ? -4.977 -3.953 -14.492 1 86.06 219 ALA A CA 1
ATOM 1747 C C . ALA A 1 219 ? -5.75 -3.215 -13.406 1 86.06 219 ALA A C 1
ATOM 1749 O O . ALA A 1 219 ? -6.887 -3.582 -13.086 1 86.06 219 ALA A O 1
ATOM 1750 N N . TYR A 1 220 ? -5.062 -2.246 -12.734 1 84.56 220 TYR A N 1
ATOM 1751 C CA . TYR A 1 220 ? -5.766 -1.324 -11.852 1 84.56 220 TYR A CA 1
ATOM 1752 C C . TYR A 1 220 ? -6.754 -0.465 -12.633 1 84.56 220 TYR A C 1
ATOM 1754 O O . TYR A 1 220 ? -6.398 0.112 -13.664 1 84.56 220 TYR A O 1
ATOM 1762 N N . THR A 1 221 ? -7.961 -0.532 -12.227 1 73.94 221 THR A N 1
ATOM 1763 C CA . THR A 1 221 ? -8.984 0.062 -13.086 1 73.94 221 THR A CA 1
ATOM 1764 C C . THR A 1 221 ? -9.461 1.394 -12.516 1 73.94 221 THR A C 1
ATOM 1766 O O . THR A 1 221 ? -10.227 2.111 -13.156 1 73.94 221 THR A O 1
ATOM 1769 N N . GLU A 1 222 ? -8.93 1.77 -11.383 1 64.88 222 GLU A N 1
ATOM 1770 C CA . GLU A 1 222 ? -9.469 3.023 -10.875 1 64.88 222 GLU A CA 1
ATOM 1771 C C . GLU A 1 222 ? -8.859 4.223 -11.594 1 64.88 222 GLU A C 1
ATOM 1773 O O . GLU A 1 222 ? -7.695 4.191 -11.992 1 64.88 222 GLU A O 1
ATOM 1778 N N . PRO A 1 223 ? -9.648 5.199 -11.875 1 48.62 223 PRO A N 1
ATOM 1779 C CA . PRO A 1 223 ? -9.219 6.355 -12.672 1 48.62 223 PRO A CA 1
ATOM 1780 C C . PRO A 1 223 ? -8.016 7.07 -12.055 1 48.62 223 PRO A C 1
ATOM 1782 O O . PRO A 1 223 ? -7.926 7.199 -10.836 1 48.62 223 PRO A O 1
ATOM 1785 N N . LEU A 1 224 ? -6.902 7 -12.828 1 48.38 224 LEU A N 1
ATOM 1786 C CA . LEU A 1 224 ? -5.719 7.773 -12.469 1 48.38 224 LEU A CA 1
ATOM 1787 C C . LEU A 1 224 ? -6.047 9.258 -12.359 1 48.38 224 LEU A C 1
ATOM 1789 O O . LEU A 1 224 ? -6.695 9.82 -13.242 1 48.38 224 LEU A O 1
ATOM 1793 N N . ARG A 1 225 ? -6.113 9.82 -11.234 1 43.94 225 ARG A N 1
ATOM 1794 C CA . ARG A 1 225 ? -6.324 11.258 -11.125 1 43.94 225 ARG A CA 1
ATOM 1795 C C . ARG A 1 225 ? -5.078 12.031 -11.539 1 43.94 225 ARG A C 1
ATOM 1797 O O . ARG A 1 225 ? -4.066 12.008 -10.836 1 43.94 225 ARG A O 1
ATOM 1804 N N . VAL A 1 226 ? -4.625 11.984 -12.742 1 39.78 226 VAL A N 1
ATOM 1805 C CA . VAL A 1 226 ? -3.461 12.758 -13.172 1 39.78 226 VAL A CA 1
ATOM 1806 C C . VAL A 1 226 ? -3.732 14.25 -12.969 1 39.78 226 VAL A C 1
ATOM 1808 O O . VAL A 1 226 ? -4.566 14.836 -13.664 1 39.78 226 VAL A O 1
ATOM 1811 N N . LYS A 1 227 ? -3.996 14.766 -11.836 1 41.16 227 LYS A N 1
ATOM 1812 C CA . LYS A 1 227 ? -3.943 16.234 -11.844 1 41.16 227 LYS A CA 1
ATOM 1813 C C . LYS A 1 227 ? -2.514 16.719 -12.047 1 41.16 227 LYS A C 1
ATOM 1815 O O . LYS A 1 227 ? -1.562 16.078 -11.602 1 41.16 227 LYS A O 1
ATOM 1820 N N . TYR A 1 228 ? -2.305 17.578 -13.047 1 38.03 228 TYR A N 1
ATOM 1821 C CA . TYR A 1 228 ? -1.085 18.312 -13.375 1 38.03 228 TYR A CA 1
ATOM 1822 C C . TYR A 1 228 ? -0.382 18.797 -12.117 1 38.03 228 TYR A C 1
ATOM 1824 O O . TYR A 1 228 ? -0.914 19.641 -11.391 1 38.03 228 TYR A O 1
ATOM 1832 N N . MET A 1 229 ? 0.221 17.875 -11.414 1 43.28 229 MET A N 1
ATOM 1833 C CA . MET A 1 229 ? 1.139 18.391 -10.391 1 43.28 229 MET A CA 1
ATOM 1834 C C . MET A 1 229 ? 2.266 19.188 -11.031 1 43.28 229 MET A C 1
ATOM 1836 O O . MET A 1 229 ? 2.789 18.812 -12.078 1 43.28 229 MET A O 1
ATOM 1840 N N . LYS A 1 230 ? 2.25 20.438 -10.82 1 42.31 230 LYS A N 1
ATOM 1841 C CA . LYS A 1 230 ? 3.229 21.359 -11.383 1 42.31 230 LYS A CA 1
ATOM 1842 C C . LYS A 1 230 ? 4.652 20.859 -11.156 1 42.31 230 LYS A C 1
ATOM 1844 O O . LYS A 1 230 ? 5.012 20.484 -10.039 1 42.31 230 LYS A O 1
ATOM 1849 N N . GLN A 1 231 ? 5.219 20.312 -12.172 1 38.91 231 GLN A N 1
ATOM 1850 C CA . GLN A 1 231 ? 6.648 20.047 -12.109 1 38.91 231 GLN A CA 1
ATOM 1851 C C . GLN A 1 231 ? 7.406 21.219 -11.5 1 38.91 231 GLN A C 1
ATOM 1853 O O . GLN A 1 231 ? 7.086 22.391 -11.781 1 38.91 231 GLN A O 1
ATOM 1858 N N . VAL A 1 232 ? 8.039 21.062 -10.375 1 36.41 232 VAL A N 1
ATOM 1859 C CA . VAL A 1 232 ? 8.953 22.094 -9.906 1 36.41 232 VAL A CA 1
ATOM 1860 C C . VAL A 1 232 ? 9.922 22.469 -11.023 1 36.41 232 VAL A C 1
ATOM 1862 O O . VAL A 1 232 ? 10.695 21.625 -11.5 1 36.41 232 VAL A O 1
ATOM 1865 N N . LYS A 1 233 ? 9.68 23.406 -11.867 1 32.34 233 LYS A N 1
ATOM 1866 C CA . LYS A 1 233 ? 10.68 24 -12.742 1 32.34 233 LYS A CA 1
ATOM 1867 C C . LYS A 1 233 ? 11.945 24.359 -11.969 1 32.34 233 LYS A C 1
ATOM 1869 O O . LYS A 1 233 ? 11.875 25.016 -10.922 1 32.34 233 LYS A O 1
ATOM 1874 N N . GLU A 1 234 ? 12.961 23.484 -12.094 1 30.77 234 GLU A N 1
ATOM 1875 C CA . GLU A 1 234 ? 14.289 24 -11.758 1 30.77 234 GLU A CA 1
ATOM 1876 C C . GLU A 1 234 ? 14.461 25.438 -12.234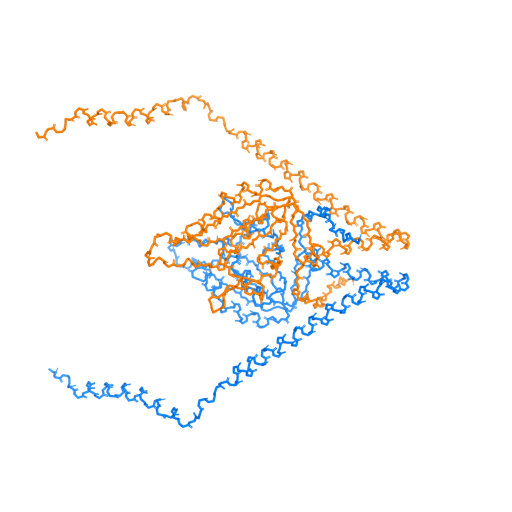 1 30.77 234 GLU A C 1
ATOM 1878 O O . GLU A 1 234 ? 14.352 25.719 -13.43 1 30.77 234 GLU A O 1
ATOM 1883 N N . ASP A 1 235 ? 13.938 26.391 -11.656 1 28.59 235 ASP A N 1
ATOM 1884 C CA . ASP A 1 235 ? 14.516 27.703 -11.961 1 28.59 235 ASP A CA 1
ATOM 1885 C C . ASP A 1 235 ? 16.047 27.641 -11.969 1 28.59 235 ASP A C 1
ATOM 1887 O O . ASP A 1 235 ? 16.656 27.312 -10.961 1 28.59 235 ASP A O 1
ATOM 1891 N N . SER A 1 236 ? 16.734 27.359 -13.117 1 23.84 236 SER A N 1
ATOM 1892 C CA . SER A 1 236 ? 18.016 28.031 -13.352 1 23.84 236 SER A CA 1
ATOM 1893 C C . SER A 1 236 ? 17.859 29.547 -13.273 1 23.84 236 SER A C 1
ATOM 1895 O O . SER A 1 236 ? 16.859 30.094 -13.711 1 23.84 236 SER A O 1
ATOM 1897 N N . MET B 1 1 ? -29 14.531 61.594 1 31.42 1 MET B N 1
ATOM 1898 C CA . MET B 1 1 ? -28.391 13.383 60.906 1 31.42 1 MET B CA 1
ATOM 1899 C C . MET B 1 1 ? -28.672 13.43 59.438 1 31.42 1 MET B C 1
ATOM 1901 O O . MET B 1 1 ? -27.953 12.828 58.625 1 31.42 1 MET B O 1
ATOM 1905 N N . LYS B 1 2 ? -29.938 13.805 58.875 1 37.84 2 LYS B N 1
ATOM 1906 C CA . LYS B 1 2 ? -31.188 13.617 58.156 1 37.84 2 LYS B CA 1
ATOM 1907 C C . LYS B 1 2 ? -31.109 14.266 56.781 1 37.84 2 LYS B C 1
ATOM 1909 O O . LYS B 1 2 ? -31.359 15.469 56.625 1 37.84 2 LYS B O 1
ATOM 1914 N N . MET B 1 3 ? -30 13.93 56.031 1 46.31 3 MET B N 1
ATOM 1915 C CA . MET B 1 3 ? -29.672 14.461 54.688 1 46.31 3 MET B CA 1
ATOM 1916 C C . MET B 1 3 ? -30.875 14.414 53.781 1 46.31 3 MET B C 1
ATOM 1918 O O . MET B 1 3 ? -31.391 13.344 53.469 1 46.31 3 MET B O 1
ATOM 1922 N N . ASN B 1 4 ? -31.734 15.562 53.656 1 40.72 4 ASN B N 1
ATOM 1923 C CA . ASN B 1 4 ? -33.188 15.68 53.5 1 40.72 4 ASN B CA 1
ATOM 1924 C C . ASN B 1 4 ? -33.656 15.078 52.188 1 40.72 4 ASN B C 1
ATOM 1926 O O . ASN B 1 4 ? -33 15.203 51.156 1 40.72 4 ASN B O 1
ATOM 1930 N N . ARG B 1 5 ? -34.594 14.023 52.25 1 47.34 5 ARG B N 1
ATOM 1931 C CA . ARG B 1 5 ? -35.406 13.219 51.312 1 47.34 5 ARG B CA 1
ATOM 1932 C C . ARG B 1 5 ? -35.844 14.055 50.125 1 47.34 5 ARG B C 1
ATOM 1934 O O . ARG B 1 5 ? -35.938 13.555 49 1 47.34 5 ARG B O 1
ATOM 1941 N N . GLN B 1 6 ? -36.094 15.352 50.469 1 49.53 6 GLN B N 1
ATOM 1942 C CA . GLN B 1 6 ? -36.75 16.25 49.5 1 49.53 6 GLN B CA 1
ATOM 1943 C C . GLN B 1 6 ? -35.781 16.625 48.375 1 49.53 6 GLN B C 1
ATOM 1945 O O . GLN B 1 6 ? -36.219 16.734 47.219 1 49.53 6 GLN B O 1
ATOM 1950 N N . TYR B 1 7 ? -34.5 16.875 48.781 1 52.91 7 TYR B N 1
ATOM 1951 C CA . TYR B 1 7 ? -33.531 17.328 47.781 1 52.91 7 TYR B CA 1
ATOM 1952 C C . TYR B 1 7 ? -33.188 16.203 46.812 1 52.91 7 TYR B C 1
ATOM 1954 O O . TYR B 1 7 ? -32.875 16.453 45.656 1 52.91 7 TYR B O 1
ATOM 1962 N N . MET B 1 8 ? -33.281 14.961 47.438 1 45.25 8 MET B N 1
ATOM 1963 C CA . MET B 1 8 ? -33.031 13.781 46.625 1 45.25 8 MET B CA 1
ATOM 1964 C C . MET B 1 8 ? -34.125 13.578 45.594 1 45.25 8 MET B C 1
ATOM 1966 O O . MET B 1 8 ? -33.812 13.25 44.438 1 45.25 8 MET B O 1
ATOM 1970 N N . LEU B 1 9 ? -35.375 13.836 46.062 1 45.66 9 LEU B N 1
ATOM 1971 C CA . LEU B 1 9 ? -36.5 13.625 45.156 1 45.66 9 LEU B CA 1
ATOM 1972 C C . LEU B 1 9 ? -36.5 14.656 44.031 1 45.66 9 LEU B C 1
ATOM 1974 O O . LEU B 1 9 ? -36.781 14.328 42.875 1 45.66 9 LEU B O 1
ATOM 1978 N N . ALA B 1 10 ? -36.062 15.906 44.438 1 49.09 10 ALA B N 1
ATOM 1979 C CA . ALA B 1 10 ? -36.031 17 43.5 1 49.09 10 ALA B CA 1
ATOM 1980 C C . ALA B 1 10 ? -34.969 16.781 42.438 1 49.09 10 ALA B C 1
ATOM 1982 O O . ALA B 1 10 ? -35.156 17.078 41.25 1 49.09 10 ALA B O 1
ATOM 1983 N N . PHE B 1 11 ? -33.844 16.234 42.875 1 49.03 11 PHE B N 1
ATOM 1984 C CA . PHE B 1 11 ? -32.719 15.961 41.969 1 49.03 11 PHE B CA 1
ATOM 1985 C C . PHE B 1 11 ? -33.094 14.852 40.969 1 49.03 11 PHE B C 1
ATOM 1987 O O . PHE B 1 11 ? -32.812 14.945 39.781 1 49.03 11 PHE B O 1
ATOM 1994 N N . VAL B 1 12 ? -33.781 13.836 41.531 1 48.47 12 VAL B N 1
ATOM 1995 C CA . VAL B 1 12 ? -34.188 12.734 40.656 1 48.47 12 VAL B CA 1
ATOM 1996 C C . VAL B 1 12 ? -35.25 13.219 39.656 1 48.47 12 VAL B C 1
ATOM 1998 O O . VAL B 1 12 ? -35.188 12.859 38.5 1 48.47 12 VAL B O 1
ATOM 2001 N N . ALA B 1 13 ? -36.125 14.102 40.188 1 44.78 13 ALA B N 1
ATOM 2002 C CA . ALA B 1 13 ? -37.156 14.625 39.312 1 44.78 13 ALA B CA 1
ATOM 2003 C C . ALA B 1 13 ? -36.594 15.523 38.219 1 44.78 13 ALA B C 1
ATOM 2005 O O . ALA B 1 13 ? -37.062 15.531 37.094 1 44.78 13 ALA B O 1
ATOM 2006 N N . LEU B 1 14 ? -35.562 16.328 38.625 1 47.59 14 LEU B N 1
ATOM 2007 C CA . LEU B 1 14 ? -34.938 17.25 37.688 1 47.59 14 LEU B CA 1
ATOM 2008 C C . LEU B 1 14 ? -34.188 16.484 36.594 1 47.59 14 LEU B C 1
ATOM 2010 O O . LEU B 1 14 ? -34.281 16.844 35.406 1 47.59 14 LEU B O 1
ATOM 2014 N N . VAL B 1 15 ? -33.5 15.383 37.031 1 45.62 15 VAL B N 1
ATOM 2015 C CA . VAL B 1 15 ? -32.781 14.523 36.062 1 45.62 15 VAL B CA 1
ATOM 2016 C C . VAL B 1 15 ? -33.812 13.836 35.156 1 45.62 15 VAL B C 1
ATOM 2018 O O . VAL B 1 15 ? -33.594 13.758 33.938 1 45.62 15 VAL B O 1
ATOM 2021 N N . LEU B 1 16 ? -34.875 13.359 35.719 1 43.56 16 LEU B N 1
ATOM 2022 C CA . LEU B 1 16 ? -35.875 12.672 34.938 1 43.56 16 LEU B CA 1
ATOM 2023 C C . LEU B 1 16 ? -36.625 13.648 34.031 1 43.56 16 LEU B C 1
ATOM 2025 O O . LEU B 1 16 ? -36.969 13.305 32.875 1 43.56 16 LEU B O 1
ATOM 2029 N N . GLY B 1 17 ? -36.875 14.859 34.531 1 38.81 17 GLY B N 1
ATOM 2030 C CA . GLY B 1 17 ? -37.562 15.883 33.75 1 38.81 17 GLY B CA 1
ATOM 2031 C C . GLY B 1 17 ? -36.781 16.328 32.562 1 38.81 17 GLY B C 1
ATOM 2032 O O . GLY B 1 17 ? -37.344 16.578 31.484 1 38.81 17 GLY B O 1
ATOM 2033 N N . MET B 1 18 ? -35.375 16.641 32.719 1 37.66 18 MET B N 1
ATOM 2034 C CA . MET B 1 18 ? -34.531 17.062 31.609 1 37.66 18 MET B CA 1
ATOM 2035 C C . MET B 1 18 ? -34.469 15.977 30.547 1 37.66 18 MET B C 1
ATOM 2037 O O . MET B 1 18 ? -34.344 16.266 29.359 1 37.66 18 MET B O 1
ATOM 2041 N N . MET B 1 19 ? -34.562 14.773 30.969 1 34.19 19 MET B N 1
ATOM 2042 C CA . MET B 1 19 ? -34.656 13.617 30.094 1 34.19 19 MET B CA 1
ATOM 2043 C C . MET B 1 19 ? -35.969 13.648 29.312 1 34.19 19 MET B C 1
ATOM 2045 O O . MET B 1 19 ? -36 13.328 28.125 1 34.19 19 MET B O 1
ATOM 2049 N N . LEU B 1 20 ? -37.031 13.938 29.953 1 34.69 20 LEU B N 1
ATOM 2050 C CA . LEU B 1 20 ? -38.344 13.898 29.297 1 34.69 20 LEU B CA 1
ATOM 2051 C C . LEU B 1 20 ? -38.531 15.062 28.328 1 34.69 20 LEU B C 1
ATOM 2053 O O . LEU B 1 20 ? -39.188 14.93 27.312 1 34.69 20 LEU B O 1
ATOM 2057 N N . SER B 1 21 ? -38.094 16.328 28.781 1 33.66 21 SER B N 1
ATOM 2058 C CA . SER B 1 21 ? -38.375 17.469 27.922 1 33.66 21 SER B CA 1
ATOM 2059 C C . SER B 1 21 ? -37.719 17.297 26.547 1 33.66 21 SER B C 1
ATOM 2061 O O . SER B 1 21 ? -38.156 17.891 25.562 1 33.66 21 SER B O 1
ATOM 2063 N N . VAL B 1 22 ? -36.375 16.781 26.5 1 31.66 22 VAL B N 1
ATOM 2064 C CA . VAL B 1 22 ? -35.781 16.562 25.188 1 31.66 22 VAL B CA 1
ATOM 2065 C C . VAL B 1 22 ? -36.594 15.523 24.422 1 31.66 22 VAL B C 1
ATOM 2067 O O . VAL B 1 22 ? -36.438 15.367 23.203 1 31.66 22 VAL B O 1
ATOM 2070 N N . GLN B 1 23 ? -37.406 14.836 25.125 1 30.44 23 GLN B N 1
ATOM 2071 C CA . GLN B 1 23 ? -38.188 13.781 24.484 1 30.44 23 GLN B CA 1
ATOM 2072 C C . GLN B 1 23 ? -39.375 14.359 23.703 1 30.44 23 GLN B C 1
ATOM 2074 O O . GLN B 1 23 ? -39.938 13.695 22.828 1 30.44 23 GLN B O 1
ATOM 2079 N N . PHE B 1 24 ? -40.031 15.367 24.312 1 29.11 24 PHE B N 1
ATOM 2080 C CA . PHE B 1 24 ? -41.344 15.625 23.734 1 29.11 24 PHE B CA 1
ATOM 2081 C C . PHE B 1 24 ? -41.25 15.992 22.266 1 29.11 24 PHE B C 1
ATOM 2083 O O . PHE B 1 24 ? -42.156 15.766 21.484 1 29.11 24 PHE B O 1
ATOM 2090 N N . GLN B 1 25 ? -40.469 17.125 21.875 1 30.56 25 GLN B N 1
ATOM 2091 C CA . GLN B 1 25 ? -40.719 17.656 20.547 1 30.56 25 GLN B CA 1
ATOM 2092 C C . GLN B 1 25 ? -40.406 16.609 19.469 1 30.56 25 GLN B C 1
ATOM 2094 O O . GLN B 1 25 ? -40.438 16.922 18.281 1 30.56 25 GLN B O 1
ATOM 2099 N N . THR B 1 26 ? -40.031 15.43 19.859 1 28.64 26 THR B N 1
ATOM 2100 C CA . THR B 1 26 ? -39.75 14.25 19.062 1 28.64 26 THR B CA 1
ATOM 2101 C C . THR B 1 26 ? -41.031 13.695 18.438 1 28.64 26 THR B C 1
ATOM 2103 O O . THR B 1 26 ? -41.031 12.578 17.922 1 28.64 26 THR B O 1
ATOM 2106 N N . ALA B 1 27 ? -42.125 14.086 18.984 1 28.44 27 ALA B N 1
ATOM 2107 C CA . ALA B 1 27 ? -43.281 13.258 18.703 1 28.44 27 ALA B CA 1
ATOM 2108 C C . ALA B 1 27 ? -43.625 13.258 17.203 1 28.44 27 ALA B C 1
ATOM 2110 O O . ALA B 1 27 ? -43.938 12.211 16.625 1 28.44 27 ALA B O 1
ATOM 2111 N N . ASN B 1 28 ? -44.406 14.156 16.766 1 30.05 28 ASN B N 1
ATOM 2112 C CA . ASN B 1 28 ? -45.312 14.086 15.609 1 30.05 28 ASN B CA 1
ATOM 2113 C C . ASN B 1 28 ? -44.531 14.172 14.297 1 30.05 28 ASN B C 1
ATOM 2115 O O . ASN B 1 28 ? -45.125 14.438 13.242 1 30.05 28 ASN B O 1
ATOM 2119 N N . ASN B 1 29 ? -43.25 14.68 14.344 1 29.23 29 ASN B N 1
ATOM 2120 C CA . ASN B 1 29 ? -42.812 14.906 12.977 1 29.23 29 ASN B CA 1
ATOM 2121 C C . ASN B 1 29 ? -42.688 13.594 12.203 1 29.23 29 ASN B C 1
ATOM 2123 O O . ASN B 1 29 ? -42 12.672 12.648 1 29.23 29 ASN B O 1
ATOM 2127 N N . PRO B 1 30 ? -43.656 13.188 11.32 1 32.5 30 PRO B N 1
ATOM 2128 C CA . PRO B 1 30 ? -43.531 11.898 10.648 1 32.5 30 PRO B CA 1
ATOM 2129 C C . PRO B 1 30 ? -42.062 11.578 10.266 1 32.5 30 PRO B C 1
ATOM 2131 O O . PRO B 1 30 ? -41.281 12.492 10.039 1 32.5 30 PRO B O 1
ATOM 2134 N N . ILE B 1 31 ? -41.469 10.648 10.789 1 32.22 31 ILE B N 1
ATOM 2135 C CA . ILE B 1 31 ? -40.094 10.203 10.547 1 32.22 31 ILE B CA 1
ATOM 2136 C C . ILE B 1 31 ? -39.781 10.305 9.055 1 32.22 31 ILE B C 1
ATOM 2138 O O . ILE B 1 31 ? -40.281 9.508 8.258 1 32.22 31 ILE B O 1
ATOM 2142 N N . GLU B 1 32 ? -40.062 11.484 8.469 1 32.28 32 GLU B N 1
ATOM 2143 C CA . GLU B 1 32 ? -39.656 11.664 7.082 1 32.28 32 GLU B CA 1
AT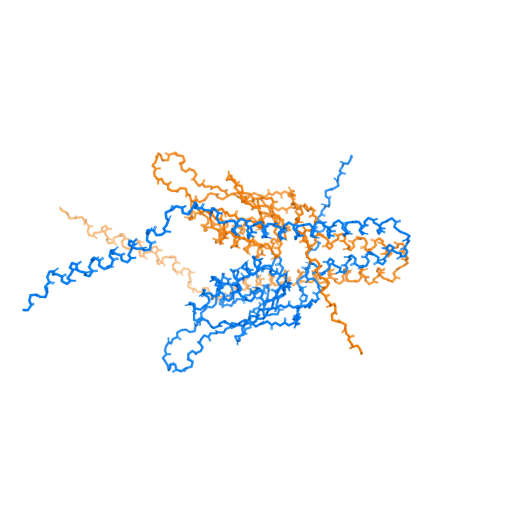OM 2144 C C . GLU B 1 32 ? -38.25 11.102 6.836 1 32.28 32 GLU B C 1
ATOM 2146 O O . GLU B 1 32 ? -37.281 11.523 7.465 1 32.28 32 GLU B O 1
ATOM 2151 N N . ARG B 1 33 ? -38.156 9.852 6.402 1 33.62 33 ARG B N 1
ATOM 2152 C CA . ARG B 1 33 ? -37.031 9.117 5.867 1 33.62 33 ARG B CA 1
ATOM 2153 C C . ARG B 1 33 ? -36 10.055 5.23 1 33.62 33 ARG B C 1
ATOM 2155 O O . ARG B 1 33 ? -36.344 10.859 4.363 1 33.62 33 ARG B O 1
ATOM 2162 N N . ASP B 1 34 ? -35.031 10.492 5.945 1 33.22 34 ASP B N 1
ATOM 2163 C CA . ASP B 1 34 ? -33.969 11.484 5.805 1 33.22 34 ASP B CA 1
ATOM 2164 C C . ASP B 1 34 ? -33.469 11.555 4.359 1 33.22 34 ASP B C 1
ATOM 2166 O O . ASP B 1 34 ? -32.781 10.648 3.895 1 33.22 34 ASP B O 1
ATOM 2170 N N . THR B 1 35 ? -34.156 12.047 3.451 1 38.94 35 THR B N 1
ATOM 2171 C CA . THR B 1 35 ? -33.906 12.445 2.07 1 38.94 35 THR B CA 1
ATOM 2172 C C . THR B 1 35 ? -32.594 13.164 1.944 1 38.94 35 THR B C 1
ATOM 2174 O O . THR B 1 35 ? -32 13.25 0.852 1 38.94 35 THR B O 1
ATOM 2177 N N . ARG B 1 36 ? -32.25 13.797 2.941 1 41.09 36 ARG B N 1
ATOM 2178 C CA . ARG B 1 36 ? -30.891 14.383 2.922 1 41.09 36 ARG B CA 1
ATOM 2179 C C . ARG B 1 36 ? -29.828 13.297 2.811 1 41.09 36 ARG B C 1
ATOM 2181 O O . ARG B 1 36 ? -28.797 13.492 2.17 1 41.09 36 ARG B O 1
ATOM 2188 N N . ASP B 1 37 ? -30.125 12.172 3.441 1 41.81 37 ASP B N 1
ATOM 2189 C CA . ASP B 1 37 ? -29.203 11.047 3.309 1 41.81 37 ASP B CA 1
ATOM 2190 C C . ASP B 1 37 ? -29.219 10.484 1.889 1 41.81 37 ASP B C 1
ATOM 2192 O O . ASP B 1 37 ? -28.172 10.156 1.33 1 41.81 37 ASP B O 1
ATOM 2196 N N . ILE B 1 38 ? -30.469 10.609 1.4 1 45.91 38 ILE B N 1
ATOM 2197 C CA . ILE B 1 38 ? -30.562 10.172 0.01 1 45.91 38 ILE B CA 1
ATOM 2198 C C . ILE B 1 38 ? -30 11.258 -0.905 1 45.91 38 ILE B C 1
ATOM 2200 O O . ILE B 1 38 ? -29.266 10.961 -1.855 1 45.91 38 ILE B O 1
ATOM 2204 N N . TRP B 1 39 ? -30.344 12.531 -0.5 1 44.59 39 TRP B N 1
ATOM 2205 C CA . TRP B 1 39 ? -29.797 13.609 -1.312 1 44.59 39 TRP B CA 1
ATOM 2206 C C . TRP B 1 39 ? -28.281 13.719 -1.128 1 44.59 39 TRP B C 1
ATOM 2208 O O . TRP B 1 39 ? -27.547 13.891 -2.102 1 44.59 39 TRP B O 1
ATOM 2218 N N . GLU B 1 40 ? -27.938 13.688 0.122 1 46.56 40 GLU B N 1
ATOM 2219 C CA . GLU B 1 40 ? -26.5 13.664 0.365 1 46.56 40 GLU B CA 1
ATOM 2220 C C . GLU B 1 40 ? -25.844 12.43 -0.251 1 46.56 40 GLU B C 1
ATOM 2222 O O . GLU B 1 40 ? -24.781 12.516 -0.858 1 46.56 40 GLU B O 1
ATOM 2227 N N . LEU B 1 41 ? -26.547 11.398 -0.074 1 45.31 41 LEU B N 1
ATOM 2228 C CA . LEU B 1 41 ? -26.078 10.188 -0.724 1 45.31 41 LEU B CA 1
ATOM 2229 C C . LEU B 1 41 ? -26.156 10.312 -2.242 1 45.31 41 LEU B C 1
ATOM 2231 O O . LEU B 1 41 ? -25.25 9.867 -2.951 1 45.31 41 LEU B O 1
ATOM 2235 N N . ARG B 1 42 ? -27.234 10.953 -2.676 1 45.62 42 ARG B N 1
ATOM 2236 C CA . ARG B 1 42 ? -27.344 11.227 -4.105 1 45.62 42 ARG B CA 1
ATOM 2237 C C . ARG B 1 42 ? -26.344 12.273 -4.547 1 45.62 42 ARG B C 1
ATOM 2239 O O . ARG B 1 42 ? -25.75 12.156 -5.621 1 45.62 42 ARG B O 1
ATOM 2246 N N . ALA B 1 43 ? -26.219 13.219 -3.682 1 49.47 43 ALA B N 1
ATOM 2247 C CA . ALA B 1 43 ? -25.188 14.211 -3.98 1 49.47 43 ALA B CA 1
ATOM 2248 C C . ALA B 1 43 ? -23.797 13.602 -3.932 1 49.47 43 ALA B C 1
ATOM 2250 O O . ALA B 1 43 ? -22.953 13.875 -4.797 1 49.47 43 ALA B O 1
ATOM 2251 N N . ASP B 1 44 ? -23.656 12.828 -2.986 1 50.75 44 ASP B N 1
ATOM 2252 C CA . ASP B 1 44 ? -22.406 12.078 -2.92 1 50.75 44 ASP B CA 1
ATOM 2253 C C . ASP B 1 44 ? -22.281 11.109 -4.098 1 50.75 44 ASP B C 1
ATOM 2255 O O . ASP B 1 44 ? -21.203 10.977 -4.684 1 50.75 44 ASP B O 1
ATOM 2259 N N . LEU B 1 45 ? -23.344 10.508 -4.418 1 49.19 45 LEU B N 1
ATOM 2260 C CA . LEU B 1 45 ? -23.375 9.625 -5.578 1 49.19 45 LEU B CA 1
ATOM 2261 C C . LEU B 1 45 ? -23.172 10.414 -6.867 1 49.19 45 LEU B C 1
ATOM 2263 O O . LEU B 1 45 ? -22.453 9.961 -7.766 1 49.19 45 LEU B O 1
ATOM 2267 N N . GLU B 1 46 ? -23.812 11.523 -6.895 1 52.38 46 GLU B N 1
ATOM 2268 C CA . GLU B 1 46 ? -23.641 12.383 -8.062 1 52.38 46 GLU B CA 1
ATOM 2269 C C . GLU B 1 46 ? -22.203 12.914 -8.141 1 52.38 46 GLU B C 1
ATOM 2271 O O . GLU B 1 46 ? -21.625 12.969 -9.219 1 52.38 46 GLU B O 1
ATOM 2276 N N . GLU B 1 47 ? -21.719 13.266 -7.031 1 50.66 47 GLU B N 1
ATOM 2277 C CA . GLU B 1 47 ? -20.328 13.695 -6.977 1 50.66 47 GLU B CA 1
ATOM 2278 C C . GLU B 1 47 ? -19.375 12.555 -7.328 1 50.66 47 GLU B C 1
ATOM 2280 O O . GLU B 1 47 ? -18.406 12.742 -8.07 1 50.66 47 GLU B O 1
ATOM 2285 N N . GLU B 1 48 ? -19.781 11.453 -6.895 1 48.34 48 GLU B N 1
ATOM 2286 C CA . GLU B 1 48 ? -19 10.258 -7.219 1 48.34 48 GLU B CA 1
ATOM 2287 C C . GLU B 1 48 ? -19.141 9.898 -8.695 1 48.34 48 GLU B C 1
ATOM 2289 O O . GLU B 1 48 ? -18.172 9.508 -9.344 1 48.34 48 GLU B O 1
ATOM 2294 N N . LYS B 1 49 ? -20.328 10.078 -9.148 1 49.06 49 LYS B N 1
ATOM 2295 C CA . LYS B 1 49 ? -20.562 9.852 -10.57 1 49.06 49 LYS B CA 1
ATOM 2296 C C . LYS B 1 49 ? -19.797 10.859 -11.422 1 49.06 49 LYS B C 1
ATOM 2298 O O . LYS B 1 49 ? -19.203 10.5 -12.438 1 49.06 49 LYS B O 1
ATOM 2303 N N . LYS B 1 50 ? -19.875 12.023 -11.03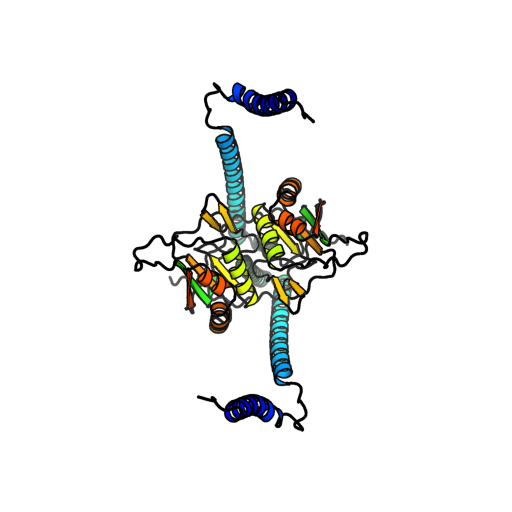9 1 50.72 50 LYS B N 1
ATOM 2304 C CA . LYS B 1 50 ? -19.125 13.07 -11.727 1 50.72 50 LYS B CA 1
ATOM 2305 C C . LYS B 1 50 ? -17.609 12.805 -11.664 1 50.72 50 LYS B C 1
ATOM 2307 O O . LYS B 1 50 ? -16.906 12.953 -12.664 1 50.72 50 LYS B O 1
ATOM 2312 N N . ARG B 1 51 ? -17.234 12.406 -10.523 1 45.41 51 ARG B N 1
ATOM 2313 C CA . ARG B 1 51 ? -15.828 12.039 -10.359 1 45.41 51 ARG B CA 1
ATOM 2314 C C . ARG B 1 51 ? -15.477 10.844 -11.234 1 45.41 51 ARG B C 1
ATOM 2316 O O . ARG B 1 51 ? -14.43 10.836 -11.883 1 45.41 51 ARG B O 1
ATOM 2323 N N . GLN B 1 52 ? -16.359 9.906 -11.273 1 44.97 52 GLN B N 1
ATOM 2324 C CA . GLN B 1 52 ? -16.172 8.75 -12.133 1 44.97 52 GLN B CA 1
ATOM 2325 C C . GLN B 1 52 ? -16.141 9.156 -13.609 1 44.97 52 GLN B C 1
ATOM 2327 O O . GLN B 1 52 ? -15.336 8.648 -14.383 1 44.97 52 GLN B O 1
ATOM 2332 N N . GLN B 1 53 ? -17.062 9.977 -13.906 1 47.88 53 GLN B N 1
ATOM 2333 C CA . GLN B 1 53 ? -17.125 10.453 -15.281 1 47.88 53 GLN B CA 1
ATOM 2334 C C . GLN B 1 53 ? -15.875 11.25 -15.648 1 47.88 53 GLN B C 1
ATOM 2336 O O . GLN B 1 53 ? -15.32 11.086 -16.734 1 47.88 53 GLN B O 1
ATOM 2341 N N . MET B 1 54 ? -15.461 12.016 -14.734 1 46.22 54 MET B N 1
ATOM 2342 C CA . MET B 1 54 ? -14.25 12.797 -14.961 1 46.22 54 MET B CA 1
ATOM 2343 C C . MET B 1 54 ? -13.031 11.891 -15.094 1 46.22 54 MET B C 1
ATOM 2345 O O . MET B 1 54 ? -12.188 12.102 -15.969 1 46.22 54 MET B O 1
ATOM 2349 N N . LEU B 1 55 ? -12.977 10.906 -14.297 1 43.75 55 LEU B N 1
ATOM 2350 C CA . LEU B 1 55 ? -11.883 9.945 -14.344 1 43.75 55 LEU B CA 1
ATOM 2351 C C . LEU B 1 55 ? -11.938 9.117 -15.625 1 43.75 55 LEU B C 1
ATOM 2353 O O . LEU B 1 55 ? -10.914 8.898 -16.266 1 43.75 55 LEU B O 1
ATOM 2357 N N . ASN B 1 56 ? -13.086 8.695 -15.984 1 44.31 56 ASN B N 1
ATOM 2358 C CA . ASN B 1 56 ? -13.266 7.969 -17.234 1 44.31 56 ASN B CA 1
ATOM 2359 C C . ASN B 1 56 ? -12.906 8.828 -18.453 1 44.31 56 ASN B C 1
ATOM 2361 O O . ASN B 1 56 ? -12.289 8.344 -19.391 1 44.31 56 ASN B O 1
ATOM 2365 N N . GLU B 1 57 ? -13.266 9.984 -18.359 1 47.16 57 GLU B N 1
ATOM 2366 C CA . GLU B 1 57 ? -12.922 10.914 -19.438 1 47.16 57 GLU B CA 1
ATOM 2367 C C . GLU B 1 57 ? -11.414 11.148 -19.5 1 47.16 57 GLU B C 1
ATOM 2369 O O . GLU B 1 57 ? -10.836 11.227 -20.578 1 47.16 57 GLU B O 1
ATOM 2374 N N . GLU B 1 58 ? -10.883 11.164 -18.391 1 45.88 58 GLU B N 1
ATOM 2375 C CA . GLU B 1 58 ? -9.43 11.328 -18.344 1 45.88 58 GLU B CA 1
ATOM 2376 C C . GLU B 1 58 ? -8.719 10.094 -18.906 1 45.88 58 GLU B C 1
ATOM 2378 O O . GLU B 1 58 ? -7.762 10.219 -19.672 1 45.88 58 GLU B O 1
ATOM 2383 N N . ILE B 1 59 ? -9.148 8.984 -18.594 1 43.78 59 ILE B N 1
ATOM 2384 C CA . ILE B 1 59 ? -8.594 7.738 -19.125 1 43.78 59 ILE B CA 1
ATOM 2385 C C . ILE B 1 59 ? -8.766 7.699 -20.641 1 43.78 59 ILE B C 1
ATOM 2387 O O . ILE B 1 59 ? -7.82 7.395 -21.359 1 43.78 59 ILE B O 1
ATOM 2391 N N . ARG B 1 60 ? -9.938 7.926 -21.062 1 45.22 60 ARG B N 1
ATOM 2392 C CA . ARG B 1 60 ? -10.211 7.938 -22.484 1 45.22 60 ARG B CA 1
ATOM 2393 C C . ARG B 1 60 ? -9.336 8.961 -23.203 1 45.22 60 ARG B C 1
ATOM 2395 O O . ARG B 1 60 ? -8.797 8.688 -24.281 1 45.22 60 ARG B O 1
ATOM 2402 N N . LYS B 1 61 ? -9.258 10.055 -22.547 1 46.25 61 LYS B N 1
ATOM 2403 C CA . LYS B 1 61 ? -8.414 11.094 -23.125 1 46.25 61 LYS B CA 1
ATOM 2404 C C . LYS B 1 61 ? -6.965 10.625 -23.234 1 46.25 61 LYS B C 1
ATOM 2406 O O . LYS B 1 61 ? -6.312 10.836 -24.266 1 46.25 61 LYS B O 1
ATOM 2411 N N . ASN B 1 62 ? -6.52 9.992 -22.234 1 45.75 62 ASN B N 1
ATOM 2412 C CA . ASN B 1 62 ? -5.152 9.484 -22.266 1 45.75 62 ASN B CA 1
ATOM 2413 C C . ASN B 1 62 ? -4.992 8.375 -23.297 1 45.75 62 ASN B C 1
ATOM 2415 O O . ASN B 1 62 ? -3.98 8.312 -23.984 1 45.75 62 ASN B O 1
ATOM 2419 N N . GLU B 1 63 ? -5.887 7.516 -23.312 1 47.03 63 GLU B N 1
ATOM 2420 C CA . GLU B 1 63 ? -5.898 6.473 -24.328 1 47.03 63 GLU B CA 1
ATOM 2421 C C . GLU B 1 63 ? -5.961 7.07 -25.734 1 47.03 63 GLU B C 1
ATOM 2423 O O . GLU B 1 63 ? -5.262 6.617 -26.641 1 47.03 63 GLU B O 1
ATOM 2428 N N . ASP B 1 64 ? -6.922 7.969 -25.875 1 48.47 64 ASP B N 1
ATOM 2429 C CA . ASP B 1 64 ? -7.043 8.664 -27.156 1 48.47 64 ASP B CA 1
ATOM 2430 C C . ASP B 1 64 ? -5.746 9.383 -27.516 1 48.47 64 ASP B C 1
ATOM 2432 O O . ASP B 1 64 ? -5.32 9.375 -28.672 1 48.47 64 ASP B O 1
ATOM 2436 N N . LEU B 1 65 ? -5.293 9.977 -26.484 1 46.41 65 LEU B N 1
ATOM 2437 C CA . LEU B 1 65 ? -4.008 10.633 -26.703 1 46.41 65 LEU B CA 1
ATOM 2438 C C . LEU B 1 65 ? -2.949 9.625 -27.141 1 46.41 65 LEU B C 1
ATOM 2440 O O . LEU B 1 65 ? -2.172 9.883 -28.062 1 46.41 65 LEU B O 1
ATOM 2444 N N . LEU B 1 66 ? -2.988 8.516 -26.531 1 46.5 66 LEU B N 1
ATOM 2445 C CA . LEU B 1 66 ? -2.074 7.438 -26.906 1 46.5 66 LEU B CA 1
ATOM 2446 C C . LEU B 1 66 ? -2.326 6.98 -28.344 1 46.5 66 LEU B C 1
ATOM 2448 O O . LEU B 1 66 ? -1.381 6.734 -29.094 1 46.5 66 LEU B O 1
ATOM 2452 N N . HIS B 1 67 ? -3.543 6.781 -28.594 1 48.09 67 HIS B N 1
ATOM 2453 C CA . HIS B 1 67 ? -3.918 6.391 -29.938 1 48.09 67 HIS B CA 1
ATOM 2454 C C . HIS B 1 67 ? -3.557 7.473 -30.953 1 48.09 67 HIS B C 1
ATOM 2456 O O . HIS B 1 67 ? -3.064 7.176 -32.031 1 48.09 67 HIS B O 1
ATOM 2462 N N . GLN B 1 68 ? -4.09 8.688 -30.766 1 48.84 68 GLN B N 1
ATOM 2463 C CA . GLN B 1 68 ? -3.777 9.812 -31.641 1 48.84 68 GLN B CA 1
ATOM 2464 C C . GLN B 1 68 ? -2.271 9.961 -31.828 1 48.84 68 GLN B C 1
ATOM 2466 O O . GLN B 1 68 ? -1.802 10.312 -32.906 1 48.84 68 GLN B O 1
ATOM 2471 N N . TYR B 1 69 ? -1.637 9.742 -30.766 1 46.69 69 TYR B N 1
ATOM 2472 C CA . TYR B 1 69 ? -0.18 9.82 -30.781 1 46.69 69 TYR B CA 1
ATOM 2473 C C . TYR B 1 69 ? 0.412 8.789 -31.734 1 46.69 69 TYR B C 1
ATOM 2475 O O . TYR B 1 69 ? 1.447 9.039 -32.344 1 46.69 69 TYR B O 1
ATOM 2483 N N . SER B 1 70 ? -0.118 7.664 -31.828 1 46.66 70 SER B N 1
ATOM 2484 C CA . SER B 1 70 ? 0.315 6.613 -32.75 1 46.66 70 SER B CA 1
ATOM 2485 C C . SER B 1 70 ? 0.008 6.98 -34.188 1 46.66 70 SER B C 1
ATOM 2487 O O . SER B 1 70 ? 0.675 6.504 -35.125 1 46.66 70 SER B O 1
ATOM 2489 N N . SER B 1 71 ? -1.01 7.621 -34.281 1 47.81 71 SER B N 1
ATOM 2490 C CA . SER B 1 71 ? -1.43 7.895 -35.656 1 47.81 71 SER B CA 1
ATOM 2491 C C . SER B 1 71 ? -0.812 9.188 -36.156 1 47.81 71 SER B C 1
ATOM 2493 O O . SER B 1 71 ? -0.811 9.438 -37.375 1 47.81 71 SER B O 1
ATOM 2495 N N . LYS B 1 72 ? -0.539 10.164 -35.219 1 48.12 72 LYS B N 1
ATOM 2496 C CA . LYS B 1 72 ? -0.123 11.438 -35.812 1 48.12 72 LYS B CA 1
ATOM 2497 C C . LYS B 1 72 ? 1.316 11.367 -36.312 1 48.12 72 LYS B C 1
ATOM 2499 O O . LYS B 1 72 ? 2.08 10.492 -35.906 1 48.12 72 LYS B O 1
ATOM 2504 N N . GLY B 1 73 ? 1.668 12.281 -37.25 1 51.41 73 GLY B N 1
ATOM 2505 C CA . GLY B 1 73 ? 2.965 12.453 -37.875 1 51.41 73 GLY B CA 1
ATOM 2506 C C . GLY B 1 73 ? 4.129 12.297 -36.906 1 51.41 73 GLY B C 1
ATOM 2507 O O . GLY B 1 73 ? 3.934 12.273 -35.688 1 51.41 73 GLY B O 1
ATOM 2508 N N . GLN B 1 74 ? 5.355 12.008 -37.281 1 55.53 74 GLN B N 1
ATOM 2509 C CA . GLN B 1 74 ? 6.547 11.547 -36.594 1 55.53 74 GLN B CA 1
ATOM 2510 C C . GLN B 1 74 ? 6.867 12.445 -35.406 1 55.53 74 GLN B C 1
ATOM 2512 O O . GLN B 1 74 ? 7.148 11.953 -34.312 1 55.53 74 GLN B O 1
ATOM 2517 N N . GLU B 1 75 ? 6.902 13.812 -35.625 1 58.38 75 GLU B N 1
ATOM 2518 C CA . GLU B 1 75 ? 7.34 14.727 -34.562 1 58.38 75 GLU B CA 1
ATOM 2519 C C . GLU B 1 75 ? 6.297 14.828 -33.438 1 58.38 75 GLU B C 1
ATOM 2521 O O . GLU B 1 75 ? 6.641 14.828 -32.281 1 58.38 75 GLU B O 1
ATOM 2526 N N . SER B 1 76 ? 5.043 14.883 -33.844 1 62.75 76 SER B N 1
ATOM 2527 C CA . SER B 1 76 ? 3.947 15.023 -32.906 1 62.75 76 SER B CA 1
ATOM 2528 C C . SER B 1 76 ? 3.744 13.742 -32.094 1 62.75 76 SER B C 1
ATOM 2530 O O . SER B 1 76 ? 3.473 13.797 -30.891 1 62.75 76 SER B O 1
ATOM 2532 N N . ALA B 1 77 ? 4.086 12.75 -32.719 1 61.66 77 ALA B N 1
ATOM 2533 C CA . ALA B 1 77 ? 3.963 11.461 -32.031 1 61.66 77 ALA B CA 1
ATOM 2534 C C . ALA B 1 77 ? 5.035 11.281 -30.969 1 61.66 77 ALA B C 1
ATOM 2536 O O . ALA B 1 77 ? 4.762 10.758 -29.891 1 61.66 77 ALA B O 1
ATOM 2537 N N . ASN B 1 78 ? 6.207 11.891 -31.266 1 67.44 78 ASN B N 1
ATOM 2538 C CA . ASN B 1 78 ? 7.305 11.789 -30.312 1 67.44 78 ASN B CA 1
ATOM 2539 C C . ASN B 1 78 ? 7.047 12.633 -29.062 1 67.44 78 ASN B C 1
ATOM 2541 O O . ASN B 1 78 ? 7.312 12.188 -27.953 1 67.44 78 ASN B O 1
ATOM 2545 N N . GLU B 1 79 ? 6.574 13.812 -29.281 1 72.69 79 GLU B N 1
ATOM 2546 C CA . GLU B 1 79 ? 6.266 14.68 -28.156 1 72.69 79 GLU B CA 1
ATOM 2547 C C . GLU B 1 79 ? 5.172 14.086 -27.281 1 72.69 79 GLU B C 1
ATOM 2549 O O . GLU B 1 79 ? 5.234 14.172 -26.047 1 72.69 79 GLU B O 1
ATOM 2554 N N . ALA B 1 80 ? 4.277 13.461 -27.938 1 69.94 80 ALA B N 1
ATOM 2555 C CA . ALA B 1 80 ? 3.186 12.828 -27.203 1 69.94 80 ALA B CA 1
ATOM 2556 C C . ALA B 1 80 ? 3.691 11.648 -26.375 1 69.94 80 ALA B C 1
ATOM 2558 O O . ALA B 1 80 ? 3.268 11.453 -25.234 1 69.94 80 ALA B O 1
ATOM 2559 N N . MET B 1 81 ? 4.535 10.906 -26.875 1 72.5 81 MET B N 1
ATOM 2560 C CA . MET B 1 81 ? 5.098 9.758 -26.156 1 72.5 81 MET B CA 1
ATOM 2561 C C . MET B 1 81 ? 5.945 10.211 -24.984 1 72.5 81 MET B C 1
ATOM 2563 O O . MET B 1 81 ? 5.898 9.602 -23.906 1 72.5 81 MET B O 1
ATOM 2567 N N . GLU B 1 82 ? 6.664 11.266 -25.203 1 72.69 82 GLU B N 1
ATOM 2568 C CA . GLU B 1 82 ? 7.473 11.82 -24.125 1 72.69 82 GLU B CA 1
ATOM 2569 C C . GLU B 1 82 ? 6.602 12.297 -22.969 1 72.69 82 GLU B C 1
ATOM 2571 O O . GLU B 1 82 ? 6.934 12.078 -21.797 1 72.69 82 GLU B O 1
ATOM 2576 N N . GLN B 1 83 ? 5.508 12.859 -23.297 1 75.31 83 GLN B N 1
ATOM 2577 C CA . GLN B 1 83 ? 4.582 13.336 -22.281 1 75.31 83 GLN B CA 1
ATOM 2578 C C . GLN B 1 83 ? 3.932 12.164 -21.547 1 75.31 83 GLN B C 1
ATOM 2580 O O . GLN B 1 83 ? 3.779 12.203 -20.328 1 75.31 83 GLN B O 1
ATOM 2585 N N . ALA B 1 84 ? 3.6 11.148 -22.297 1 69.31 84 ALA B N 1
ATOM 2586 C CA . ALA B 1 84 ? 3.01 9.961 -21.688 1 69.31 84 ALA B CA 1
ATOM 2587 C C . ALA B 1 84 ? 3.992 9.289 -20.734 1 69.31 84 ALA B C 1
ATOM 2589 O O . ALA B 1 84 ? 3.609 8.852 -19.641 1 69.31 84 ALA B O 1
ATOM 2590 N N . LEU B 1 85 ? 5.219 9.219 -21.125 1 73.44 85 LEU B N 1
ATOM 2591 C CA . LEU B 1 85 ? 6.262 8.633 -20.297 1 73.44 85 LEU B CA 1
ATOM 2592 C C . LEU B 1 85 ? 6.426 9.422 -19 1 73.44 85 LEU B C 1
ATOM 2594 O O . LEU B 1 85 ? 6.531 8.836 -17.922 1 73.44 85 LEU B O 1
ATOM 2598 N N . ALA B 1 86 ? 6.426 10.68 -19.125 1 71.5 86 ALA B N 1
ATOM 2599 C CA . ALA B 1 86 ? 6.57 11.539 -17.953 1 71.5 86 ALA B CA 1
ATOM 2600 C C . ALA B 1 86 ? 5.41 11.352 -16.984 1 71.5 86 ALA B C 1
ATOM 2602 O O . ALA B 1 86 ? 5.613 11.281 -15.773 1 71.5 86 ALA B O 1
ATOM 2603 N N . ASP B 1 87 ? 4.289 11.188 -17.516 1 72.44 87 ASP B N 1
ATOM 2604 C CA . ASP B 1 87 ? 3.094 11.008 -16.703 1 72.44 87 ASP B CA 1
ATOM 2605 C C . ASP B 1 87 ? 3.121 9.656 -15.984 1 72.44 87 ASP B C 1
ATOM 2607 O O . ASP B 1 87 ? 2.734 9.562 -14.812 1 72.44 87 ASP B O 1
ATOM 2611 N N . LEU B 1 88 ? 3.6 8.672 -16.625 1 73.88 88 LEU B N 1
ATOM 2612 C CA . LEU B 1 88 ? 3.648 7.344 -16.031 1 73.88 88 LEU B CA 1
ATOM 2613 C C . LEU B 1 88 ? 4.707 7.277 -14.93 1 73.88 88 LEU B C 1
ATOM 2615 O O . LEU B 1 88 ? 4.523 6.59 -13.93 1 73.88 88 LEU B O 1
ATOM 2619 N N . LYS B 1 89 ? 5.824 7.891 -15.148 1 74.69 89 LYS B N 1
ATOM 2620 C CA . LYS B 1 89 ? 6.848 7.965 -14.109 1 74.69 89 LYS B CA 1
ATOM 2621 C C . LYS B 1 89 ? 6.293 8.594 -12.836 1 74.69 89 LYS B C 1
ATOM 2623 O O . LYS B 1 89 ? 6.578 8.133 -11.727 1 74.69 89 LYS B O 1
ATOM 2628 N N . LYS B 1 90 ? 5.523 9.578 -13.07 1 75.19 90 LYS B N 1
ATOM 2629 C CA . LYS B 1 90 ? 4.871 10.258 -11.953 1 75.19 90 LYS B CA 1
ATOM 2630 C C . LYS B 1 90 ? 3.902 9.328 -11.234 1 75.19 90 LYS B C 1
ATOM 2632 O O . LYS B 1 90 ? 3.908 9.25 -10 1 75.19 90 LYS B O 1
ATOM 2637 N N . GLN B 1 91 ? 3.258 8.586 -12 1 73.75 91 GLN B N 1
ATOM 2638 C CA . GLN B 1 91 ? 2.254 7.688 -11.438 1 73.75 91 GLN B CA 1
ATOM 2639 C C . GLN B 1 91 ? 2.908 6.543 -10.672 1 73.75 91 GLN B C 1
ATOM 2641 O O . GLN B 1 91 ? 2.373 6.074 -9.664 1 73.75 91 GLN B O 1
ATOM 2646 N N . ALA B 1 92 ? 4.039 6.164 -11.094 1 74.69 92 ALA B N 1
ATOM 2647 C CA . ALA B 1 92 ? 4.742 5.043 -10.477 1 74.69 92 ALA B CA 1
ATOM 2648 C C . ALA B 1 92 ? 5.574 5.504 -9.281 1 74.69 92 ALA B C 1
ATOM 2650 O O . ALA B 1 92 ? 6.18 4.684 -8.594 1 74.69 92 ALA B O 1
ATOM 2651 N N . GLY B 1 93 ? 5.559 6.816 -9.016 1 78.75 93 GLY B N 1
ATOM 2652 C CA . GLY B 1 93 ? 6.297 7.363 -7.891 1 78.75 93 GLY B CA 1
ATOM 2653 C C . GLY B 1 93 ? 7.789 7.453 -8.148 1 78.75 93 GLY B C 1
ATOM 2654 O O . GLY B 1 93 ? 8.586 7.52 -7.207 1 78.75 93 GLY B O 1
ATOM 2655 N N . LEU B 1 94 ? 8.164 7.5 -9.406 1 77.62 94 LEU B N 1
ATOM 2656 C CA . LEU B 1 94 ? 9.586 7.445 -9.758 1 77.62 94 LEU B CA 1
ATOM 2657 C C . LEU B 1 94 ? 10.141 8.852 -9.984 1 77.62 94 LEU B C 1
ATOM 2659 O O . LEU B 1 94 ? 11.266 9.008 -10.461 1 77.62 94 LEU B O 1
ATOM 2663 N N . THR B 1 95 ? 9.359 9.852 -9.734 1 79.94 95 THR B N 1
ATOM 2664 C CA . THR B 1 95 ? 9.789 11.242 -9.828 1 79.94 95 THR B CA 1
ATOM 2665 C C . THR B 1 95 ? 9.398 12.016 -8.57 1 79.94 95 THR B C 1
ATOM 2667 O O . THR B 1 95 ? 8.5 11.602 -7.832 1 79.94 95 THR B O 1
ATOM 2670 N N . GLU B 1 96 ? 10.234 13.062 -8.383 1 88.31 96 GLU B N 1
ATOM 2671 C CA . GLU B 1 96 ? 9.75 14.008 -7.375 1 88.31 96 GLU B CA 1
ATOM 2672 C C . GLU B 1 96 ? 8.414 14.617 -7.789 1 88.31 96 GLU B C 1
ATOM 2674 O O . GLU B 1 96 ? 8.164 14.836 -8.977 1 88.31 96 GLU B O 1
ATOM 2679 N N . ILE B 1 97 ? 7.613 14.828 -6.82 1 87.56 97 ILE B N 1
ATOM 2680 C CA . ILE B 1 97 ? 6.309 15.406 -7.133 1 87.56 97 ILE B CA 1
ATOM 2681 C C . ILE B 1 97 ? 5.926 16.422 -6.062 1 87.56 97 ILE B C 1
ATOM 2683 O O . ILE B 1 97 ? 6.301 16.281 -4.898 1 87.56 97 ILE B O 1
ATOM 2687 N N . SER B 1 98 ? 5.301 17.469 -6.559 1 92.56 98 SER B N 1
ATOM 2688 C CA . SER B 1 98 ? 4.867 18.516 -5.641 1 92.56 98 SER B CA 1
ATOM 2689 C C . SER B 1 98 ? 3.395 18.844 -5.84 1 92.56 98 SER B C 1
ATOM 2691 O O . SER B 1 98 ? 2.822 18.547 -6.891 1 92.56 98 SER B O 1
ATOM 2693 N N . GLY B 1 99 ? 2.809 19.359 -4.797 1 93.88 99 GLY B N 1
ATOM 2694 C CA . GLY B 1 99 ? 1.41 19.75 -4.82 1 93.88 99 GLY B CA 1
ATOM 2695 C C . GLY B 1 99 ? 0.879 20.156 -3.457 1 93.88 99 GLY B C 1
ATOM 2696 O O . GLY B 1 99 ? 1.643 20.266 -2.496 1 93.88 99 GLY B O 1
ATOM 2697 N N . GLN B 1 100 ? -0.388 20.406 -3.471 1 96.94 100 GLN B N 1
ATOM 2698 C CA . GLN B 1 100 ? -1.007 20.766 -2.195 1 96.94 100 GLN B CA 1
ATOM 2699 C C . GLN B 1 100 ? -1.239 19.531 -1.337 1 96.94 100 GLN B C 1
ATOM 2701 O O . GLN B 1 100 ? -1.342 18.406 -1.858 1 96.94 100 GLN B O 1
ATOM 2706 N N . GLY B 1 101 ? -1.284 19.719 -0.137 1 98.31 101 GLY B N 1
ATOM 2707 C CA . GLY B 1 101 ? -1.522 18.594 0.743 1 98.31 101 GLY B CA 1
ATOM 2708 C C . GLY B 1 101 ? -1.426 18.938 2.215 1 98.31 101 GLY B C 1
ATOM 2709 O O . GLY B 1 101 ? -1.793 20.047 2.615 1 98.31 101 GLY B O 1
ATOM 2710 N N . ILE B 1 102 ? -1.085 17.891 3.006 1 98.75 102 ILE B N 1
ATOM 2711 C CA . ILE B 1 102 ? -0.938 18.109 4.441 1 98.75 102 ILE B CA 1
ATOM 2712 C C . ILE B 1 102 ? 0.365 17.484 4.93 1 98.75 102 ILE B C 1
ATOM 2714 O O . ILE B 1 102 ? 0.874 16.547 4.316 1 98.75 102 ILE B O 1
ATOM 2718 N N . THR B 1 103 ? 0.886 18.062 5.918 1 98.75 103 THR B N 1
ATOM 2719 C CA . THR B 1 103 ? 2.021 17.516 6.652 1 98.75 103 THR B CA 1
ATOM 2720 C C . THR B 1 103 ? 1.598 17.078 8.047 1 98.75 103 THR B C 1
ATOM 2722 O O . THR B 1 103 ? 1.038 17.875 8.812 1 98.75 103 THR B O 1
ATOM 2725 N N . ILE B 1 104 ? 1.852 15.836 8.344 1 98.69 104 ILE B N 1
ATOM 2726 C CA . ILE B 1 104 ? 1.544 15.273 9.656 1 98.69 104 ILE B CA 1
ATOM 2727 C C . ILE B 1 104 ? 2.834 15.086 10.453 1 98.69 104 ILE B C 1
ATOM 2729 O O . ILE B 1 104 ? 3.799 14.5 9.953 1 98.69 104 ILE B O 1
ATOM 2733 N N . THR B 1 105 ? 2.842 15.602 11.68 1 98.12 105 THR B N 1
ATOM 2734 C CA . THR B 1 105 ? 3.99 15.453 12.562 1 98.12 105 THR B CA 1
ATOM 2735 C C . THR B 1 105 ? 3.611 14.664 13.812 1 98.12 105 THR B C 1
ATOM 2737 O O . THR B 1 105 ? 2.615 14.977 14.469 1 98.12 105 THR B O 1
ATOM 2740 N N . ILE B 1 106 ? 4.402 13.672 14.102 1 96.81 106 ILE B N 1
ATOM 2741 C CA . ILE B 1 106 ? 4.156 12.805 15.25 1 96.81 106 ILE B CA 1
ATOM 2742 C C . ILE B 1 106 ? 5.316 12.906 16.234 1 96.81 106 ILE B C 1
ATOM 2744 O O . ILE B 1 106 ? 6.484 12.812 15.844 1 96.81 106 ILE B O 1
ATOM 2748 N N . GLU B 1 107 ? 5.055 13.062 17.5 1 94.56 107 GLU B N 1
ATOM 2749 C CA . GLU B 1 107 ? 6.062 13.117 18.547 1 94.56 107 GLU B CA 1
ATOM 2750 C C . GLU B 1 107 ? 5.512 12.594 19.875 1 94.56 107 GLU B C 1
ATOM 2752 O O . GLU B 1 107 ? 4.309 12.695 20.141 1 94.56 107 GLU B O 1
ATOM 2757 N N . PRO B 1 108 ? 6.395 11.992 20.594 1 92.62 108 PRO B N 1
ATOM 2758 C CA . PRO B 1 108 ? 5.918 11.547 21.906 1 92.62 108 PRO B CA 1
ATOM 2759 C C . PRO B 1 108 ? 5.492 12.703 22.797 1 92.62 108 PRO B C 1
ATOM 2761 O O . PRO B 1 108 ? 6.062 13.797 22.719 1 92.62 108 PRO B O 1
ATOM 2764 N N . PHE B 1 109 ? 4.516 12.359 23.531 1 84 109 PHE B N 1
ATOM 2765 C CA . PHE B 1 109 ? 4.152 13.336 24.547 1 84 109 PHE B CA 1
ATOM 2766 C C . PHE B 1 109 ? 5.25 13.461 25.609 1 84 109 PHE B C 1
ATOM 2768 O O . PHE B 1 109 ? 5.773 12.453 26.078 1 84 109 PHE B O 1
ATOM 2775 N N . ASN B 1 110 ? 6.402 14.328 25.297 1 67.75 110 ASN B N 1
ATOM 2776 C CA . ASN B 1 110 ? 7.422 14.539 26.312 1 67.75 110 ASN B CA 1
ATOM 2777 C C . ASN B 1 110 ? 6.801 14.93 27.656 1 67.75 110 ASN B C 1
ATOM 2779 O O . ASN B 1 110 ? 6.121 15.953 27.75 1 67.75 110 ASN B O 1
ATOM 2783 N N . GLU B 1 111 ? 6.25 14.102 28.266 1 53.88 111 GLU B N 1
ATOM 2784 C CA . GLU B 1 111 ? 6.074 14.617 29.625 1 53.88 111 GLU B CA 1
ATOM 2785 C C . GLU B 1 111 ? 7.379 15.188 30.172 1 53.88 111 GLU B C 1
ATOM 2787 O O . GLU B 1 111 ? 8.281 14.438 30.547 1 53.88 111 GLU B O 1
ATOM 2792 N N . GLY B 1 112 ? 8.312 15.836 29.5 1 46.41 112 GLY B N 1
ATOM 2793 C CA . GLY B 1 112 ? 9.234 16.547 30.391 1 46.41 112 GLY B CA 1
ATOM 2794 C C . GLY B 1 112 ? 8.719 16.672 31.812 1 46.41 112 GLY B C 1
ATOM 2795 O O . GLY B 1 112 ? 9.508 16.797 32.75 1 46.41 112 GLY B O 1
ATOM 2796 N N . LEU B 1 113 ? 7.652 17.516 31.922 1 43.53 113 LEU B N 1
ATOM 2797 C CA . LEU B 1 113 ? 7.293 18.109 33.219 1 43.53 113 LEU B CA 1
ATOM 2798 C C . LEU B 1 113 ? 7.164 17.016 34.281 1 43.53 113 LEU B C 1
ATOM 2800 O O . LEU B 1 113 ? 7.07 17.328 35.469 1 43.53 113 LEU B O 1
ATOM 2804 N N . VAL B 1 114 ? 6.352 15.883 34.062 1 41.03 114 VAL B N 1
ATOM 2805 C CA . VAL B 1 114 ? 6.297 15.18 35.344 1 41.03 114 VAL B CA 1
ATOM 2806 C C . VAL B 1 114 ? 7.59 14.406 35.562 1 41.03 114 VAL B C 1
ATOM 2808 O O . VAL B 1 114 ? 8.094 13.758 34.625 1 41.03 114 VAL B O 1
ATOM 2811 N N . GLY B 1 115 ? 8.594 14.773 36.219 1 44.44 115 GLY B N 1
ATOM 2812 C CA . GLY B 1 115 ? 9.695 14.109 36.875 1 44.44 115 GLY B CA 1
ATOM 2813 C C . GLY B 1 115 ? 9.711 12.609 36.688 1 44.44 115 GLY B C 1
ATOM 2814 O O . GLY B 1 115 ? 10.625 11.914 37.125 1 44.44 115 GLY B O 1
ATOM 2815 N N . GLY B 1 116 ? 8.469 11.797 36.781 1 47.38 116 GLY B N 1
ATOM 2816 C CA . GLY B 1 116 ? 8.461 10.375 37.125 1 47.38 116 GLY B CA 1
ATOM 2817 C C . GLY B 1 116 ? 8.773 9.484 35.938 1 47.38 116 GLY B C 1
ATOM 2818 O O . GLY B 1 116 ? 8.969 9.969 34.812 1 47.38 116 GLY B O 1
ATOM 2819 N N . ASP B 1 117 ? 8.844 8.023 35.969 1 52 117 ASP B N 1
ATOM 2820 C CA . ASP B 1 117 ? 9.023 6.711 35.375 1 52 117 ASP B CA 1
ATOM 2821 C C . ASP B 1 117 ? 8.117 6.547 34.156 1 52 117 ASP B C 1
ATOM 2823 O O . ASP B 1 117 ? 7.715 5.43 33.812 1 52 117 ASP B O 1
ATOM 2827 N N . THR B 1 118 ? 7.723 7.633 33.531 1 57.28 118 THR B N 1
ATOM 2828 C CA . THR B 1 118 ? 6.734 7.234 32.531 1 57.28 118 THR B CA 1
ATOM 2829 C C . THR B 1 118 ? 7.418 6.695 31.281 1 57.28 118 THR B C 1
ATOM 2831 O O . THR B 1 118 ? 8.305 7.348 30.719 1 57.28 118 THR B O 1
ATOM 2834 N N . PRO B 1 119 ? 7.199 5.473 30.828 1 63.38 119 PRO B N 1
ATOM 2835 C CA . PRO B 1 119 ? 7.824 4.797 29.688 1 63.38 119 PRO B CA 1
ATOM 2836 C C . PRO B 1 119 ? 7.566 5.516 28.375 1 63.38 119 PRO B C 1
ATOM 2838 O O . PRO B 1 119 ? 6.504 6.109 28.172 1 63.38 119 PRO B O 1
ATOM 2841 N N . VAL B 1 120 ? 8.617 6.02 27.703 1 73.31 120 VAL B N 1
ATOM 2842 C CA . VAL B 1 120 ? 8.562 6.531 26.344 1 73.31 120 VAL B CA 1
ATOM 2843 C C . VAL B 1 120 ? 7.66 5.645 25.484 1 73.31 120 VAL B C 1
ATOM 2845 O O . VAL B 1 120 ? 7.781 4.418 25.516 1 73.31 120 VAL B O 1
ATOM 2848 N N . PRO B 1 121 ? 6.695 6.383 24.828 1 84.69 121 PRO B N 1
ATOM 2849 C CA . PRO B 1 121 ? 5.789 5.551 24.031 1 84.69 121 PRO B CA 1
ATOM 2850 C C . PRO B 1 121 ? 6.504 4.824 22.891 1 84.69 121 PRO B C 1
ATOM 2852 O O . PRO B 1 121 ? 7.539 5.289 22.406 1 84.69 121 PRO B O 1
ATOM 2855 N N . HIS B 1 122 ? 5.973 3.748 22.578 1 88 122 HIS B N 1
ATOM 2856 C CA . HIS B 1 122 ? 6.535 2.91 21.531 1 88 122 HIS B CA 1
ATOM 2857 C C . HIS B 1 122 ? 5.688 2.975 20.266 1 88 122 HIS B C 1
ATOM 2859 O O . HIS B 1 122 ? 4.461 2.84 20.328 1 88 122 HIS B O 1
ATOM 2865 N N . LEU B 1 123 ? 6.332 3.32 19.141 1 92.94 123 LEU B N 1
ATOM 2866 C CA . LEU B 1 123 ? 5.688 3.301 17.844 1 92.94 123 LEU B CA 1
ATOM 2867 C C . LEU B 1 123 ? 5.703 1.897 17.25 1 92.94 123 LEU B C 1
ATOM 2869 O O . LEU B 1 123 ? 6.727 1.209 17.297 1 92.94 123 LEU B O 1
ATOM 2873 N N . TYR B 1 124 ? 4.535 1.45 16.672 1 92.69 124 TYR B N 1
ATOM 2874 C CA . TYR B 1 124 ? 4.438 0.14 16.047 1 92.69 124 TYR B CA 1
ATOM 2875 C C . TYR B 1 124 ? 4.164 0.274 14.547 1 92.69 124 TYR B C 1
ATOM 2877 O O . TYR B 1 124 ? 3.459 1.19 14.117 1 92.69 124 TYR B O 1
ATOM 2885 N N . PRO B 1 125 ? 4.695 -0.705 13.727 1 95.06 125 PRO B N 1
ATOM 2886 C CA . PRO B 1 125 ? 4.445 -0.675 12.289 1 95.06 125 PRO B CA 1
ATOM 2887 C C . PRO B 1 125 ? 2.955 -0.651 11.945 1 95.06 125 PRO B C 1
ATOM 2889 O O . PRO B 1 125 ? 2.549 0.013 10.992 1 95.06 125 PRO B O 1
ATOM 2892 N N . ASP B 1 126 ? 2.191 -1.278 12.758 1 93.69 126 ASP B N 1
ATOM 2893 C CA . ASP B 1 126 ? 0.762 -1.384 12.484 1 93.69 126 ASP B CA 1
ATOM 2894 C C . ASP B 1 126 ? 0.086 -0.016 12.562 1 93.69 126 ASP B C 1
ATOM 2896 O O . ASP B 1 126 ? -0.866 0.253 11.828 1 93.69 126 ASP B O 1
ATOM 2900 N N . MET B 1 127 ? 0.534 0.821 13.422 1 96 127 MET B N 1
ATOM 2901 C CA . MET B 1 127 ? -0.024 2.164 13.555 1 96 127 MET B CA 1
ATOM 2902 C C . MET B 1 127 ? 0.177 2.965 12.266 1 96 127 MET B C 1
ATOM 2904 O O . MET B 1 127 ? -0.748 3.623 11.789 1 96 127 MET B O 1
ATOM 2908 N N . LEU B 1 128 ? 1.346 2.814 11.703 1 97.06 128 LEU B N 1
ATOM 2909 C CA . LEU B 1 128 ? 1.653 3.516 10.461 1 97.06 128 LEU B CA 1
ATOM 2910 C C . LEU B 1 128 ? 0.846 2.945 9.297 1 97.06 128 LEU B C 1
ATOM 2912 O O . LEU B 1 128 ? 0.321 3.695 8.477 1 97.06 128 LEU B O 1
ATOM 2916 N N . ARG B 1 129 ? 0.74 1.666 9.227 1 95.62 129 ARG B N 1
ATOM 2917 C CA . ARG B 1 129 ? -0.027 1.026 8.164 1 95.62 129 ARG B CA 1
ATOM 2918 C C . ARG B 1 129 ? -1.489 1.459 8.211 1 95.62 129 ARG B C 1
ATOM 2920 O O . ARG B 1 129 ? -2.098 1.711 7.168 1 95.62 129 ARG B O 1
ATOM 2927 N N . ARG B 1 130 ? -2.043 1.524 9.367 1 95.5 130 ARG B N 1
ATOM 2928 C CA . ARG B 1 130 ? -3.428 1.964 9.516 1 95.5 130 ARG B CA 1
ATOM 2929 C C . ARG B 1 130 ? -3.592 3.414 9.07 1 95.5 130 ARG B C 1
ATOM 2931 O O . ARG B 1 130 ? -4.578 3.76 8.422 1 95.5 130 ARG B O 1
ATOM 2938 N N . LEU B 1 131 ? -2.662 4.199 9.453 1 97.62 131 LEU B N 1
ATOM 2939 C CA . LEU B 1 131 ? -2.707 5.602 9.062 1 97.62 131 LEU B CA 1
ATOM 2940 C C . LEU B 1 131 ? -2.672 5.738 7.543 1 97.62 131 LEU B C 1
ATOM 2942 O O . LEU B 1 131 ? -3.459 6.492 6.965 1 97.62 131 LEU B O 1
ATOM 2946 N N . ILE B 1 132 ? -1.771 5 6.859 1 97.31 132 ILE B N 1
ATOM 2947 C CA . ILE B 1 132 ? -1.653 5.031 5.406 1 97.31 132 ILE B CA 1
ATOM 2948 C C . ILE B 1 132 ? -2.977 4.609 4.77 1 97.31 132 ILE B C 1
ATOM 2950 O O . ILE B 1 132 ? -3.443 5.242 3.818 1 97.31 132 ILE B O 1
ATOM 2954 N N . ASN B 1 133 ? -3.525 3.633 5.254 1 95.75 133 ASN B N 1
ATOM 2955 C CA . ASN B 1 133 ? -4.793 3.152 4.715 1 95.75 133 ASN B CA 1
ATOM 2956 C C . ASN B 1 133 ? -5.895 4.199 4.855 1 95.75 133 ASN B C 1
ATOM 2958 O O . ASN B 1 133 ? -6.707 4.379 3.947 1 95.75 133 ASN B O 1
ATOM 2962 N N . GLU B 1 134 ? -5.961 4.809 5.996 1 96.5 134 GLU B N 1
ATOM 2963 C CA . GLU B 1 134 ? -6.977 5.84 6.195 1 96.5 134 GLU B CA 1
ATOM 2964 C C . GLU B 1 134 ? -6.762 7.016 5.25 1 96.5 134 GLU B C 1
ATOM 2966 O O . GLU B 1 134 ? -7.719 7.555 4.691 1 96.5 134 GLU B O 1
ATOM 2971 N N . LEU B 1 135 ? -5.574 7.379 5.117 1 97.88 135 LEU B N 1
ATOM 2972 C CA . LEU B 1 135 ? -5.25 8.445 4.176 1 97.88 135 LEU B CA 1
ATOM 2973 C C . LEU B 1 135 ? -5.73 8.094 2.771 1 97.88 135 LEU B C 1
ATOM 2975 O O . LEU B 1 135 ? -6.328 8.922 2.086 1 97.88 135 LEU B O 1
ATOM 2979 N N . ASN B 1 136 ? -5.469 6.895 2.385 1 93.81 136 ASN B N 1
ATOM 2980 C CA . ASN B 1 136 ? -5.945 6.422 1.088 1 93.81 136 ASN B CA 1
ATOM 2981 C C . ASN B 1 136 ? -7.469 6.469 0.999 1 93.81 136 ASN B C 1
ATOM 2983 O O . ASN B 1 136 ? -8.023 6.855 -0.032 1 93.81 136 ASN B O 1
ATOM 2987 N N . ARG B 1 137 ? -8.055 6.117 2.039 1 93.31 137 ARG B N 1
ATOM 2988 C CA . ARG B 1 137 ? -9.516 6.137 2.092 1 93.31 137 ARG B CA 1
ATOM 2989 C C . ARG B 1 137 ? -10.047 7.555 1.898 1 93.31 137 ARG B C 1
ATOM 2991 O O . ARG B 1 137 ? -11.125 7.746 1.328 1 93.31 137 ARG B O 1
ATOM 2998 N N . TYR B 1 138 ? -9.281 8.469 2.381 1 95.12 138 TYR B N 1
ATOM 2999 C CA . TYR B 1 138 ? -9.734 9.859 2.334 1 95.12 138 TYR B CA 1
ATOM 3000 C C . TYR B 1 138 ? -9.125 10.594 1.147 1 95.12 138 TYR B C 1
ATOM 3002 O O . TYR B 1 138 ? -8.914 11.805 1.205 1 95.12 138 TYR B O 1
ATOM 3010 N N . ASP B 1 139 ? -8.641 9.922 0.187 1 91.31 139 ASP B N 1
ATOM 3011 C CA . ASP B 1 139 ? -8.32 10.422 -1.146 1 91.31 139 ASP B CA 1
ATOM 3012 C C . ASP B 1 139 ? -6.91 11.016 -1.185 1 91.31 139 ASP B C 1
ATOM 3014 O O . ASP B 1 139 ? -6.656 11.984 -1.903 1 91.31 139 ASP B O 1
ATOM 3018 N N . ALA B 1 140 ? -6.066 10.492 -0.315 1 95.5 140 ALA B N 1
ATOM 3019 C CA . ALA B 1 140 ? -4.652 10.805 -0.518 1 95.5 140 ALA B CA 1
ATOM 3020 C C . ALA B 1 140 ? -4.172 10.312 -1.879 1 95.5 140 ALA B C 1
ATOM 3022 O O . ALA B 1 140 ? -4.578 9.242 -2.338 1 95.5 140 ALA B O 1
ATOM 3023 N N . LEU B 1 141 ? -3.27 11.125 -2.496 1 91.88 141 LEU B N 1
ATOM 3024 C CA . LEU B 1 141 ? -2.76 10.758 -3.814 1 91.88 141 LEU B CA 1
ATOM 3025 C C . LEU B 1 141 ? -1.391 10.094 -3.703 1 91.88 141 LEU B C 1
ATOM 3027 O O . LEU B 1 141 ? -1.154 9.047 -4.309 1 91.88 141 LEU B O 1
ATOM 3031 N N . GLU B 1 142 ? -0.511 10.781 -3.031 1 93.06 142 GLU B N 1
ATOM 3032 C CA . GLU B 1 142 ? 0.866 10.352 -2.803 1 93.06 142 GLU B CA 1
ATOM 3033 C C . GLU B 1 142 ? 1.334 10.719 -1.398 1 93.06 142 GLU B C 1
ATOM 3035 O O . GLU B 1 142 ? 0.789 11.633 -0.775 1 93.06 142 GLU B O 1
ATOM 3040 N N . MET B 1 143 ? 2.365 9.891 -0.989 1 97.44 143 MET B N 1
ATOM 3041 C CA . MET B 1 143 ? 2.822 10.234 0.354 1 97.44 143 MET B CA 1
ATOM 3042 C C . MET B 1 143 ? 4.25 9.758 0.583 1 97.44 143 MET B C 1
ATOM 3044 O O . MET B 1 143 ? 4.777 8.961 -0.201 1 97.44 143 MET B O 1
ATOM 3048 N N . SER B 1 144 ? 4.828 10.289 1.573 1 97.56 144 SER B N 1
ATOM 3049 C CA . SER B 1 144 ? 6.121 9.844 2.088 1 97.56 144 SER B CA 1
ATOM 3050 C C . SER B 1 144 ? 6.117 9.789 3.613 1 97.56 144 SER B C 1
ATOM 3052 O O . SER B 1 144 ? 5.402 10.547 4.266 1 97.56 144 SER B O 1
ATOM 3054 N N . ILE B 1 145 ? 6.855 8.875 4.109 1 97.88 145 ILE B N 1
ATOM 3055 C CA . ILE B 1 145 ? 7.07 8.75 5.543 1 97.88 145 ILE B CA 1
ATOM 3056 C C . ILE B 1 145 ? 8.547 8.945 5.863 1 97.88 145 ILE B C 1
ATOM 3058 O O . ILE B 1 145 ? 9.391 8.141 5.465 1 97.88 145 ILE B O 1
ATOM 3062 N N . ASP B 1 146 ? 8.812 10.07 6.617 1 96.69 146 ASP B N 1
ATOM 3063 C CA . ASP B 1 146 ? 10.18 10.359 7.035 1 96.69 146 ASP B CA 1
ATOM 3064 C C . ASP B 1 146 ? 11.133 10.344 5.844 1 96.69 146 ASP B C 1
ATOM 3066 O O . ASP B 1 146 ? 12.188 9.703 5.895 1 96.69 146 ASP B O 1
ATOM 3070 N N . GLY B 1 147 ? 10.648 10.891 4.758 1 94.62 147 GLY B N 1
ATOM 3071 C CA . GLY B 1 147 ? 11.5 11.078 3.59 1 94.62 147 GLY B CA 1
ATOM 3072 C C . GLY B 1 147 ? 11.484 9.891 2.648 1 94.62 147 GLY B C 1
ATOM 3073 O O . GLY B 1 147 ? 12.148 9.898 1.61 1 94.62 147 GLY B O 1
ATOM 3074 N N . GLN B 1 148 ? 10.727 8.875 3.016 1 94.25 148 GLN B N 1
ATOM 3075 C CA . GLN B 1 148 ? 10.641 7.699 2.158 1 94.25 148 GLN B CA 1
ATOM 3076 C C . GLN B 1 148 ? 9.312 7.672 1.402 1 94.25 148 GLN B C 1
ATOM 3078 O O . GLN B 1 148 ? 8.242 7.676 2.014 1 94.25 148 GLN B O 1
ATOM 3083 N N . ARG B 1 149 ? 9.484 7.609 0.032 1 93.81 149 ARG B N 1
ATOM 3084 C CA . ARG B 1 149 ? 8.281 7.535 -0.794 1 93.81 149 ARG B CA 1
ATOM 3085 C C . ARG B 1 149 ? 7.535 6.227 -0.56 1 93.81 149 ARG B C 1
ATOM 3087 O O . ARG B 1 149 ? 8.148 5.164 -0.455 1 93.81 149 ARG B O 1
ATOM 3094 N N . VAL B 1 150 ? 6.207 6.324 -0.425 1 94.25 150 VAL B N 1
ATOM 3095 C CA . VAL B 1 150 ? 5.387 5.137 -0.22 1 94.25 150 VAL B CA 1
ATOM 3096 C C . VAL B 1 150 ? 4.758 4.707 -1.544 1 94.25 150 VAL B C 1
ATOM 3098 O O . VAL B 1 150 ? 4.035 5.484 -2.176 1 94.25 150 VAL B O 1
ATOM 3101 N N . VAL B 1 151 ? 5.043 3.482 -2.01 1 89.44 151 VAL B N 1
ATOM 3102 C CA . VAL B 1 151 ? 4.422 2.861 -3.176 1 89.44 151 VAL B CA 1
ATOM 3103 C C . VAL B 1 151 ? 3.797 1.526 -2.779 1 89.44 151 VAL B C 1
ATOM 3105 O O . VAL B 1 151 ? 3.84 1.138 -1.609 1 89.44 151 VAL B O 1
ATOM 3108 N N . SER B 1 152 ? 3.207 0.812 -3.66 1 87.31 152 SER B N 1
ATOM 3109 C CA . SER B 1 152 ? 2.439 -0.395 -3.367 1 87.31 152 SER B CA 1
ATOM 3110 C C . SER B 1 152 ? 3.314 -1.46 -2.713 1 87.31 152 SER B C 1
ATOM 3112 O O . SER B 1 152 ? 2.846 -2.215 -1.858 1 87.31 152 SER B O 1
ATOM 3114 N N . ARG B 1 153 ? 4.566 -1.493 -3.043 1 87.88 153 ARG B N 1
ATOM 3115 C CA . ARG B 1 153 ? 5.426 -2.576 -2.576 1 87.88 153 ARG B CA 1
ATOM 3116 C C . ARG B 1 153 ? 6.262 -2.135 -1.377 1 87.88 153 ARG B C 1
ATOM 3118 O O . ARG B 1 153 ? 7.238 -2.795 -1.02 1 87.88 153 ARG B O 1
ATOM 3125 N N . THR B 1 154 ? 5.859 -1.027 -0.805 1 91.25 154 THR B N 1
ATOM 3126 C CA . THR B 1 154 ? 6.578 -0.528 0.363 1 91.25 154 THR B CA 1
ATOM 3127 C C . THR B 1 154 ? 6.266 -1.374 1.594 1 91.25 154 THR B C 1
ATOM 3129 O O . THR B 1 154 ? 5.125 -1.409 2.055 1 91.25 154 THR B O 1
ATOM 3132 N N . PRO B 1 155 ? 7.262 -1.982 2.125 1 92.75 155 PRO B N 1
ATOM 3133 C CA . PRO B 1 155 ? 7.055 -2.664 3.406 1 92.75 155 PRO B CA 1
ATOM 3134 C C . PRO B 1 155 ? 7.32 -1.756 4.605 1 92.75 155 PRO B C 1
ATOM 3136 O O . PRO B 1 155 ? 8.211 -0.904 4.555 1 92.75 155 PRO B O 1
ATOM 3139 N N . ILE B 1 156 ? 6.59 -1.96 5.656 1 95.12 156 ILE B N 1
ATOM 3140 C CA . ILE B 1 156 ? 6.824 -1.339 6.957 1 95.12 156 ILE B CA 1
ATOM 3141 C C . ILE B 1 156 ? 7.039 -2.42 8.016 1 95.12 156 ILE B C 1
ATOM 3143 O O . ILE B 1 156 ? 6.148 -3.234 8.273 1 95.12 156 ILE B O 1
ATOM 3147 N N . ARG B 1 157 ? 8.227 -2.42 8.586 1 92.38 157 ARG B N 1
ATOM 3148 C CA . ARG B 1 157 ? 8.547 -3.533 9.477 1 92.38 157 ARG B CA 1
ATOM 3149 C C . ARG B 1 157 ? 9.383 -3.066 10.664 1 92.38 157 ARG B C 1
ATOM 3151 O O . ARG B 1 157 ? 9.945 -1.968 10.641 1 92.38 157 ARG B O 1
ATOM 3158 N N . GLU B 1 158 ? 9.414 -3.852 11.664 1 92.81 158 GLU B N 1
ATOM 3159 C CA . GLU B 1 158 ? 10.273 -3.613 12.82 1 92.81 158 GLU B CA 1
ATOM 3160 C C . GLU B 1 158 ? 11.469 -4.559 12.82 1 92.81 158 GLU B C 1
ATOM 3162 O O . GLU B 1 158 ? 11.312 -5.773 12.688 1 92.81 158 GLU B O 1
ATOM 3167 N N . VAL B 1 159 ? 12.688 -3.975 12.961 1 88.38 159 VAL B N 1
ATOM 3168 C CA . VAL B 1 159 ? 13.922 -4.742 13.047 1 88.38 159 VAL B CA 1
ATOM 3169 C C . VAL B 1 159 ? 14.742 -4.273 14.242 1 88.38 159 VAL B C 1
ATOM 3171 O O . VAL B 1 159 ? 15.211 -3.135 14.281 1 88.38 159 VAL B O 1
ATOM 3174 N N . ASN B 1 160 ? 14.906 -5.137 15.266 1 90.69 160 ASN B N 1
ATOM 3175 C CA . ASN B 1 160 ? 15.703 -4.844 16.453 1 90.69 160 ASN B CA 1
ATOM 3176 C C . ASN B 1 160 ? 15.219 -3.578 17.156 1 90.69 160 ASN B C 1
ATOM 3178 O O . ASN B 1 160 ? 16.016 -2.703 17.484 1 90.69 160 ASN B O 1
ATOM 3182 N N . GLY B 1 161 ? 13.961 -3.363 17.125 1 87.81 161 GLY B N 1
ATOM 3183 C CA . GLY B 1 161 ? 13.375 -2.27 17.875 1 87.81 161 GLY B CA 1
ATOM 3184 C C . GLY B 1 161 ? 13.211 -1.002 17.062 1 87.81 161 GLY B C 1
ATOM 3185 O O . GLY B 1 161 ? 12.641 -0.017 17.531 1 87.81 161 GLY B O 1
ATOM 3186 N N . SER B 1 162 ? 13.695 -1.092 15.875 1 92.25 162 SER B N 1
ATOM 3187 C CA . SER B 1 162 ? 13.562 0.063 14.992 1 92.25 162 SER B CA 1
ATOM 3188 C C . SER B 1 162 ? 12.578 -0.217 13.859 1 92.25 162 SER B C 1
ATOM 3190 O O . SER B 1 162 ? 12.555 -1.321 13.312 1 92.25 162 SER B O 1
ATOM 3192 N N . ILE B 1 163 ? 11.875 0.856 13.547 1 95.12 163 ILE B N 1
ATOM 3193 C CA . ILE B 1 163 ? 10.938 0.704 12.445 1 95.12 163 ILE B CA 1
ATOM 3194 C C . ILE B 1 163 ? 11.609 1.11 11.133 1 95.12 163 ILE B C 1
ATOM 3196 O O . ILE B 1 163 ? 12.266 2.154 11.062 1 95.12 163 ILE B O 1
ATOM 3200 N N . TYR B 1 164 ? 11.43 0.282 10.125 1 93.19 164 TYR B N 1
ATOM 3201 C CA . TYR B 1 164 ? 11.969 0.539 8.797 1 93.19 164 TYR B CA 1
ATOM 3202 C C . TYR B 1 164 ? 10.844 0.792 7.797 1 93.19 164 TYR B C 1
ATOM 3204 O O . TYR B 1 164 ? 9.82 0.106 7.816 1 93.19 164 TYR B O 1
ATOM 3212 N N . VAL B 1 165 ? 10.953 1.779 7.066 1 94.5 165 VAL B N 1
ATOM 3213 C CA . VAL B 1 165 ? 10.148 2.037 5.879 1 94.5 165 VAL B CA 1
ATOM 3214 C C . VAL B 1 165 ? 11.008 1.87 4.625 1 94.5 165 VAL B C 1
ATOM 3216 O O . VAL B 1 165 ? 12.047 2.516 4.488 1 94.5 165 VAL B O 1
ATOM 3219 N N . ASN B 1 166 ? 10.391 1.025 3.834 1 87.88 166 ASN B N 1
ATOM 3220 C CA . ASN B 1 166 ? 11.305 0.541 2.805 1 87.88 166 ASN B CA 1
ATOM 3221 C C . ASN B 1 166 ? 12.586 -0.014 3.414 1 87.88 166 ASN B C 1
ATOM 3223 O O . ASN B 1 166 ? 12.547 -0.896 4.273 1 87.88 166 ASN B O 1
ATOM 3227 N N . ASN B 1 167 ? 13.672 0.274 3.354 1 85.5 167 ASN B N 1
ATOM 3228 C CA . ASN B 1 167 ? 14.93 -0.235 3.896 1 85.5 167 ASN B CA 1
ATOM 3229 C C . ASN B 1 167 ? 15.672 0.839 4.684 1 85.5 167 ASN B C 1
ATOM 3231 O O . ASN B 1 167 ? 16.891 0.742 4.879 1 85.5 167 ASN B O 1
ATOM 3235 N N . GLU B 1 168 ? 14.938 1.818 5.078 1 90.31 168 GLU B N 1
ATOM 3236 C CA . GLU B 1 168 ? 15.531 2.9 5.863 1 90.31 168 GLU B CA 1
ATOM 3237 C C . GLU B 1 168 ? 14.875 3.006 7.234 1 90.31 168 GLU B C 1
ATOM 3239 O O . GLU B 1 168 ? 13.641 3.01 7.344 1 90.31 168 GLU B O 1
ATOM 3244 N N . PRO B 1 169 ? 15.703 3.035 8.258 1 94 169 PRO B N 1
ATOM 3245 C CA . PRO B 1 169 ? 15.109 3.215 9.586 1 94 169 PRO B CA 1
ATOM 3246 C C . PRO B 1 169 ? 14.516 4.605 9.781 1 94 169 PRO B C 1
ATOM 3248 O O . PRO B 1 169 ? 15.023 5.586 9.227 1 94 169 PRO B O 1
ATOM 3251 N N . LEU B 1 170 ? 13.422 4.613 10.516 1 94.94 170 LEU B N 1
ATOM 3252 C CA . LEU B 1 170 ? 12.867 5.914 10.859 1 94.94 170 LEU B CA 1
ATOM 3253 C C . LEU B 1 170 ? 13.859 6.734 11.68 1 94.94 170 LEU B C 1
ATOM 3255 O O . LEU B 1 170 ? 14.586 6.188 12.508 1 94.94 170 LEU B O 1
ATOM 3259 N N . SER B 1 171 ? 13.797 7.996 11.445 1 89.88 171 SER B N 1
ATOM 3260 C CA . SER B 1 171 ? 14.617 8.906 12.242 1 89.88 171 SER B CA 1
ATOM 3261 C C . SER B 1 171 ? 14.055 9.078 13.648 1 89.88 171 SER B C 1
ATOM 3263 O O . SER B 1 171 ? 13 8.523 13.969 1 89.88 171 SER B O 1
ATOM 3265 N N . SER B 1 172 ? 14.844 9.875 14.469 1 89.75 172 SER B N 1
ATOM 3266 C CA . SER B 1 172 ? 14.328 10.258 15.781 1 89.75 172 SER B CA 1
ATOM 3267 C C . SER B 1 172 ? 13.117 11.18 15.648 1 89.75 172 SER B C 1
ATOM 3269 O O . SER B 1 172 ? 12.875 11.75 14.586 1 89.75 172 SER B O 1
ATOM 3271 N N . PHE B 1 173 ? 12.398 11.18 16.688 1 92.06 173 PHE B N 1
ATOM 3272 C CA . PHE B 1 173 ? 11.219 12.031 16.688 1 92.06 173 PHE B CA 1
ATOM 3273 C C . PHE B 1 173 ? 11.609 13.492 16.547 1 92.06 173 PHE B C 1
ATOM 3275 O O . PHE B 1 173 ? 12.688 13.906 16.984 1 92.06 173 PHE B O 1
ATOM 3282 N N . PRO B 1 174 ? 10.836 14.312 15.898 1 95.31 174 PRO B N 1
ATOM 3283 C CA . PRO B 1 174 ? 9.508 14.023 15.359 1 95.31 174 PRO B CA 1
ATOM 3284 C C . PRO B 1 174 ? 9.562 13.32 14 1 95.31 174 PRO B C 1
ATOM 3286 O O . PRO B 1 174 ? 10.508 13.516 13.242 1 95.31 174 PRO B O 1
ATOM 3289 N N . ILE B 1 175 ? 8.508 12.523 13.719 1 96.31 175 ILE B N 1
ATOM 3290 C CA . ILE B 1 175 ? 8.32 11.883 12.422 1 96.31 175 ILE B CA 1
ATOM 3291 C C . ILE B 1 175 ? 7.383 12.734 11.562 1 96.31 175 ILE B C 1
ATOM 3293 O O . ILE B 1 175 ? 6.359 13.227 12.047 1 96.31 175 ILE B O 1
ATOM 3297 N N . GLU B 1 176 ? 7.789 12.828 10.344 1 97.75 176 GLU B N 1
ATOM 3298 C CA . GLU B 1 176 ? 6.984 13.641 9.438 1 97.75 176 GLU B CA 1
ATOM 3299 C C . GLU B 1 176 ? 6.383 12.789 8.32 1 97.75 176 GLU B C 1
ATOM 3301 O O . GLU B 1 176 ? 7.09 12 7.684 1 97.75 176 GLU B O 1
ATOM 3306 N N . ILE B 1 177 ? 5.137 12.93 8.062 1 98.56 177 ILE B N 1
ATOM 3307 C CA . ILE B 1 177 ? 4.41 12.305 6.965 1 98.56 177 ILE B CA 1
ATOM 3308 C C . ILE B 1 177 ? 3.834 13.375 6.047 1 98.56 177 ILE B C 1
ATOM 3310 O O . ILE B 1 177 ? 3.004 14.18 6.469 1 98.56 177 ILE B O 1
ATOM 3314 N N . ASN B 1 178 ? 4.324 13.398 4.824 1 98.62 178 ASN B N 1
ATOM 3315 C CA . ASN B 1 178 ? 3.857 14.352 3.826 1 98.62 178 ASN B CA 1
ATOM 3316 C C . ASN B 1 178 ? 2.887 13.703 2.844 1 98.62 178 ASN B C 1
ATOM 3318 O O . ASN B 1 178 ? 3.174 12.648 2.289 1 98.62 178 ASN B O 1
ATOM 3322 N N . VAL B 1 179 ? 1.756 14.352 2.627 1 98.44 179 VAL B N 1
ATOM 3323 C CA . VAL B 1 179 ? 0.682 13.742 1.854 1 98.44 179 VAL B CA 1
ATOM 3324 C C . VAL B 1 179 ? 0.151 14.734 0.824 1 98.44 179 VAL B C 1
ATOM 3326 O O . VAL B 1 179 ? -0.174 15.875 1.165 1 98.44 179 VAL B O 1
ATOM 3329 N N . LEU B 1 180 ? 0.122 14.297 -0.406 1 96.88 180 LEU B N 1
ATOM 3330 C CA . LEU B 1 180 ? -0.494 15.094 -1.46 1 96.88 180 LEU B CA 1
ATOM 3331 C C . LEU B 1 180 ? -1.951 14.695 -1.662 1 96.88 180 LEU B C 1
ATOM 3333 O O . LEU B 1 180 ? -2.293 13.516 -1.581 1 96.88 180 LEU B O 1
ATOM 3337 N N . THR B 1 181 ? -2.842 15.703 -1.989 1 96.06 181 THR B N 1
ATOM 3338 C CA . THR B 1 181 ? -4.262 15.477 -2.227 1 96.06 181 THR B CA 1
ATOM 3339 C C . THR B 1 181 ? -4.855 16.609 -3.066 1 96.06 181 THR B C 1
ATOM 3341 O O . THR B 1 181 ? -4.262 17.688 -3.174 1 96.06 181 THR B O 1
ATOM 3344 N N . ASP B 1 182 ? -5.969 16.391 -3.613 1 90.56 182 ASP B N 1
ATOM 3345 C CA . ASP B 1 182 ? -6.648 17.406 -4.402 1 90.56 182 ASP B CA 1
ATOM 3346 C C . ASP B 1 182 ? -7.406 18.391 -3.506 1 90.56 182 ASP B C 1
ATOM 3348 O O . ASP B 1 182 ? -7.719 19.5 -3.922 1 90.56 182 ASP B O 1
ATOM 3352 N N . ASP B 1 183 ? -7.711 17.938 -2.336 1 95.06 183 ASP B N 1
ATOM 3353 C CA . ASP B 1 183 ? -8.445 18.766 -1.381 1 95.06 183 ASP B CA 1
ATOM 3354 C C . ASP B 1 183 ? -7.824 18.688 0.01 1 95.06 183 ASP B C 1
ATOM 3356 O O . ASP B 1 183 ? -8.227 17.859 0.83 1 95.06 183 ASP B O 1
ATOM 3360 N N . SER B 1 184 ? -6.914 19.594 0.203 1 97.94 184 SER B N 1
ATOM 3361 C CA . SER B 1 184 ? -6.113 19.562 1.423 1 97.94 184 SER B CA 1
ATOM 3362 C C . SER B 1 184 ? -6.973 19.844 2.652 1 97.94 184 SER B C 1
ATOM 3364 O O . SER B 1 184 ? -6.785 19.219 3.699 1 97.94 184 SER B O 1
ATOM 3366 N N . LYS B 1 185 ? -7.883 20.719 2.518 1 98.12 185 LYS B N 1
ATOM 3367 C CA . LYS B 1 185 ? -8.734 21.062 3.65 1 98.12 185 LYS B CA 1
ATOM 3368 C C . LYS B 1 185 ? -9.625 19.875 4.051 1 98.12 185 LYS B C 1
ATOM 3370 O O . LYS B 1 185 ? -9.75 19.562 5.234 1 98.12 185 LYS B O 1
ATOM 3375 N N . LYS B 1 186 ? -10.211 19.25 3.076 1 98.06 186 LYS B N 1
ATOM 3376 C CA . LYS B 1 186 ? -11.055 18.078 3.338 1 98.06 186 LYS B CA 1
ATOM 3377 C C . LYS B 1 186 ? -10.25 16.969 3.996 1 98.06 186 LYS B C 1
ATOM 3379 O O . LYS B 1 186 ? -10.695 16.375 4.98 1 98.06 186 LYS B O 1
ATOM 3384 N N . LEU B 1 187 ? -9.109 16.672 3.451 1 98.25 187 LEU B N 1
ATOM 3385 C CA . LEU B 1 187 ? -8.266 15.633 4.02 1 98.25 187 LEU B CA 1
ATOM 3386 C C . LEU B 1 187 ? -7.883 15.969 5.457 1 98.25 187 LEU B C 1
ATOM 3388 O O . LEU B 1 187 ? -7.91 15.102 6.332 1 98.25 187 LEU B O 1
ATOM 3392 N N . HIS B 1 188 ? -7.523 17.172 5.68 1 98.62 188 HIS B N 1
ATOM 3393 C CA . HIS B 1 188 ? -7.16 17.625 7.02 1 98.62 188 HIS B CA 1
ATOM 3394 C C . HIS B 1 188 ? -8.305 17.391 8.008 1 98.62 188 HIS B C 1
ATOM 3396 O O . HIS B 1 188 ? -8.094 16.797 9.07 1 98.62 188 HIS B O 1
ATOM 3402 N N . GLN B 1 189 ? -9.469 17.797 7.629 1 98.06 189 GLN B N 1
ATOM 3403 C CA . GLN B 1 189 ? -10.641 17.656 8.492 1 98.06 189 GLN B CA 1
ATOM 3404 C C . GLN B 1 189 ? -10.938 16.188 8.797 1 98.06 189 GLN B C 1
ATOM 3406 O O . GLN B 1 189 ? -11.242 15.836 9.938 1 98.06 189 GLN B O 1
ATOM 3411 N N . LYS B 1 190 ? -10.797 15.391 7.848 1 97.75 190 LYS B N 1
ATOM 3412 C CA . LYS B 1 190 ? -11.133 13.977 8.016 1 97.75 190 LYS B CA 1
ATOM 3413 C C . LYS B 1 190 ? -10.07 13.258 8.844 1 97.75 190 LYS B C 1
ATOM 3415 O O . LYS B 1 190 ? -10.398 12.469 9.734 1 97.75 190 LYS B O 1
ATOM 3420 N N . ILE B 1 191 ? -8.805 13.586 8.57 1 97.94 191 ILE B N 1
ATOM 3421 C CA . ILE B 1 191 ? -7.738 12.789 9.172 1 97.94 191 ILE B CA 1
ATOM 3422 C C . ILE B 1 191 ? -7.586 13.164 10.641 1 97.94 191 ILE B C 1
ATOM 3424 O O . ILE B 1 191 ? -7.285 12.312 11.477 1 97.94 191 ILE B O 1
ATOM 3428 N N . ILE B 1 192 ? -7.805 14.391 11.047 1 96.75 192 ILE B N 1
ATOM 3429 C CA . ILE B 1 192 ? -7.617 14.812 12.43 1 96.75 192 ILE B CA 1
ATOM 3430 C C . ILE B 1 192 ? -8.656 14.133 13.328 1 96.75 192 ILE B C 1
ATOM 3432 O O . ILE B 1 192 ? -8.414 13.922 14.516 1 96.75 192 ILE B O 1
ATOM 3436 N N . ALA B 1 193 ? -9.75 13.766 12.781 1 95.62 193 ALA B N 1
ATOM 3437 C CA . ALA B 1 193 ? -10.812 13.102 13.539 1 95.62 193 ALA B CA 1
ATOM 3438 C C . ALA B 1 193 ? -10.797 11.602 13.297 1 95.62 193 ALA B C 1
ATOM 3440 O O . ALA B 1 193 ? -11.719 10.891 13.711 1 95.62 193 ALA B O 1
ATOM 3441 N N . SER B 1 194 ? -9.805 11.102 12.703 1 96.12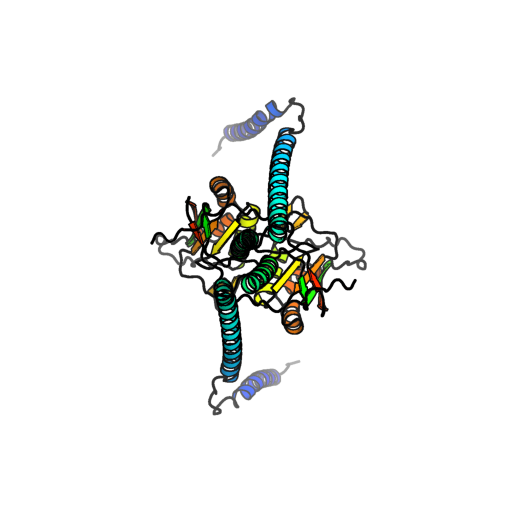 194 SER B N 1
ATOM 3442 C CA . SER B 1 194 ? -9.797 9.711 12.258 1 96.12 194 SER B CA 1
ATOM 3443 C C . SER B 1 194 ? -9.445 8.766 13.406 1 96.12 194 SER B C 1
ATOM 3445 O O . SER B 1 194 ? -8.703 9.141 14.32 1 96.12 194 SER B O 1
ATOM 3447 N N . PRO B 1 195 ? -9.875 7.469 13.281 1 94.94 195 PRO B N 1
ATOM 3448 C CA . PRO B 1 195 ? -9.484 6.457 14.266 1 94.94 195 PRO B CA 1
ATOM 3449 C C . PRO B 1 195 ? -7.973 6.238 14.32 1 94.94 195 PRO B C 1
ATOM 3451 O O . PRO B 1 195 ? -7.426 5.973 15.391 1 94.94 195 PRO B O 1
ATOM 3454 N N . ALA B 1 196 ? -7.344 6.348 13.203 1 96.38 196 ALA B N 1
ATOM 3455 C CA . ALA B 1 196 ? -5.898 6.141 13.18 1 96.38 196 ALA B CA 1
ATOM 3456 C C . ALA B 1 196 ? -5.188 7.172 14.055 1 96.38 196 ALA B C 1
ATOM 3458 O O . ALA B 1 196 ? -4.281 6.828 14.82 1 96.38 196 ALA B O 1
ATOM 3459 N N . ILE B 1 197 ? -5.574 8.414 13.953 1 97.38 197 ILE B N 1
ATOM 3460 C CA . ILE B 1 197 ? -4.957 9.461 14.766 1 97.38 197 ILE B CA 1
ATOM 3461 C C . ILE B 1 197 ? -5.305 9.25 16.234 1 97.38 197 ILE B C 1
ATOM 3463 O O . ILE B 1 197 ? -4.457 9.438 17.109 1 97.38 197 ILE B O 1
ATOM 3467 N N . GLU B 1 198 ? -6.512 8.883 16.516 1 96.12 198 GLU B N 1
ATOM 3468 C CA . GLU B 1 198 ? -6.914 8.57 17.875 1 96.12 198 GLU B CA 1
ATOM 3469 C C . GLU B 1 198 ? -6.016 7.496 18.484 1 96.12 198 GLU B C 1
ATOM 3471 O O . GLU B 1 198 ? -5.688 7.551 19.672 1 96.12 198 GLU B O 1
ATOM 3476 N N . ASP B 1 199 ? -5.68 6.547 17.703 1 95.31 199 ASP B N 1
ATOM 3477 C CA . ASP B 1 199 ? -4.797 5.473 18.156 1 95.31 199 ASP B CA 1
ATOM 3478 C C . ASP B 1 199 ? -3.443 6.023 18.594 1 95.31 199 ASP B C 1
ATOM 3480 O O . ASP B 1 199 ? -2.889 5.59 19.609 1 95.31 199 ASP B O 1
ATOM 3484 N N . PHE B 1 200 ? -2.9 6.914 17.875 1 96.69 200 PHE B N 1
ATOM 3485 C CA . PHE B 1 200 ? -1.636 7.539 18.234 1 96.69 200 PHE B CA 1
ATOM 3486 C C . PHE B 1 200 ? -1.764 8.273 19.562 1 96.69 200 PHE B C 1
ATOM 3488 O O . PHE B 1 200 ? -0.884 8.172 20.422 1 96.69 200 PHE B O 1
ATOM 3495 N N . ILE B 1 201 ? -2.836 9.008 19.766 1 94.44 201 ILE B N 1
ATOM 3496 C CA . ILE B 1 201 ? -3.062 9.781 20.984 1 94.44 201 ILE B CA 1
ATOM 3497 C C . ILE B 1 201 ? -3.197 8.836 22.172 1 94.44 201 ILE B C 1
ATOM 3499 O O . ILE B 1 201 ? -2.625 9.086 23.234 1 94.44 201 ILE B O 1
ATOM 3503 N N . ARG B 1 202 ? -3.871 7.82 21.953 1 93.94 202 ARG B N 1
ATOM 3504 C CA . ARG B 1 202 ? -4.035 6.816 23.016 1 93.94 202 ARG B CA 1
ATOM 3505 C C . ARG B 1 202 ? -2.691 6.238 23.422 1 93.94 202 ARG B C 1
ATOM 3507 O O . ARG B 1 202 ? -2.506 5.863 24.594 1 93.94 202 ARG B O 1
ATOM 3514 N N . GLU B 1 203 ? -1.753 6.148 22.547 1 92.88 203 GLU B N 1
ATOM 3515 C CA . GLU B 1 203 ? -0.431 5.598 22.828 1 92.88 203 GLU B CA 1
ATOM 3516 C C . GLU B 1 203 ? 0.538 6.684 23.281 1 92.88 203 GLU B C 1
ATOM 3518 O O . GLU B 1 203 ? 1.756 6.504 23.234 1 92.88 203 GLU B O 1
ATOM 3523 N N . ASN B 1 204 ? -0 7.867 23.562 1 92.75 204 ASN B N 1
ATOM 3524 C CA . ASN B 1 204 ? 0.735 8.977 24.156 1 92.75 204 ASN B CA 1
ATOM 3525 C C . ASN B 1 204 ? 1.618 9.68 23.141 1 92.75 204 ASN B C 1
ATOM 3527 O O . ASN B 1 204 ? 2.73 10.102 23.453 1 92.75 204 ASN B O 1
ATOM 3531 N N . PHE B 1 205 ? 1.112 9.711 21.969 1 95.44 205 PHE B N 1
ATOM 3532 C CA . PHE B 1 205 ? 1.741 10.547 20.953 1 95.44 205 PHE B CA 1
ATOM 3533 C C . PHE B 1 205 ? 0.945 11.828 20.734 1 95.44 205 PHE B C 1
ATOM 3535 O O . PHE B 1 205 ? -0.28 11.836 20.875 1 95.44 205 PHE B O 1
ATOM 3542 N N . TYR B 1 206 ? 1.739 12.836 20.484 1 94.06 206 TYR B N 1
ATOM 3543 C CA . TYR B 1 206 ? 1.159 14.078 19.969 1 94.06 206 TYR B CA 1
ATOM 3544 C C . TYR B 1 206 ? 1.204 14.125 18.453 1 94.06 206 TYR B C 1
ATOM 3546 O O . TYR B 1 206 ? 2.246 13.859 17.844 1 94.06 206 TYR B O 1
ATOM 3554 N N . VAL B 1 207 ? 0.035 14.383 17.797 1 96.75 207 VAL B N 1
ATOM 3555 C CA . VAL B 1 207 ? -0.049 14.406 16.344 1 96.75 207 VAL B CA 1
ATOM 3556 C C . VAL B 1 207 ? -0.58 15.766 15.883 1 96.75 207 VAL B C 1
ATOM 3558 O O . VAL B 1 207 ? -1.636 16.219 16.344 1 96.75 207 VAL B O 1
ATOM 3561 N N . GLU B 1 208 ? 0.206 16.375 15.07 1 96.88 208 GLU B N 1
ATOM 3562 C CA . GLU B 1 208 ? -0.215 17.641 14.461 1 96.88 208 GLU B CA 1
ATOM 3563 C C . GLU B 1 208 ? -0.319 17.5 12.945 1 96.88 208 GLU B C 1
ATOM 3565 O O . GLU B 1 208 ? 0.525 16.859 12.312 1 96.88 208 GLU B O 1
ATOM 3570 N N . ALA B 1 209 ? -1.36 18.062 12.352 1 98.12 209 ALA B N 1
ATOM 3571 C CA . ALA B 1 209 ? -1.535 18.094 10.898 1 98.12 209 ALA B CA 1
ATOM 3572 C C . ALA B 1 209 ? -1.721 19.531 10.414 1 98.12 209 ALA B C 1
ATOM 3574 O O . ALA B 1 209 ? -2.486 20.297 11 1 98.12 209 ALA B O 1
ATOM 3575 N N . ALA B 1 210 ? -1.011 19.906 9.422 1 98.25 210 ALA B N 1
ATOM 3576 C CA . ALA B 1 210 ? -1.099 21.266 8.875 1 98.25 210 ALA B CA 1
ATOM 3577 C C . ALA B 1 210 ? -1.307 21.234 7.367 1 98.25 210 ALA B C 1
ATOM 3579 O O . ALA B 1 210 ? -0.694 20.422 6.664 1 98.25 210 ALA B O 1
ATOM 3580 N N . VAL B 1 211 ? -2.135 22.125 6.895 1 98.44 211 VAL B N 1
ATOM 3581 C CA . VAL B 1 211 ? -2.379 22.25 5.465 1 98.44 211 VAL B CA 1
ATOM 3582 C C . VAL B 1 211 ? -1.244 23.047 4.82 1 98.44 211 VAL B C 1
ATOM 3584 O O . VAL B 1 211 ? -0.761 24.031 5.391 1 98.44 211 VAL B O 1
ATOM 3587 N N . SER B 1 212 ? -0.807 22.594 3.736 1 96.94 212 SER B N 1
ATOM 3588 C CA . SER B 1 212 ? 0.222 23.297 2.979 1 96.94 212 SER B CA 1
ATOM 3589 C C . SER B 1 212 ? -0.124 23.359 1.494 1 96.94 212 SER B C 1
ATOM 3591 O O . SER B 1 212 ? -0.634 22.391 0.933 1 96.94 212 SER B O 1
ATOM 3593 N N . ASP B 1 213 ? 0.25 24.422 0.85 1 94.75 213 ASP B N 1
ATOM 3594 C CA . ASP B 1 213 ? -0.05 24.594 -0.568 1 94.75 213 ASP B CA 1
ATOM 3595 C C . ASP B 1 213 ? 0.979 23.891 -1.439 1 94.75 213 ASP B C 1
ATOM 3597 O O . ASP B 1 213 ? 0.704 23.562 -2.598 1 94.75 213 ASP B O 1
ATOM 3601 N N . GLN B 1 214 ? 2.133 23.797 -0.84 1 95.5 214 GLN B N 1
ATOM 3602 C CA . GLN B 1 214 ? 3.184 23.172 -1.636 1 95.5 214 GLN B CA 1
ATOM 3603 C C . GLN B 1 214 ? 4.023 22.219 -0.787 1 95.5 214 GLN B C 1
ATOM 3605 O O . GLN B 1 214 ? 4.715 22.656 0.136 1 95.5 214 GLN B O 1
ATOM 3610 N N . ILE B 1 215 ? 3.896 21 -1.109 1 96.75 215 ILE B N 1
ATOM 3611 C CA . ILE B 1 215 ? 4.691 19.938 -0.501 1 96.75 215 ILE B CA 1
ATOM 3612 C C . ILE B 1 215 ? 5.469 19.203 -1.582 1 96.75 215 ILE B C 1
ATOM 3614 O O . ILE B 1 215 ? 4.93 18.906 -2.652 1 96.75 215 ILE B O 1
ATOM 3618 N N . MET B 1 216 ? 6.75 18.938 -1.26 1 95.56 216 MET B N 1
ATOM 3619 C CA . MET B 1 216 ? 7.578 18.156 -2.18 1 95.56 216 MET B CA 1
ATOM 3620 C C . MET B 1 216 ? 7.809 16.75 -1.646 1 95.56 216 MET B C 1
ATOM 3622 O O . MET B 1 216 ? 8.18 16.578 -0.483 1 95.56 216 MET B O 1
ATOM 3626 N N . LEU B 1 217 ? 7.48 15.75 -2.502 1 95.62 217 LEU B N 1
ATOM 3627 C CA . LEU B 1 217 ? 7.762 14.359 -2.17 1 95.62 217 LEU B CA 1
ATOM 3628 C C . LEU B 1 217 ? 8.938 13.836 -2.99 1 95.62 217 LEU B C 1
ATOM 3630 O O . LEU B 1 217 ? 9.031 14.102 -4.188 1 95.62 217 LEU B O 1
ATOM 3634 N N . PRO B 1 218 ? 9.805 13.094 -2.324 1 91.94 218 PRO B N 1
ATOM 3635 C CA . PRO B 1 218 ? 10.906 12.5 -3.076 1 91.94 218 PRO B CA 1
ATOM 3636 C C . PRO B 1 218 ? 10.461 11.359 -3.994 1 91.94 218 PRO B C 1
ATOM 3638 O O . PRO B 1 218 ? 9.344 10.852 -3.846 1 91.94 218 PRO B O 1
ATOM 3641 N N . ALA B 1 219 ? 11.312 11.031 -4.988 1 86.38 219 ALA B N 1
ATOM 3642 C CA . ALA B 1 219 ? 11.086 9.859 -5.836 1 86.38 219 ALA B CA 1
ATOM 3643 C C . ALA B 1 219 ? 11.344 8.57 -5.066 1 86.38 219 ALA B C 1
ATOM 3645 O O . ALA B 1 219 ? 12.125 8.555 -4.117 1 86.38 219 ALA B O 1
ATOM 3646 N N . TYR B 1 220 ? 10.531 7.531 -5.391 1 85.62 220 TYR B N 1
ATOM 3647 C CA . TYR B 1 220 ? 10.852 6.195 -4.895 1 85.62 220 TYR B CA 1
ATOM 3648 C C . TYR B 1 220 ? 12.203 5.73 -5.422 1 85.62 220 TYR B C 1
ATOM 3650 O O . TYR B 1 220 ? 12.477 5.82 -6.625 1 85.62 220 TYR B O 1
ATOM 3658 N N . THR B 1 221 ? 13.055 5.41 -4.531 1 72.75 221 THR B N 1
ATOM 3659 C CA . THR B 1 221 ? 14.43 5.188 -4.969 1 72.75 221 THR B CA 1
ATOM 3660 C C . THR B 1 221 ? 14.75 3.695 -5.004 1 72.75 221 THR B C 1
ATOM 3662 O O . THR B 1 221 ? 15.828 3.299 -5.461 1 72.75 221 THR B O 1
ATOM 3665 N N . GLU B 1 222 ? 13.805 2.873 -4.648 1 64.88 222 GLU B N 1
ATOM 3666 C CA . GLU B 1 222 ? 14.211 1.47 -4.652 1 64.88 222 GLU B CA 1
ATOM 3667 C C . GLU B 1 222 ? 14.195 0.893 -6.062 1 64.88 222 GLU B C 1
ATOM 3669 O O . GLU B 1 222 ? 13.375 1.291 -6.895 1 64.88 222 GLU B O 1
ATOM 3674 N N . PRO B 1 223 ? 15.164 0.085 -6.387 1 48.78 223 PRO B N 1
ATOM 3675 C CA . PRO B 1 223 ? 15.328 -0.445 -7.742 1 48.78 223 PRO B CA 1
ATOM 3676 C C . PRO B 1 223 ? 14.094 -1.193 -8.242 1 48.78 223 PRO B C 1
ATOM 3678 O O . PRO B 1 223 ? 13.445 -1.899 -7.469 1 48.78 223 PRO B O 1
ATOM 3681 N N . LEU B 1 224 ? 13.484 -0.601 -9.289 1 48.38 224 LEU B N 1
ATOM 3682 C CA . LEU B 1 224 ? 12.391 -1.282 -9.984 1 48.38 224 LEU B CA 1
ATOM 3683 C C . LEU B 1 224 ? 12.844 -2.639 -10.508 1 48.38 224 LEU B C 1
ATOM 3685 O O . LEU B 1 224 ? 13.922 -2.748 -11.109 1 48.38 224 LEU B O 1
ATOM 3689 N N . ARG B 1 225 ? 12.461 -3.693 -9.977 1 44.38 225 ARG B N 1
ATOM 3690 C CA . ARG B 1 225 ? 12.805 -5 -10.531 1 44.38 225 ARG B CA 1
ATOM 3691 C C . ARG B 1 225 ? 12.039 -5.273 -11.82 1 44.38 225 ARG B C 1
ATOM 3693 O O . ARG B 1 225 ? 10.82 -5.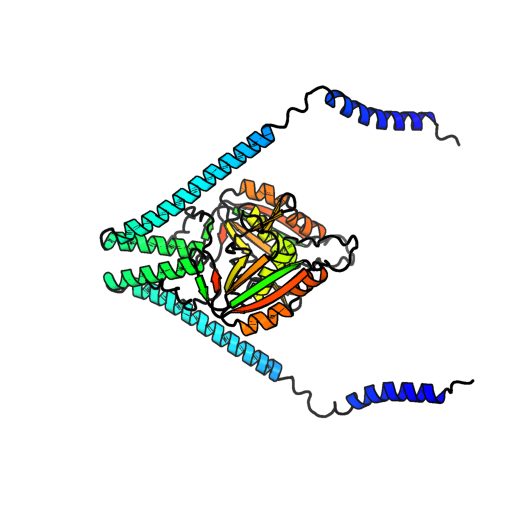488 -11.789 1 44.38 225 ARG B O 1
ATOM 3700 N N . VAL B 1 226 ? 12.188 -4.559 -12.844 1 40.22 226 VAL B N 1
ATOM 3701 C CA . VAL B 1 226 ? 11.5 -4.848 -14.094 1 40.22 226 VAL B CA 1
ATOM 3702 C C . VAL B 1 226 ? 11.891 -6.238 -14.586 1 40.22 226 VAL B C 1
ATOM 3704 O O . VAL B 1 226 ? 13.031 -6.457 -15.008 1 40.22 226 VAL B O 1
ATOM 3707 N N . LYS B 1 227 ? 11.656 -7.285 -13.922 1 41.34 227 LYS B N 1
ATOM 3708 C CA . LYS B 1 227 ? 11.852 -8.5 -14.703 1 41.34 227 LYS B CA 1
ATOM 3709 C C . LYS B 1 227 ? 10.789 -8.633 -15.789 1 41.34 227 LYS B C 1
ATOM 3711 O O . LYS B 1 227 ? 9.656 -8.195 -15.609 1 41.34 227 LYS B O 1
ATOM 3716 N N . TYR B 1 228 ? 11.211 -8.781 -17.047 1 38.31 228 TYR B N 1
ATOM 3717 C CA . TYR B 1 228 ? 10.438 -9.062 -18.25 1 38.31 228 TYR B CA 1
ATOM 3718 C C . TYR B 1 228 ? 9.312 -10.055 -17.953 1 38.31 228 TYR B C 1
ATOM 3720 O O . TYR B 1 228 ? 9.57 -11.211 -17.609 1 38.31 228 TYR B O 1
ATOM 3728 N N . MET B 1 229 ? 8.289 -9.555 -17.297 1 43.12 229 MET B N 1
ATOM 3729 C CA . MET B 1 229 ? 7.105 -10.398 -17.266 1 43.12 229 MET B CA 1
ATOM 3730 C C . MET B 1 229 ? 6.633 -10.703 -18.688 1 43.12 229 MET B C 1
ATOM 3732 O O . MET B 1 229 ? 6.629 -9.82 -19.547 1 43.12 229 MET B O 1
ATOM 3736 N N . LYS B 1 230 ? 6.809 -11.875 -19.109 1 41.56 230 LYS B N 1
ATOM 3737 C CA . LYS B 1 230 ? 6.422 -12.32 -20.438 1 41.56 230 LYS B CA 1
ATOM 3738 C C . LYS B 1 230 ? 5.008 -11.867 -20.781 1 41.56 230 LYS B C 1
ATOM 3740 O O . LYS B 1 230 ? 4.082 -12.039 -19.984 1 41.56 230 LYS B O 1
ATOM 3745 N N . GLN B 1 231 ? 4.898 -10.836 -21.578 1 38.44 231 GLN B N 1
ATOM 3746 C CA . GLN B 1 231 ? 3.6 -10.5 -22.141 1 38.44 231 GLN B CA 1
ATOM 3747 C C . GLN B 1 231 ? 2.859 -11.758 -22.609 1 38.44 231 GLN B C 1
ATOM 3749 O O . GLN B 1 231 ? 3.467 -12.672 -23.156 1 38.44 231 GLN B O 1
ATOM 3754 N N . VAL B 1 232 ? 1.736 -12.086 -22.031 1 35.84 232 VAL B N 1
ATOM 3755 C CA . VAL B 1 232 ? 0.88 -13.117 -22.625 1 35.84 232 VAL B CA 1
ATOM 3756 C C . VAL B 1 232 ? 0.679 -12.836 -24.109 1 35.84 232 VAL B C 1
ATOM 3758 O O . VAL B 1 232 ? 0.134 -11.797 -24.484 1 35.84 232 VAL B O 1
ATOM 3761 N N . LYS B 1 233 ? 1.469 -13.273 -25 1 32.38 233 LYS B N 1
ATOM 3762 C CA . LYS B 1 233 ? 1.147 -13.289 -26.422 1 32.38 233 LYS B CA 1
ATOM 3763 C C . LYS B 1 233 ? -0.258 -13.828 -26.656 1 32.38 233 LYS B C 1
ATOM 3765 O O . LYS B 1 233 ? -0.602 -14.914 -26.188 1 32.38 233 LYS B O 1
ATOM 3770 N N . GLU B 1 234 ? -1.224 -12.891 -26.828 1 30.75 234 GLU B N 1
ATOM 3771 C CA . GLU B 1 234 ? -2.432 -13.352 -27.5 1 30.75 234 GLU B CA 1
ATOM 3772 C C . GLU B 1 234 ? -2.096 -14.32 -28.625 1 30.75 234 GLU B C 1
ATOM 3774 O O . GLU B 1 234 ? -1.386 -13.961 -29.578 1 30.75 234 GLU B O 1
ATOM 3779 N N . ASP B 1 235 ? -1.745 -15.477 -28.422 1 28.56 235 ASP B N 1
ATOM 3780 C CA . ASP B 1 235 ? -1.858 -16.391 -29.562 1 28.56 235 ASP B CA 1
ATOM 3781 C C . ASP B 1 235 ? -3.172 -16.172 -30.312 1 28.56 235 ASP B C 1
ATOM 3783 O O . ASP B 1 235 ? -4.25 -16.328 -29.734 1 28.56 235 ASP B O 1
ATOM 3787 N N . SER B 1 236 ? -3.264 -15.289 -31.375 1 23.59 236 SER B N 1
ATOM 3788 C CA . SER B 1 236 ? -4.129 -15.633 -32.5 1 23.59 236 SER B CA 1
ATOM 3789 C C . SER B 1 236 ? -3.805 -17.016 -33.062 1 23.59 236 SER B C 1
ATOM 3791 O O . SER B 1 236 ? -2.639 -17.406 -33.094 1 23.59 236 SER B O 1
#

Organism: NCBI:txid2021314

Secondary structure (DSSP, 8-state):
----HHHHHHHHHHHHHHHHHHHHTTSSS-----HHHHHHHHHHHHHHHHHHHHHHHHHHHHHHHHHHHHHS-HHHHHHHHHHHHHHHHHHTT-S-EEEEEEEEEEEE----SS-S--------HHHHHHHHHHHHHTTEEEEEETTEEP-TT--EEEETTEEEETTEE--SSSEEEEEEES-HHHHHHHHHTSHHHHHHHHTTEEEEEEEEEEEEEPPP-S--------------/----HHHHHHHHHHHHHHHHHHHHTTSSS-----HHHHHHHHHHHHHHHHHHHHHHHHHHHHHHHHHHHHHS-HHHHHHHHHHHHHHHHHHTT-S-EEEEEEEEEEEE----SS-S--------HHHHHHHHHHHHHTTEEEEEETTEE--TT--EEEETTEEEETTEE--SSSEEEEEEES-HHHHHHHHHTSHHHHHHHHTTEEEEEEEEEEEEEPPP-S--------------

Solvent-accessible surface area (backbone atoms only — not comparable to full-atom values): 26090 Å² total; per-residue (Å²): 138,80,81,52,72,61,58,54,48,47,51,49,46,48,56,51,43,60,56,44,57,73,47,56,89,59,61,83,63,70,82,69,74,61,46,57,56,47,40,46,43,41,47,47,43,47,49,45,45,49,47,48,49,49,24,52,49,48,49,49,46,50,48,44,47,52,48,50,26,69,67,41,61,75,69,61,17,46,56,44,42,53,51,51,36,54,53,30,35,50,67,50,33,60,34,68,45,37,35,31,9,36,41,34,38,38,32,62,58,71,60,69,80,60,86,70,90,71,75,77,60,78,89,52,54,65,58,54,52,48,37,53,34,50,40,23,65,57,53,39,69,46,41,25,53,66,80,36,41,58,47,58,54,48,22,62,42,75,57,96,87,38,48,24,50,60,91,40,68,63,74,69,78,63,42,43,34,43,36,30,31,92,48,32,67,62,39,49,61,51,50,73,71,26,70,50,50,50,51,42,43,74,51,44,31,41,77,46,76,45,75,38,73,72,43,80,40,59,38,44,77,69,58,70,79,79,65,88,50,60,72,79,70,77,76,125,144,77,82,59,69,65,61,54,51,49,50,51,47,50,56,51,44,60,57,46,62,74,48,55,85,66,62,79,65,72,82,66,76,61,50,58,57,50,44,47,44,43,48,49,45,46,51,47,46,50,47,47,49,52,23,50,47,46,49,48,48,50,50,45,47,52,49,51,26,70,68,43,61,75,70,60,19,45,55,44,42,54,51,51,35,54,52,29,35,51,69,49,33,59,35,67,46,35,36,30,9,38,42,35,38,38,32,63,57,71,62,69,79,60,84,70,91,71,75,78,60,78,89,54,54,64,60,54,53,47,38,54,35,49,40,23,64,59,54,40,68,47,44,26,53,66,80,35,41,58,46,58,55,49,22,61,41,74,57,96,89,37,47,24,50,61,92,40,68,63,72,69,79,64,43,44,35,44,35,29,31,93,47,31,66,60,38,50,61,51,49,74,70,26,71,51,50,49,53,41,44,74,52,42,31,42,76,47,75,43,76,39,74,73,42,80,39,58,38,42,77,70,60,72,78,76,64,86,50,61,72,79,70,77,76,125

pLDDT: mean 70.73, std 24.95, range [23.59, 98.75]

Sequence (472 aa):
MKMNRQYMLAFVALVLGMMLSVQFQTANNPIERDTRDIWELRADLEEEKKRQQMLNEEIRKNEDLLHQYSSKGQESANEAMEQALADLKKQAGLTEISGQGITITIEPFNEGLVGGDTPVPHLYPDMLRRLINELNRYDALEMSIDGQRVVSRTPIREVNGSIYVNNEPLSSFPIEINVLTDDSKKLHQKIIASPAIEDFIRENFYVEAAVSDQIMLPAYTEPLRVKYMKQVKEDSMKMNRQYMLAFVALVLGMMLSVQFQTANNPIERDTRDIWELRADLEEEKKRQQMLNEEIRKNEDLLHQYSSKGQESANEAMEQALADLKKQAGLTEISGQGITITIEPFNEGLVGGDTPVPHLYPDMLRRLINELNRYDALEMSIDGQRVVSRTPIREVNGSIYVNNEPLSSFPIEINVLTDDSKKLHQKIIASPAIEDFIRENFYVEAAVSDQIMLPAYTEPLRVKYMKQVKEDS